Protein AF-A0A7D3WXK4-F1 (afdb_monomer_lite)

pLDDT: mean 80.57, std 14.96, range [27.95, 98.0]

Structure (mmCIF, N/CA/C/O backbone):
data_AF-A0A7D3WXK4-F1
#
_entry.id   AF-A0A7D3WXK4-F1
#
loop_
_atom_site.group_PDB
_atom_site.id
_atom_site.type_symbol
_atom_site.label_atom_id
_atom_site.label_alt_id
_atom_site.label_comp_id
_atom_site.label_asym_id
_atom_site.label_entity_id
_atom_site.label_seq_id
_atom_site.pdbx_PDB_ins_code
_atom_site.Cartn_x
_atom_site.Cartn_y
_atom_site.Cartn_z
_atom_site.occupancy
_atom_site.B_iso_or_equiv
_atom_site.auth_seq_id
_atom_site.auth_comp_id
_atom_site.auth_asym_id
_atom_site.auth_atom_id
_atom_site.pdbx_PDB_model_num
ATOM 1 N N . MET A 1 1 ? 4.019 -1.670 -9.274 1.00 47.34 1 MET A N 1
ATOM 2 C CA . MET A 1 1 ? 5.469 -1.659 -8.958 1.00 47.34 1 MET A CA 1
ATOM 3 C C . MET A 1 1 ? 6.153 -2.921 -9.486 1.00 47.34 1 MET A C 1
ATOM 5 O O . MET A 1 1 ? 5.456 -3.778 -10.012 1.00 47.34 1 MET A O 1
ATOM 9 N N . ALA A 1 2 ? 7.485 -3.017 -9.459 1.00 53.44 2 ALA A N 1
ATOM 10 C CA . ALA A 1 2 ? 8.211 -4.215 -9.900 1.00 53.44 2 ALA A CA 1
ATOM 11 C C . ALA A 1 2 ? 8.399 -5.180 -8.721 1.00 53.44 2 ALA A C 1
ATOM 13 O O . ALA A 1 2 ? 8.785 -4.736 -7.647 1.00 53.44 2 ALA A O 1
ATOM 14 N N . PHE A 1 3 ? 8.140 -6.474 -8.915 1.00 73.06 3 PHE A N 1
ATOM 15 C CA . PHE A 1 3 ? 8.500 -7.483 -7.919 1.00 73.06 3 PHE A CA 1
ATOM 16 C C . PHE A 1 3 ? 10.020 -7.657 -7.913 1.00 73.06 3 PHE A C 1
ATOM 18 O O . PHE A 1 3 ? 10.598 -7.891 -8.974 1.00 73.06 3 PHE A O 1
ATOM 25 N N . ILE A 1 4 ? 10.647 -7.539 -6.741 1.00 75.81 4 ILE A N 1
ATOM 26 C CA . ILE A 1 4 ? 12.068 -7.825 -6.529 1.00 75.81 4 ILE A CA 1
ATOM 27 C C . ILE A 1 4 ? 12.170 -8.742 -5.299 1.00 75.81 4 ILE A C 1
ATOM 29 O O . ILE A 1 4 ? 11.947 -8.274 -4.181 1.00 75.81 4 ILE A O 1
ATOM 33 N N . PRO A 1 5 ? 12.455 -10.040 -5.486 1.00 80.44 5 PRO A N 1
ATOM 34 C CA . PRO A 1 5 ? 12.580 -10.988 -4.387 1.00 80.44 5 PRO A CA 1
ATOM 35 C C . PRO A 1 5 ? 13.881 -10.782 -3.609 1.00 80.44 5 PRO A C 1
ATOM 37 O O . PRO A 1 5 ? 14.896 -10.352 -4.159 1.00 80.44 5 PRO A O 1
ATOM 40 N N . GLU A 1 6 ? 13.868 -11.151 -2.332 1.00 78.25 6 GLU A N 1
ATOM 41 C CA . GLU A 1 6 ? 15.079 -11.296 -1.537 1.00 78.25 6 GLU A CA 1
ATOM 42 C C . GLU A 1 6 ? 15.939 -12.439 -2.066 1.00 78.25 6 GLU A C 1
ATOM 44 O O . GLU A 1 6 ? 15.443 -13.567 -2.179 1.00 78.25 6 GLU A O 1
ATOM 49 N N . PRO A 1 7 ? 17.229 -12.188 -2.353 1.00 81.06 7 PRO A N 1
ATOM 50 C CA . PRO A 1 7 ? 18.125 -13.234 -2.817 1.00 81.06 7 PRO A CA 1
ATOM 51 C C . PRO A 1 7 ? 18.138 -14.435 -1.864 1.00 81.06 7 PRO A C 1
ATOM 53 O O . PRO A 1 7 ? 18.454 -14.309 -0.683 1.00 81.06 7 PRO A O 1
ATOM 56 N N . GLY A 1 8 ? 17.788 -15.609 -2.393 1.00 82.44 8 GLY A N 1
ATOM 57 C CA . GLY A 1 8 ? 17.849 -16.884 -1.674 1.00 82.44 8 GLY A CA 1
ATOM 58 C C . GLY A 1 8 ? 16.741 -17.131 -0.646 1.00 82.44 8 GLY A C 1
ATOM 59 O O . GLY A 1 8 ? 16.730 -18.201 -0.038 1.00 82.44 8 GLY A O 1
ATOM 60 N N . LYS A 1 9 ? 15.802 -16.199 -0.444 1.00 87.44 9 LYS A N 1
ATOM 61 C CA . LYS A 1 9 ? 14.699 -16.401 0.502 1.00 87.44 9 LYS A CA 1
ATOM 62 C C . LYS A 1 9 ? 13.499 -17.108 -0.145 1.00 87.44 9 LYS A C 1
ATOM 64 O O . LYS A 1 9 ? 13.217 -16.860 -1.320 1.00 87.44 9 LYS A O 1
ATOM 69 N N . PRO A 1 10 ? 12.792 -17.975 0.604 1.00 89.25 10 PRO A N 1
ATOM 70 C CA . PRO A 1 10 ? 11.574 -18.624 0.135 1.00 89.25 10 PRO A CA 1
ATOM 71 C C . PRO A 1 10 ? 10.370 -17.680 0.140 1.00 89.25 10 PRO A C 1
ATOM 73 O O . PRO A 1 10 ? 10.243 -16.809 0.999 1.00 89.25 10 PRO A O 1
ATOM 76 N N . TYR A 1 11 ? 9.465 -17.904 -0.806 1.00 89.94 11 TYR A N 1
ATOM 77 C CA . TYR A 1 11 ? 8.196 -17.206 -0.942 1.00 89.94 11 TYR A CA 1
ATOM 78 C C . TYR A 1 11 ? 7.060 -18.187 -1.214 1.00 89.94 11 TYR A C 1
ATOM 80 O O . TYR A 1 11 ? 7.208 -19.115 -2.006 1.00 89.94 11 TYR A O 1
ATOM 88 N N . ASN A 1 12 ? 5.884 -17.912 -0.669 1.00 89.25 12 ASN A N 1
ATOM 89 C CA . ASN A 1 12 ? 4.637 -18.530 -1.100 1.00 89.25 12 ASN A CA 1
ATOM 90 C C . ASN A 1 12 ? 3.984 -17.667 -2.194 1.00 89.25 12 ASN A C 1
ATOM 92 O O . ASN A 1 12 ? 4.052 -16.437 -2.153 1.00 89.25 12 ASN A O 1
ATOM 96 N N . LEU A 1 13 ? 3.342 -18.299 -3.179 1.00 91.44 13 LEU A N 1
ATOM 97 C CA . LEU A 1 13 ? 2.638 -17.615 -4.271 1.00 91.44 13 LEU A CA 1
ATOM 98 C C . LEU A 1 13 ? 1.127 -17.784 -4.107 1.00 91.44 13 LEU A C 1
ATOM 100 O O . LEU A 1 13 ? 0.603 -18.866 -4.336 1.00 91.44 13 LEU A O 1
ATOM 104 N N . PHE A 1 14 ? 0.428 -16.718 -3.731 1.00 86.38 14 PHE A N 1
ATOM 105 C CA . PHE A 1 14 ? -1.005 -16.740 -3.432 1.00 86.38 14 PHE A CA 1
ATOM 106 C C . PHE A 1 14 ? -1.867 -16.379 -4.626 1.00 86.38 14 PHE A C 1
ATOM 108 O O . PHE A 1 14 ? -1.645 -15.342 -5.244 1.00 86.38 14 PHE A O 1
ATOM 115 N N . VAL A 1 15 ? -2.902 -17.164 -4.895 1.00 86.75 15 VAL A N 1
ATOM 116 C CA . VAL A 1 15 ? -3.857 -16.917 -5.974 1.00 86.75 15 VAL A CA 1
ATOM 117 C C . VAL A 1 15 ? -4.983 -16.004 -5.484 1.00 86.75 15 VAL A C 1
ATOM 119 O O . VAL A 1 15 ? -5.617 -16.283 -4.468 1.00 86.75 15 VAL A O 1
ATOM 122 N N . GLN A 1 16 ? -5.264 -14.912 -6.201 1.00 79.69 16 GLN A N 1
ATOM 123 C CA . GLN A 1 16 ? -6.215 -13.890 -5.744 1.00 79.69 16 GLN A CA 1
ATOM 124 C C . GLN A 1 16 ? -7.643 -14.416 -5.543 1.00 79.69 16 GLN A C 1
ATOM 126 O O . GLN A 1 16 ? -8.262 -14.093 -4.535 1.00 79.69 16 GLN A O 1
ATOM 131 N N . HIS A 1 17 ? -8.188 -15.172 -6.502 1.00 77.75 17 HIS A N 1
ATOM 132 C CA . HIS A 1 17 ? -9.607 -15.557 -6.470 1.00 77.75 17 HIS A CA 1
ATOM 133 C C . HIS A 1 17 ? -9.944 -16.630 -5.426 1.00 77.75 17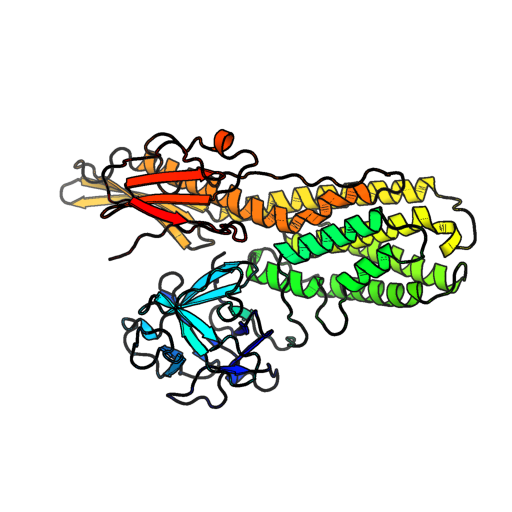 HIS A C 1
ATOM 135 O O . HIS A 1 17 ? -11.070 -16.653 -4.940 1.00 77.75 17 HIS A O 1
ATOM 141 N N . SER A 1 18 ? -8.999 -17.516 -5.100 1.00 79.44 18 SER A N 1
ATOM 142 C CA . SER A 1 18 ? -9.217 -18.638 -4.181 1.00 79.44 18 SER A CA 1
ATOM 143 C C . SER A 1 18 ? -8.568 -18.427 -2.811 1.00 79.44 18 SER A C 1
ATOM 145 O O . SER A 1 18 ? -8.918 -19.126 -1.866 1.00 79.44 18 SER A O 1
ATOM 147 N N . GLY A 1 19 ? -7.606 -17.503 -2.692 1.00 72.62 19 GLY A N 1
ATOM 148 C CA . GLY A 1 19 ? -6.788 -17.327 -1.485 1.00 72.62 19 GLY A CA 1
ATOM 149 C C . GLY A 1 19 ? -5.786 -18.463 -1.239 1.00 72.62 19 GLY A C 1
ATOM 150 O O . GLY A 1 19 ? -5.030 -18.417 -0.273 1.00 72.62 19 GLY A O 1
ATOM 151 N N . LYS A 1 20 ? -5.753 -19.475 -2.112 1.00 84.31 20 LYS A N 1
ATOM 152 C CA . LYS A 1 20 ? -4.877 -20.647 -2.014 1.00 84.31 20 LYS A CA 1
ATOM 153 C C . LYS A 1 20 ? -3.459 -20.333 -2.469 1.00 84.31 20 LYS A C 1
ATOM 155 O O . LYS A 1 20 ? -3.220 -19.331 -3.142 1.00 84.31 20 LYS A O 1
ATOM 160 N N . VAL A 1 21 ? -2.516 -21.205 -2.129 1.00 89.94 21 VAL A N 1
ATOM 161 C CA . VAL A 1 21 ? -1.120 -21.082 -2.564 1.00 89.94 21 VAL A CA 1
ATOM 162 C C . VAL A 1 21 ? -0.822 -22.001 -3.730 1.00 89.94 21 VAL A C 1
ATOM 164 O O . VAL A 1 21 ? -1.415 -23.068 -3.868 1.00 89.94 21 VAL A O 1
ATOM 167 N N . LEU A 1 22 ? 0.124 -21.604 -4.570 1.00 95.50 22 LEU A N 1
ATOM 168 C CA . LEU A 1 22 ? 0.726 -22.518 -5.523 1.00 95.50 22 LEU A CA 1
ATOM 169 C C . LEU A 1 22 ? 1.605 -23.519 -4.780 1.00 95.50 22 LEU A C 1
ATOM 171 O O . LEU A 1 22 ? 2.320 -23.172 -3.842 1.00 95.50 22 LEU A O 1
ATOM 175 N N . GLY A 1 23 ? 1.556 -24.765 -5.222 1.00 94.62 23 GLY A N 1
ATOM 176 C CA . GLY A 1 23 ? 2.295 -25.850 -4.614 1.00 94.62 23 GLY A CA 1
ATOM 177 C C . GLY A 1 23 ? 2.361 -27.079 -5.502 1.00 94.62 23 GLY A C 1
ATOM 178 O O . GLY A 1 23 ? 1.831 -27.114 -6.615 1.00 94.62 23 GLY A O 1
ATOM 179 N N . ILE A 1 24 ? 3.072 -28.090 -5.015 1.00 93.81 24 ILE A N 1
ATOM 180 C CA . ILE A 1 24 ? 3.451 -29.280 -5.776 1.00 93.81 24 ILE A CA 1
ATOM 181 C C . ILE A 1 24 ? 3.373 -30.480 -4.838 1.00 93.81 24 ILE A C 1
ATOM 183 O O . ILE A 1 24 ? 4.146 -30.579 -3.894 1.00 93.81 24 ILE A O 1
ATOM 187 N N . SER A 1 25 ? 2.441 -31.412 -5.076 1.00 89.19 25 SER A N 1
ATOM 188 C CA . SER A 1 25 ? 2.200 -32.522 -4.131 1.00 89.19 25 SER A CA 1
ATOM 189 C C . SER A 1 25 ? 3.368 -33.497 -4.032 1.00 89.19 25 SER A C 1
ATOM 191 O O . SER A 1 25 ? 3.542 -34.142 -3.005 1.00 89.19 25 SER A O 1
ATOM 193 N N . ARG A 1 26 ? 4.140 -33.653 -5.109 1.00 90.25 26 ARG A N 1
ATOM 194 C CA . ARG A 1 26 ? 5.318 -34.516 -5.135 1.00 90.25 26 ARG A CA 1
ATOM 195 C C . ARG A 1 26 ? 6.385 -33.862 -5.997 1.00 90.25 26 ARG A C 1
ATOM 197 O O . ARG A 1 26 ? 6.172 -33.664 -7.188 1.00 90.25 26 ARG A O 1
ATOM 204 N N . ILE A 1 27 ? 7.524 -33.535 -5.396 1.00 92.44 27 ILE A N 1
ATOM 205 C CA . ILE A 1 27 ? 8.591 -32.761 -6.041 1.00 92.44 27 ILE A CA 1
ATOM 206 C C . ILE A 1 27 ? 9.453 -33.706 -6.892 1.00 92.44 27 ILE A C 1
ATOM 208 O O . ILE A 1 27 ? 10.470 -34.232 -6.450 1.00 92.44 27 ILE A O 1
ATOM 212 N N . ILE A 1 28 ? 8.990 -33.975 -8.114 1.00 94.44 28 ILE A N 1
ATOM 213 C CA . ILE A 1 28 ? 9.657 -34.801 -9.133 1.00 94.44 28 ILE A CA 1
ATOM 214 C C . ILE A 1 28 ? 9.559 -34.120 -10.504 1.00 94.44 28 ILE A C 1
ATOM 216 O O . ILE A 1 28 ? 8.708 -33.257 -10.710 1.00 94.44 28 ILE A O 1
ATOM 220 N N . ARG A 1 29 ? 10.407 -34.515 -11.463 1.00 94.94 29 ARG A N 1
ATOM 221 C CA . ARG A 1 29 ? 10.301 -34.035 -12.853 1.00 94.94 29 ARG A CA 1
ATOM 222 C C . ARG A 1 29 ? 8.928 -34.379 -13.441 1.00 94.94 29 ARG A C 1
ATOM 224 O O . ARG A 1 29 ? 8.411 -35.468 -13.204 1.00 94.94 29 ARG A O 1
ATOM 231 N N . GLY A 1 30 ? 8.349 -33.446 -14.189 1.00 93.12 30 GLY A N 1
ATOM 232 C CA . GLY A 1 30 ? 7.012 -33.543 -14.773 1.00 93.12 30 GLY A CA 1
ATOM 233 C C . GLY A 1 30 ? 5.864 -33.329 -13.780 1.00 93.12 30 GLY A C 1
ATOM 234 O O . GLY A 1 30 ? 4.705 -33.326 -14.193 1.00 93.12 30 GLY A O 1
ATOM 235 N N . ALA A 1 31 ? 6.141 -33.135 -12.483 1.00 95.69 31 ALA A N 1
ATOM 236 C CA . ALA A 1 31 ? 5.095 -32.820 -11.517 1.00 95.69 31 ALA A CA 1
ATOM 237 C C . ALA A 1 31 ? 4.409 -31.504 -11.891 1.00 95.69 31 ALA A C 1
ATOM 239 O O . ALA A 1 31 ? 5.077 -30.515 -12.181 1.00 95.69 31 ALA A O 1
ATOM 240 N N . LYS A 1 32 ? 3.077 -31.498 -11.878 1.00 96.50 32 LYS A N 1
ATOM 241 C CA . LYS A 1 32 ? 2.280 -30.330 -12.255 1.00 96.50 32 LYS A CA 1
ATOM 242 C C . LYS A 1 32 ? 2.258 -29.316 -11.118 1.00 96.50 32 LYS A C 1
ATOM 244 O O . LYS A 1 32 ? 2.098 -29.693 -9.954 1.00 96.50 32 LYS A O 1
ATOM 249 N N . LEU A 1 33 ? 2.369 -28.041 -11.471 1.00 97.62 33 LEU A N 1
ATOM 250 C CA . LEU A 1 33 ? 2.044 -26.958 -10.558 1.00 97.62 33 LEU A CA 1
ATOM 251 C C . LEU A 1 33 ? 0.525 -26.913 -10.375 1.00 97.62 33 LEU A C 1
ATOM 253 O O . LEU A 1 33 ? -0.243 -27.091 -11.321 1.00 97.62 33 LEU A O 1
ATOM 257 N N . GLN A 1 34 ? 0.090 -26.684 -9.149 1.00 97.12 34 GLN A N 1
ATOM 258 C CA . GLN A 1 34 ? -1.319 -26.682 -8.779 1.00 97.12 34 GLN A CA 1
ATOM 259 C C . GLN A 1 34 ? -1.547 -25.685 -7.651 1.00 97.12 34 GLN A C 1
ATOM 261 O O . GLN A 1 34 ? -0.609 -25.340 -6.933 1.00 97.12 34 GLN A O 1
ATOM 266 N N . GLN A 1 35 ? -2.785 -25.240 -7.465 1.00 94.19 35 GLN A N 1
ATOM 267 C CA . GLN A 1 35 ? -3.140 -24.549 -6.229 1.00 94.19 35 GLN A CA 1
ATOM 268 C C . GLN A 1 35 ? -3.472 -25.553 -5.120 1.00 94.19 35 GLN A C 1
ATOM 270 O O . GLN A 1 35 ? -3.954 -26.660 -5.381 1.00 94.19 35 GLN A O 1
ATOM 275 N N . GLN A 1 36 ? -3.240 -25.164 -3.876 1.00 90.06 36 GLN A N 1
ATOM 276 C CA . GLN A 1 36 ? -3.497 -25.961 -2.685 1.00 90.06 36 GLN A CA 1
ATOM 277 C C . GLN A 1 36 ? -3.831 -25.048 -1.508 1.00 90.06 36 GLN A C 1
ATOM 279 O O . GLN A 1 36 ? -3.348 -23.916 -1.427 1.00 90.06 36 GLN A O 1
ATOM 284 N N . THR A 1 37 ? -4.597 -25.566 -0.556 1.00 85.19 37 THR A N 1
ATOM 285 C CA . THR A 1 37 ? -4.640 -25.027 0.803 1.00 85.19 37 THR A CA 1
ATOM 286 C C . THR A 1 37 ? -3.212 -24.938 1.333 1.00 85.19 37 THR A C 1
ATOM 288 O O . THR A 1 37 ? -2.445 -25.898 1.215 1.00 85.19 37 THR A O 1
ATOM 291 N N . PHE A 1 38 ? -2.818 -23.784 1.862 1.00 82.31 38 PHE A N 1
ATOM 292 C CA . PHE A 1 38 ? -1.490 -23.678 2.454 1.00 82.31 38 PHE A CA 1
ATOM 293 C C . PHE A 1 38 ? -1.418 -24.508 3.721 1.00 82.31 38 PHE A C 1
ATOM 295 O O . PHE A 1 38 ? -2.357 -24.548 4.520 1.00 82.31 38 PHE A O 1
ATOM 302 N N . ASP A 1 39 ? -0.246 -25.076 3.925 1.00 78.38 39 ASP A N 1
ATOM 303 C CA . ASP A 1 39 ? 0.091 -25.824 5.109 1.00 78.38 39 ASP A CA 1
ATOM 304 C C . ASP A 1 39 ? 1.473 -25.365 5.606 1.00 78.38 39 ASP A C 1
ATOM 306 O O . ASP A 1 39 ? 2.481 -25.627 4.937 1.00 78.38 39 ASP A O 1
ATOM 310 N N . PRO A 1 40 ? 1.559 -24.689 6.771 1.00 71.38 40 PRO A N 1
ATOM 311 C CA . PRO A 1 40 ? 2.840 -24.243 7.315 1.00 71.38 40 PRO A CA 1
ATOM 312 C C . PRO A 1 40 ? 3.754 -25.423 7.682 1.00 71.38 40 PRO A C 1
ATOM 314 O O . PRO A 1 40 ? 4.969 -25.246 7.769 1.00 71.38 40 PRO A O 1
ATOM 317 N N . ALA A 1 41 ? 3.200 -26.629 7.858 1.00 69.62 41 ALA A N 1
ATOM 318 C CA . ALA A 1 41 ? 3.953 -27.850 8.115 1.00 69.62 41 ALA A CA 1
ATOM 319 C C . ALA A 1 41 ? 4.494 -28.513 6.832 1.00 69.62 41 ALA A C 1
ATOM 321 O O . ALA A 1 41 ? 5.291 -29.448 6.924 1.00 69.62 41 ALA A O 1
ATOM 322 N N . MET A 1 42 ? 4.134 -28.016 5.639 1.00 69.31 42 MET A N 1
ATOM 323 C CA . MET A 1 42 ? 4.656 -28.486 4.347 1.00 69.31 42 MET A CA 1
ATOM 324 C C . MET A 1 42 ? 5.423 -27.393 3.571 1.00 69.31 42 MET A C 1
ATOM 326 O O . MET A 1 42 ? 5.104 -27.104 2.409 1.00 69.31 42 MET A O 1
ATOM 330 N N . PRO A 1 43 ? 6.483 -26.798 4.159 1.00 67.50 43 PRO A N 1
ATOM 331 C CA . PRO A 1 43 ? 7.148 -25.622 3.600 1.00 67.50 43 PRO A CA 1
ATOM 332 C C . PRO A 1 43 ? 7.747 -25.882 2.211 1.00 67.50 43 PRO A C 1
ATOM 334 O O . PRO A 1 43 ? 7.563 -25.087 1.296 1.00 67.50 43 PRO A O 1
ATOM 337 N N . GLN A 1 44 ? 8.396 -27.027 1.991 1.00 73.19 44 GLN A N 1
ATOM 338 C CA . GLN A 1 44 ? 9.138 -27.276 0.747 1.00 73.19 44 GLN A CA 1
ATOM 339 C C . GLN A 1 44 ? 8.239 -27.407 -0.493 1.00 73.19 44 GLN A C 1
ATOM 341 O O . GLN A 1 44 ? 8.627 -26.989 -1.578 1.00 73.19 44 GLN A O 1
ATOM 346 N N . SER A 1 45 ? 7.020 -27.938 -0.356 1.00 83.88 45 SER A N 1
ATOM 347 C CA . SER A 1 45 ? 6.096 -28.137 -1.486 1.00 83.88 45 SER A CA 1
ATOM 348 C C . SER A 1 45 ? 5.323 -26.888 -1.907 1.00 83.88 45 SER A C 1
ATOM 350 O O . SER A 1 45 ? 4.657 -26.928 -2.941 1.00 83.88 45 SER A O 1
ATOM 352 N N . GLN A 1 46 ? 5.375 -25.807 -1.125 1.00 91.25 46 GLN A N 1
ATOM 353 C CA . GLN A 1 46 ? 4.584 -24.585 -1.344 1.00 91.25 46 GLN A CA 1
ATOM 354 C C . GLN A 1 46 ? 5.431 -23.308 -1.363 1.00 91.25 46 GLN A C 1
ATOM 356 O O . GLN A 1 46 ? 4.894 -22.203 -1.484 1.00 91.25 46 GLN A O 1
ATOM 361 N N . GLN A 1 47 ? 6.749 -23.451 -1.229 1.00 91.62 47 GLN A N 1
ATOM 362 C CA . GLN A 1 47 ? 7.695 -22.348 -1.199 1.00 91.62 47 GLN A CA 1
ATOM 363 C C . GLN A 1 47 ? 8.581 -22.354 -2.434 1.00 91.62 47 GLN A C 1
ATOM 365 O O . GLN A 1 47 ? 9.056 -23.394 -2.895 1.00 91.62 47 GLN A O 1
ATOM 370 N N . PHE A 1 48 ? 8.854 -21.156 -2.927 1.00 94.06 48 PHE A N 1
ATOM 371 C CA . PHE A 1 48 ? 9.637 -20.923 -4.121 1.00 94.06 48 PHE A CA 1
ATOM 372 C C . PHE A 1 48 ? 10.746 -19.916 -3.849 1.00 94.06 48 PHE A C 1
ATOM 374 O O . PHE A 1 48 ? 10.546 -18.921 -3.158 1.00 94.06 48 PHE A O 1
ATOM 381 N N . VAL A 1 49 ? 11.919 -20.165 -4.415 1.00 93.88 49 VAL A N 1
ATOM 382 C CA . VAL A 1 49 ? 13.043 -19.233 -4.446 1.00 93.88 49 VAL A CA 1
ATOM 383 C C . VAL A 1 49 ? 13.163 -18.691 -5.862 1.00 93.88 49 VAL A C 1
ATOM 385 O O . VAL A 1 49 ? 13.038 -19.424 -6.844 1.00 93.88 49 VAL A O 1
ATOM 388 N N . PHE A 1 50 ? 13.404 -17.392 -5.975 1.00 93.38 50 PHE A N 1
ATOM 389 C CA . PHE A 1 50 ? 13.518 -16.724 -7.263 1.00 93.38 50 PHE A CA 1
ATOM 390 C C . PHE A 1 50 ? 14.980 -16.466 -7.608 1.00 93.38 50 PHE A C 1
ATOM 392 O O . PHE A 1 50 ? 15.687 -15.765 -6.884 1.00 93.38 50 PHE A O 1
ATOM 399 N N . HIS A 1 51 ? 15.413 -16.983 -8.753 1.00 90.50 51 HIS A N 1
ATOM 400 C CA . HIS A 1 51 ? 16.747 -16.739 -9.291 1.00 90.50 51 HIS A CA 1
ATOM 401 C C . HIS A 1 51 ? 16.638 -15.785 -10.470 1.00 90.50 51 HIS A C 1
ATOM 403 O O . HIS A 1 51 ? 16.026 -16.115 -11.485 1.00 90.50 51 HIS A O 1
ATOM 409 N N . GLN A 1 52 ? 17.203 -14.588 -10.332 1.00 87.50 52 GLN A N 1
ATOM 410 C CA . GLN A 1 52 ? 17.173 -13.599 -11.400 1.00 87.50 52 GLN A CA 1
ATOM 411 C C . GLN A 1 52 ? 18.063 -14.051 -12.568 1.00 87.50 52 GLN A C 1
ATOM 413 O O . GLN A 1 52 ? 19.253 -14.286 -12.387 1.00 87.50 52 GLN A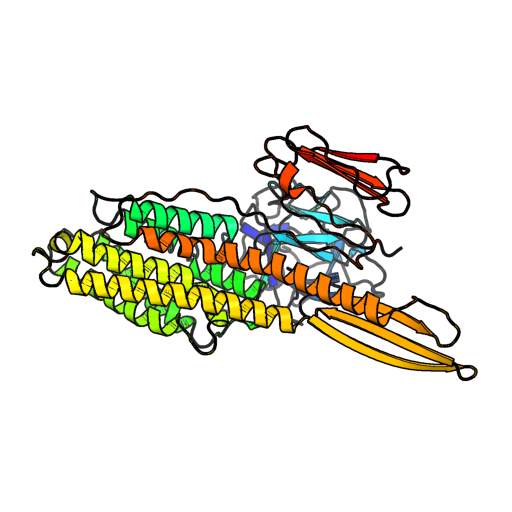 O 1
ATOM 418 N N . VAL A 1 53 ? 17.478 -14.143 -13.763 1.00 85.62 53 VAL A N 1
ATOM 419 C CA . VAL A 1 53 ? 18.144 -14.582 -15.012 1.00 85.62 53 VAL A CA 1
ATOM 420 C C . VAL A 1 53 ? 18.098 -13.532 -16.120 1.00 85.62 53 VAL A C 1
ATOM 422 O O . VAL A 1 53 ? 18.628 -13.721 -17.211 1.00 85.62 53 VAL A O 1
ATOM 425 N N . GLY A 1 54 ? 17.462 -12.396 -15.848 1.00 76.88 54 GLY A N 1
ATOM 426 C CA . GLY A 1 54 ? 17.377 -11.279 -16.774 1.00 76.88 54 GLY A CA 1
ATOM 427 C C . GLY A 1 54 ? 16.722 -10.063 -16.133 1.00 76.88 54 GLY A C 1
ATOM 428 O O . GLY A 1 54 ? 16.466 -10.015 -14.924 1.00 76.88 54 GLY A O 1
ATOM 429 N N . PHE A 1 55 ? 16.430 -9.053 -16.949 1.00 69.44 55 PHE A N 1
ATOM 430 C CA . PHE A 1 55 ? 15.746 -7.854 -16.477 1.00 69.44 55 PHE A CA 1
ATOM 431 C C . PHE A 1 55 ? 14.306 -8.181 -16.052 1.00 69.44 55 PHE A C 1
ATOM 433 O O . PHE A 1 55 ? 13.418 -8.335 -16.895 1.00 69.44 55 PHE A O 1
ATOM 440 N N . ARG A 1 56 ? 14.090 -8.290 -14.731 1.00 70.31 56 ARG A N 1
ATOM 441 C CA . ARG A 1 56 ? 12.829 -8.729 -14.101 1.00 70.31 56 ARG A CA 1
ATOM 442 C C . ARG A 1 56 ? 12.347 -10.106 -14.580 1.00 70.31 56 ARG A C 1
ATOM 444 O O . ARG A 1 56 ? 11.146 -10.377 -14.580 1.00 70.31 56 ARG A O 1
ATOM 451 N N . GLU A 1 57 ? 13.284 -10.943 -15.017 1.00 85.06 57 GLU A N 1
ATOM 452 C CA . GLU A 1 57 ? 13.054 -12.345 -15.356 1.00 85.06 57 GLU A CA 1
ATOM 453 C C . GLU A 1 57 ? 13.630 -13.222 -14.264 1.00 85.06 57 GLU A C 1
ATOM 455 O O . GLU A 1 57 ? 14.791 -13.060 -13.877 1.00 85.06 57 GLU A O 1
ATOM 460 N N . TYR A 1 58 ? 12.818 -14.164 -13.808 1.00 91.56 58 TYR A N 1
ATOM 461 C CA . TYR A 1 58 ? 13.167 -15.083 -12.744 1.00 91.56 58 TYR A CA 1
ATOM 462 C C . TYR A 1 58 ? 12.938 -16.515 -13.204 1.00 91.56 58 TYR A C 1
ATOM 464 O O . TYR A 1 58 ? 11.919 -16.815 -13.829 1.00 91.56 58 TYR A O 1
ATOM 472 N N . MET A 1 59 ? 13.861 -17.399 -12.845 1.00 93.25 59 MET A N 1
ATOM 473 C CA . MET A 1 59 ? 13.526 -18.805 -12.670 1.00 93.25 59 MET A CA 1
ATOM 474 C C . MET A 1 59 ? 12.873 -18.965 -11.301 1.00 93.25 59 MET A C 1
ATOM 476 O O . MET A 1 59 ? 13.348 -18.403 -10.309 1.00 93.25 59 MET A O 1
ATOM 480 N N . ILE A 1 60 ? 11.783 -19.724 -11.260 1.00 95.44 60 ILE A N 1
ATOM 481 C CA . ILE A 1 60 ? 11.029 -20.003 -10.039 1.00 95.44 60 ILE A CA 1
ATOM 482 C C . ILE A 1 60 ? 11.402 -21.417 -9.603 1.00 95.44 60 ILE A C 1
ATOM 484 O O . ILE A 1 60 ? 10.961 -22.391 -10.207 1.00 95.44 60 ILE A O 1
ATOM 488 N N . GLN A 1 61 ? 12.267 -21.528 -8.602 1.00 94.44 61 GLN A N 1
ATOM 489 C CA . GLN A 1 61 ? 12.777 -22.795 -8.089 1.00 94.44 61 GLN A CA 1
ATOM 490 C C . GLN A 1 61 ? 11.971 -23.230 -6.872 1.00 94.44 61 GLN A C 1
ATOM 492 O O . GLN A 1 61 ? 11.627 -22.401 -6.037 1.00 94.44 61 GLN A O 1
ATOM 497 N N . VAL A 1 62 ? 11.699 -24.523 -6.730 1.00 93.62 62 VAL A N 1
ATOM 498 C CA . VAL A 1 62 ? 11.092 -25.056 -5.502 1.00 93.62 62 VAL A CA 1
ATOM 499 C C . VAL A 1 62 ? 12.105 -24.979 -4.361 1.00 93.62 62 VAL A C 1
ATOM 501 O O . VAL A 1 62 ? 13.251 -25.408 -4.513 1.00 93.62 62 VAL A O 1
ATOM 504 N N . HIS A 1 63 ? 11.711 -24.423 -3.217 1.00 91.19 63 HIS A N 1
ATOM 505 C CA . HIS A 1 63 ? 12.621 -24.227 -2.093 1.00 91.19 63 HIS A CA 1
ATOM 506 C C . HIS A 1 63 ? 13.215 -25.560 -1.611 1.00 91.19 63 HIS A C 1
ATOM 508 O O . HIS A 1 63 ? 12.494 -26.527 -1.383 1.00 91.19 63 HIS A O 1
ATOM 514 N N . GLY A 1 64 ? 14.542 -25.615 -1.466 1.00 88.31 64 GLY A N 1
ATOM 515 C CA . GLY A 1 64 ? 15.257 -26.828 -1.052 1.00 88.31 64 GLY A CA 1
ATOM 516 C C . GLY A 1 64 ? 15.475 -27.874 -2.156 1.00 88.31 64 GLY A C 1
ATOM 517 O O . GLY A 1 64 ? 16.034 -28.930 -1.874 1.00 88.31 64 GLY A O 1
ATOM 518 N N . HIS A 1 65 ? 15.089 -27.601 -3.410 1.00 90.94 65 HIS A N 1
ATOM 519 C CA . HIS A 1 65 ? 15.230 -28.540 -4.530 1.00 90.94 65 HIS A CA 1
ATOM 520 C C . HIS A 1 65 ? 15.823 -27.883 -5.779 1.00 90.94 65 HIS A C 1
ATOM 522 O O . HIS A 1 65 ? 15.641 -26.697 -6.002 1.00 90.94 65 HIS A O 1
ATOM 528 N N . ASN A 1 66 ? 16.462 -28.669 -6.652 1.00 90.88 66 ASN A N 1
ATOM 529 C CA . ASN A 1 66 ? 17.066 -28.187 -7.910 1.00 90.88 66 ASN A CA 1
ATOM 530 C C . ASN A 1 66 ? 16.091 -28.181 -9.108 1.00 90.88 66 ASN A C 1
ATOM 532 O O . ASN A 1 66 ? 16.522 -28.136 -10.262 1.00 90.88 66 ASN A O 1
ATOM 536 N N . LEU A 1 67 ? 14.787 -28.307 -8.848 1.00 94.00 67 LEU A N 1
ATOM 537 C CA . LEU A 1 67 ? 13.750 -28.296 -9.878 1.00 94.00 67 LEU A CA 1
ATOM 538 C C . LEU A 1 67 ? 13.122 -26.908 -9.976 1.00 94.00 67 LEU A C 1
ATOM 540 O O . LEU A 1 67 ? 12.827 -26.273 -8.960 1.00 94.00 67 LEU A O 1
ATOM 544 N N . VAL A 1 68 ? 12.906 -26.466 -11.209 1.00 94.62 68 VAL A N 1
ATOM 545 C CA . VAL A 1 68 ? 12.344 -25.157 -11.540 1.00 94.62 68 VAL A CA 1
ATOM 546 C C . VAL A 1 68 ? 11.018 -25.313 -12.262 1.00 94.62 68 VAL A C 1
ATOM 548 O O . VAL A 1 68 ? 10.732 -26.357 -12.851 1.00 94.62 68 VAL A O 1
ATOM 551 N N . LEU A 1 69 ? 10.214 -24.261 -12.200 1.00 95.69 69 LEU A N 1
ATOM 552 C CA . LEU A 1 69 ? 9.000 -24.140 -12.981 1.00 95.69 69 LEU A CA 1
ATOM 553 C C . LEU A 1 69 ? 9.322 -24.080 -14.480 1.00 95.69 69 LEU A C 1
ATOM 555 O O . LEU A 1 69 ? 10.243 -23.380 -14.897 1.00 95.69 69 LEU A O 1
ATOM 559 N N . ASP A 1 70 ? 8.528 -24.788 -15.273 1.00 94.62 70 ASP A N 1
ATOM 560 C CA . ASP A 1 70 ? 8.718 -24.980 -16.706 1.00 94.62 70 ASP A CA 1
ATOM 561 C C . ASP A 1 70 ? 7.349 -25.047 -17.405 1.00 94.62 70 ASP A C 1
ATOM 563 O O . ASP A 1 70 ? 6.420 -25.693 -16.908 1.00 94.62 70 ASP A O 1
ATOM 567 N N . VAL A 1 71 ? 7.207 -24.366 -18.544 1.00 91.88 71 VAL A N 1
ATOM 568 C CA . VAL A 1 71 ? 6.099 -24.621 -19.477 1.00 91.88 71 VAL A CA 1
ATOM 569 C C . VAL A 1 71 ? 6.466 -25.832 -20.329 1.00 91.88 71 VAL A C 1
ATOM 571 O O . VAL A 1 71 ? 7.382 -25.736 -21.156 1.00 91.88 71 VAL A O 1
ATOM 574 N N . SER A 1 72 ? 5.733 -26.936 -20.133 1.00 84.75 72 SER A N 1
ATOM 575 C CA . SER A 1 72 ? 6.039 -28.240 -20.733 1.00 84.75 72 SER A CA 1
ATOM 576 C C . SER A 1 72 ? 6.296 -28.143 -22.237 1.00 84.75 72 SER A C 1
ATOM 578 O O . SER A 1 72 ? 5.549 -27.482 -22.960 1.00 84.75 72 SER A O 1
ATOM 580 N N . ASP A 1 73 ? 7.364 -28.801 -22.695 1.00 81.50 73 ASP A N 1
ATOM 581 C CA . ASP A 1 73 ? 7.779 -28.885 -24.104 1.00 81.50 73 ASP A CA 1
ATOM 582 C C . ASP A 1 73 ? 7.964 -27.524 -24.805 1.00 81.50 73 ASP A C 1
ATOM 584 O O . ASP A 1 73 ? 7.885 -27.426 -26.030 1.00 81.50 73 ASP A O 1
ATOM 588 N N . SER A 1 74 ? 8.195 -26.451 -24.035 1.00 80.12 74 SER A N 1
ATOM 589 C CA . SER A 1 74 ? 8.223 -25.067 -24.536 1.00 80.12 74 SER A CA 1
ATOM 590 C C . SER A 1 74 ? 6.960 -24.689 -25.320 1.00 80.12 74 SER A C 1
ATOM 592 O O . SER A 1 74 ? 7.003 -23.846 -26.225 1.00 80.12 74 SER A O 1
ATOM 594 N N . ALA A 1 75 ? 5.832 -25.317 -24.981 1.00 86.50 75 ALA A N 1
ATOM 595 C CA . ALA A 1 75 ? 4.570 -25.119 -25.664 1.00 86.50 75 ALA A CA 1
ATOM 596 C C . ALA A 1 75 ? 4.094 -23.660 -25.531 1.00 86.50 75 ALA A C 1
ATOM 598 O O . ALA A 1 75 ? 4.460 -22.933 -24.602 1.00 86.50 75 ALA A O 1
ATOM 599 N N . GLN A 1 76 ? 3.315 -23.187 -26.505 1.00 87.94 76 GLN A N 1
ATOM 600 C CA . GLN A 1 76 ? 2.920 -21.774 -26.614 1.00 87.94 76 GLN A CA 1
ATOM 601 C C . GLN A 1 76 ? 1.404 -21.574 -26.690 1.00 87.94 76 GLN A C 1
ATOM 603 O O . GLN A 1 76 ? 0.936 -20.454 -26.926 1.00 87.94 76 GLN A O 1
ATOM 608 N N . HIS A 1 77 ? 0.626 -22.634 -26.497 1.00 90.88 77 HIS A N 1
ATOM 609 C CA . HIS A 1 77 ? -0.823 -22.609 -26.562 1.00 90.88 77 HIS A CA 1
ATOM 610 C C . HIS A 1 77 ? -1.430 -22.333 -25.184 1.00 90.88 77 HIS A C 1
ATOM 612 O O . HIS A 1 77 ? -0.858 -22.584 -24.125 1.00 90.88 77 HIS A O 1
ATOM 618 N N . SER A 1 78 ? -2.627 -21.764 -25.202 1.00 93.31 78 SER A N 1
ATOM 619 C CA . SER A 1 78 ? -3.428 -21.622 -23.992 1.00 93.31 78 SER A CA 1
ATOM 620 C C . SER A 1 78 ? -3.922 -22.998 -23.553 1.00 93.31 78 SER A C 1
ATOM 622 O O . SER A 1 78 ? -4.442 -23.745 -24.378 1.00 93.31 78 SER A O 1
ATOM 624 N N . GLY A 1 79 ? -3.793 -23.317 -22.266 1.00 92.56 79 GLY A N 1
ATOM 625 C CA . GLY A 1 79 ? -4.114 -24.642 -21.724 1.00 92.56 79 GLY A CA 1
ATOM 626 C C . GLY A 1 79 ? -2.897 -25.521 -21.451 1.00 92.56 79 GLY A C 1
ATOM 627 O O . GLY A 1 79 ? -3.044 -26.521 -20.749 1.00 92.56 79 GLY A O 1
ATOM 628 N N . ASP A 1 80 ? -1.708 -25.151 -21.937 1.00 95.12 80 ASP A N 1
ATOM 629 C CA . ASP A 1 80 ? -0.501 -25.932 -21.661 1.00 95.12 80 ASP A CA 1
ATOM 630 C C . ASP A 1 80 ? -0.134 -25.848 -20.179 1.00 95.12 80 ASP A C 1
ATOM 632 O O . ASP A 1 80 ? -0.260 -24.804 -19.535 1.00 95.12 80 ASP A O 1
ATOM 636 N N . VAL A 1 81 ? 0.317 -26.968 -19.630 1.00 95.31 81 VAL A N 1
ATOM 637 C CA . VAL A 1 81 ? 0.505 -27.143 -18.191 1.00 95.31 81 VAL A CA 1
ATOM 638 C C . VAL A 1 81 ? 1.848 -26.581 -17.735 1.00 95.31 81 VAL A C 1
ATOM 640 O O . VAL A 1 81 ? 2.867 -26.713 -18.411 1.00 95.31 81 VAL A O 1
ATOM 643 N N . LEU A 1 82 ? 1.850 -25.998 -16.537 1.00 96.19 82 LEU A N 1
ATOM 644 C CA . LEU A 1 82 ? 3.075 -25.688 -15.816 1.00 96.19 82 LEU A CA 1
ATOM 645 C C . LEU A 1 82 ? 3.540 -26.916 -15.032 1.00 96.19 82 LEU A C 1
ATOM 647 O O . LEU A 1 82 ? 2.777 -27.506 -14.262 1.00 96.19 82 LEU A O 1
ATOM 651 N N . CYS A 1 83 ? 4.806 -27.280 -15.191 1.00 95.19 83 CYS A N 1
ATOM 652 C CA . CYS A 1 83 ? 5.399 -28.442 -14.546 1.00 95.19 83 CYS A CA 1
ATOM 653 C C . CYS A 1 83 ? 6.753 -28.126 -13.903 1.00 95.19 83 CYS A C 1
ATOM 655 O O . CYS A 1 83 ? 7.298 -27.035 -14.055 1.00 95.19 83 CYS A O 1
ATOM 657 N N . LEU A 1 84 ? 7.290 -29.092 -13.162 1.00 95.19 84 LEU A N 1
ATOM 658 C CA . LEU A 1 84 ? 8.669 -29.066 -12.708 1.00 95.19 84 LEU A CA 1
ATOM 659 C C . LEU A 1 84 ? 9.594 -29.730 -13.698 1.00 95.19 84 LEU A C 1
ATOM 661 O O . LEU A 1 84 ? 9.387 -30.883 -14.078 1.00 95.19 84 LEU A O 1
ATOM 665 N N . TRP A 1 85 ? 10.702 -29.067 -13.981 1.00 94.44 85 TRP A N 1
ATOM 666 C CA . TRP A 1 85 ? 11.773 -29.652 -14.759 1.00 94.44 85 TRP A CA 1
ATOM 667 C C . TRP A 1 85 ? 13.134 -29.352 -14.152 1.00 94.44 85 TRP A C 1
ATOM 669 O O . TRP A 1 85 ? 13.283 -28.521 -13.253 1.00 94.44 85 TRP A O 1
ATOM 679 N N . THR A 1 86 ? 14.151 -30.078 -14.609 1.00 92.06 86 THR A N 1
ATOM 680 C CA . THR A 1 86 ? 15.521 -29.654 -14.329 1.00 92.06 86 THR A CA 1
ATOM 681 C C . THR A 1 86 ? 15.807 -28.348 -15.034 1.00 92.06 86 THR A C 1
ATOM 683 O O . THR A 1 86 ? 15.412 -28.171 -16.185 1.00 92.06 86 THR A O 1
ATOM 686 N N . ARG A 1 87 ? 16.545 -27.473 -14.350 1.00 88.31 87 ARG A N 1
ATOM 687 C CA . ARG A 1 87 ? 17.079 -26.260 -14.956 1.00 88.31 87 ARG A CA 1
ATOM 688 C C . ARG A 1 87 ? 17.830 -26.606 -16.245 1.00 88.31 87 ARG A C 1
ATOM 690 O O . ARG A 1 87 ? 18.693 -27.486 -16.234 1.00 88.31 87 ARG A O 1
ATOM 697 N N . ASN A 1 88 ? 17.500 -25.912 -17.328 1.00 79.44 88 ASN A N 1
ATOM 698 C CA . ASN A 1 88 ? 18.220 -26.033 -18.591 1.00 79.44 88 ASN A CA 1
ATOM 699 C C . ASN A 1 88 ? 19.626 -25.415 -18.451 1.00 79.44 88 ASN A C 1
ATOM 701 O O . ASN A 1 88 ? 19.807 -24.411 -17.764 1.00 79.44 88 ASN A O 1
ATOM 705 N N . GLY A 1 89 ? 20.638 -26.080 -19.019 1.00 64.12 89 GLY A N 1
ATOM 706 C CA . GLY A 1 89 ? 22.058 -25.782 -18.773 1.00 64.12 89 GLY A CA 1
ATOM 707 C C . GLY A 1 89 ? 22.552 -24.458 -19.360 1.00 64.12 89 GLY A C 1
ATOM 708 O O . GLY A 1 89 ? 23.560 -23.929 -18.899 1.00 64.12 89 GLY A O 1
ATOM 709 N N . ASP A 1 90 ? 21.835 -23.902 -20.332 1.00 62.91 90 ASP A N 1
ATOM 710 C CA . ASP A 1 90 ? 21.985 -22.531 -20.775 1.00 62.91 90 ASP A CA 1
ATOM 711 C C . ASP A 1 90 ? 20.706 -21.761 -20.442 1.00 62.91 90 ASP A C 1
ATOM 713 O O . ASP A 1 90 ? 19.584 -22.224 -20.651 1.00 62.91 90 ASP A O 1
ATOM 717 N N . ASP A 1 91 ? 20.852 -20.545 -19.918 1.00 60.84 91 ASP A N 1
ATOM 718 C CA . ASP A 1 91 ? 19.674 -19.750 -19.588 1.00 60.84 91 ASP A CA 1
ATOM 719 C C . ASP A 1 91 ? 18.871 -19.413 -20.867 1.00 60.84 91 ASP A C 1
ATOM 721 O O . ASP A 1 91 ? 17.775 -18.891 -20.750 1.00 60.84 91 ASP A O 1
ATOM 725 N N . SER A 1 92 ? 19.351 -19.687 -22.088 1.00 60.22 92 SER A N 1
ATOM 726 C CA . SER A 1 92 ? 18.728 -19.306 -23.369 1.00 60.22 92 SER A CA 1
ATOM 727 C C . SER A 1 92 ? 17.294 -19.830 -23.580 1.00 60.22 92 SER A C 1
ATOM 729 O O . SER A 1 92 ? 16.518 -19.196 -24.300 1.00 60.22 92 SER A O 1
ATOM 731 N N . ASN A 1 93 ? 16.900 -20.926 -22.919 1.00 69.31 93 ASN A N 1
ATOM 732 C CA . ASN A 1 93 ? 15.560 -21.492 -23.060 1.00 69.31 93 ASN A CA 1
ATOM 733 C C . ASN A 1 93 ? 14.533 -20.734 -22.197 1.00 69.31 93 ASN A C 1
ATOM 735 O O . ASN A 1 93 ? 14.488 -20.850 -20.970 1.00 69.31 93 ASN A O 1
ATOM 739 N N . GLY A 1 94 ? 13.698 -19.909 -22.831 1.00 78.12 94 GLY A N 1
ATOM 740 C CA . GLY A 1 94 ? 12.808 -18.993 -22.115 1.00 78.12 94 GLY A CA 1
ATOM 741 C C . GLY A 1 94 ? 11.504 -19.603 -21.575 1.00 78.12 94 GLY A C 1
ATOM 742 O O . GLY A 1 94 ? 10.686 -18.858 -21.034 1.00 78.12 94 GLY A O 1
ATOM 743 N N . ASN A 1 95 ? 11.295 -20.920 -21.694 1.00 87.19 95 ASN A N 1
ATOM 744 C CA . ASN A 1 95 ? 10.138 -21.628 -21.123 1.00 87.19 95 ASN A CA 1
ATOM 745 C C . ASN A 1 95 ? 10.239 -21.824 -19.591 1.00 87.19 95 ASN A C 1
ATOM 747 O O . ASN A 1 95 ? 9.225 -22.077 -18.944 1.00 87.19 95 ASN A O 1
ATOM 751 N N . GLN A 1 96 ? 11.435 -21.645 -19.012 1.00 93.25 96 GLN A N 1
ATOM 752 C CA . GLN A 1 96 ? 11.705 -21.623 -17.561 1.00 93.25 96 GLN A CA 1
ATOM 753 C C . GLN A 1 96 ? 11.885 -20.200 -17.003 1.00 93.25 96 GLN A C 1
ATOM 755 O O . GLN A 1 96 ? 12.262 -20.006 -15.845 1.00 93.25 96 GLN A O 1
ATOM 760 N N . ARG A 1 97 ? 11.644 -19.179 -17.833 1.00 91.44 97 ARG A N 1
ATOM 761 C CA . ARG A 1 97 ? 11.817 -17.770 -17.476 1.00 91.44 97 ARG A CA 1
ATOM 762 C C . ARG A 1 97 ? 10.468 -17.094 -17.319 1.00 91.44 97 ARG A C 1
ATOM 764 O O . ARG A 1 97 ? 9.637 -17.127 -18.228 1.00 91.44 97 ARG A O 1
ATOM 771 N N . PHE A 1 98 ? 10.286 -16.416 -16.191 1.00 93.62 98 PHE A N 1
ATOM 772 C CA . PHE A 1 98 ? 9.025 -15.769 -15.860 1.00 93.62 98 PHE A CA 1
ATOM 773 C C . PHE A 1 98 ? 9.211 -14.299 -15.495 1.00 93.62 98 PHE A C 1
ATOM 775 O O . PHE A 1 98 ? 10.079 -13.937 -14.698 1.00 93.62 98 PHE A O 1
ATOM 782 N N . LYS A 1 99 ? 8.361 -13.441 -16.064 1.00 90.94 99 LYS A N 1
ATOM 783 C CA . LYS A 1 99 ? 8.279 -12.009 -15.758 1.00 90.94 99 LYS A CA 1
ATOM 784 C C . LYS A 1 99 ? 7.107 -11.730 -14.836 1.00 90.94 99 LYS A C 1
ATOM 786 O O . LYS A 1 99 ? 5.971 -12.062 -15.161 1.00 90.94 99 LYS A O 1
ATOM 791 N N . PHE A 1 100 ? 7.371 -11.026 -13.743 1.00 86.50 100 PHE A N 1
ATOM 792 C CA . PHE A 1 100 ? 6.330 -10.538 -12.844 1.00 86.50 100 PHE A CA 1
ATOM 793 C C . PHE A 1 100 ? 5.816 -9.186 -13.338 1.00 86.50 100 PHE A C 1
ATOM 795 O O . PHE A 1 100 ? 6.516 -8.170 -13.303 1.00 86.50 100 PHE A O 1
ATOM 802 N N . ILE A 1 101 ? 4.577 -9.171 -13.816 1.00 80.56 101 ILE A N 1
ATOM 803 C CA . ILE A 1 101 ? 3.902 -7.977 -14.316 1.00 80.56 101 ILE A CA 1
ATOM 804 C C . ILE A 1 101 ? 2.853 -7.586 -13.294 1.00 80.56 101 ILE A C 1
ATOM 806 O O . ILE A 1 101 ? 1.915 -8.329 -13.053 1.00 80.56 101 ILE A O 1
ATOM 810 N N . TYR A 1 102 ? 2.989 -6.404 -12.706 1.00 69.88 102 TYR A N 1
ATOM 811 C CA . TYR A 1 102 ? 2.045 -5.921 -11.698 1.00 69.88 102 TYR A CA 1
ATOM 812 C C . TYR A 1 102 ? 0.586 -5.977 -12.194 1.00 69.88 102 TYR A C 1
ATOM 814 O O . TYR A 1 102 ? 0.249 -5.327 -13.179 1.00 69.88 102 TYR A O 1
ATOM 822 N N . GLY A 1 103 ? -0.269 -6.742 -11.525 1.00 64.56 103 GLY A N 1
ATOM 823 C CA . GLY A 1 103 ? -1.708 -6.860 -11.795 1.00 64.56 103 GLY A CA 1
ATOM 824 C C . GLY A 1 103 ? -2.558 -5.899 -10.961 1.00 64.56 103 GLY A C 1
ATOM 825 O O . GLY A 1 103 ? -3.780 -5.981 -10.943 1.00 64.56 103 GLY A O 1
ATOM 826 N N . GLY A 1 104 ? -1.924 -4.968 -10.248 1.00 53.44 104 GLY A N 1
ATOM 827 C CA . GLY A 1 104 ? -2.588 -4.142 -9.243 1.00 53.44 104 GLY A CA 1
ATOM 828 C C . GLY A 1 104 ? -2.384 -4.731 -7.840 1.00 53.44 104 GLY A C 1
ATOM 829 O O . GLY A 1 104 ? -1.484 -5.538 -7.665 1.00 53.44 104 GLY A O 1
ATOM 830 N N . PRO A 1 105 ? -3.181 -4.327 -6.849 1.00 54.72 105 PRO A N 1
ATOM 831 C CA . PRO A 1 105 ? -2.951 -4.364 -5.384 1.00 54.72 105 PRO A CA 1
ATOM 832 C C . PRO A 1 105 ? -1.959 -5.410 -4.803 1.00 54.72 105 PRO A C 1
ATOM 834 O O . PRO A 1 105 ? -2.352 -6.330 -4.092 1.00 54.72 105 PRO A O 1
ATOM 837 N N . GLY A 1 106 ? -0.656 -5.292 -5.077 1.00 63.34 106 GLY A N 1
ATOM 838 C CA . GLY A 1 106 ? 0.350 -6.285 -4.652 1.00 63.34 106 GLY A CA 1
ATOM 839 C C . GLY A 1 106 ? 0.287 -7.655 -5.358 1.00 63.34 106 GLY A C 1
ATOM 840 O O . GLY A 1 106 ? 1.055 -8.548 -5.009 1.00 63.34 106 GLY A O 1
ATOM 841 N N . TYR A 1 107 ? -0.583 -7.824 -6.353 1.00 73.38 107 TYR A N 1
ATOM 842 C CA . TYR A 1 107 ? -0.670 -9.003 -7.210 1.00 73.38 107 TYR A CA 1
ATOM 843 C C . TYR A 1 107 ? 0.109 -8.805 -8.506 1.00 73.38 107 TYR A C 1
ATOM 845 O O . TYR A 1 107 ? 0.303 -7.690 -8.996 1.00 73.38 107 TYR A O 1
ATOM 853 N N . TYR A 1 108 ? 0.530 -9.915 -9.091 1.00 83.38 108 TYR A N 1
ATOM 854 C CA . TYR A 1 108 ? 1.290 -9.965 -10.323 1.00 83.38 108 TYR A CA 1
ATOM 855 C C . TYR A 1 108 ? 0.708 -11.033 -11.236 1.00 83.38 108 TYR A C 1
ATOM 857 O O . TYR A 1 108 ? 0.398 -12.138 -10.799 1.00 83.38 108 TYR A O 1
ATOM 865 N N . TYR A 1 109 ? 0.630 -10.725 -12.521 1.00 89.56 109 TYR A N 1
ATOM 866 C CA . TYR A 1 109 ? 0.689 -11.767 -13.526 1.00 89.56 109 TYR A CA 1
ATOM 867 C C . TYR A 1 109 ? 2.107 -12.327 -13.553 1.00 89.56 109 TYR A C 1
ATOM 869 O O . TYR A 1 109 ? 3.085 -11.572 -13.501 1.00 89.56 109 TYR A O 1
ATOM 877 N N . ILE A 1 110 ? 2.217 -13.641 -13.683 1.00 95.06 110 ILE A N 1
ATOM 878 C CA . ILE A 1 110 ? 3.489 -14.319 -13.906 1.00 95.06 110 ILE A CA 1
ATOM 879 C C . ILE A 1 110 ? 3.486 -14.756 -15.365 1.00 95.06 110 ILE A C 1
ATOM 881 O O . ILE A 1 110 ? 2.751 -15.662 -15.744 1.00 95.06 110 ILE A O 1
ATOM 885 N N . ARG A 1 111 ? 4.258 -14.060 -16.199 1.00 93.50 111 ARG A N 1
ATOM 886 C CA . ARG A 1 111 ? 4.279 -14.261 -17.648 1.00 93.50 111 ARG A CA 1
ATOM 887 C C . ARG A 1 111 ? 5.439 -15.153 -18.055 1.00 93.50 111 ARG A C 1
ATOM 889 O O . ARG A 1 111 ? 6.578 -14.785 -17.778 1.00 93.50 111 ARG A O 1
ATOM 896 N N . CYS A 1 112 ? 5.184 -16.237 -18.778 1.00 92.75 112 CYS A N 1
ATOM 897 C CA . CYS A 1 112 ? 6.247 -17.001 -19.432 1.00 92.75 112 CYS A CA 1
ATOM 898 C C . CYS A 1 112 ? 6.923 -16.142 -20.516 1.00 92.75 112 CYS A C 1
ATOM 900 O O . CYS A 1 112 ? 6.247 -15.518 -21.340 1.00 92.75 112 CYS A O 1
ATOM 902 N N . SER A 1 113 ? 8.257 -16.081 -20.521 1.00 88.69 113 SER A N 1
ATOM 903 C CA . SER A 1 113 ? 8.999 -15.235 -21.462 1.00 88.69 113 SER A CA 1
ATOM 904 C C . SER A 1 113 ? 8.922 -15.716 -22.912 1.00 88.69 113 SER A C 1
ATOM 906 O O . SER A 1 113 ? 8.999 -14.872 -23.801 1.00 88.69 113 SER A O 1
ATOM 908 N N . VAL A 1 114 ? 8.741 -17.020 -23.158 1.00 85.75 114 VAL A N 1
ATOM 909 C CA . VAL A 1 114 ? 8.615 -17.576 -24.521 1.00 85.75 114 VAL A CA 1
ATOM 910 C C . VAL A 1 114 ? 7.219 -17.377 -25.094 1.00 85.75 114 VAL A C 1
ATOM 912 O O . VAL A 1 114 ? 7.076 -16.792 -26.162 1.00 85.75 114 VAL A O 1
ATOM 915 N N . SER A 1 115 ? 6.180 -17.829 -24.394 1.00 87.50 115 SER A N 1
ATOM 916 C CA . SER A 1 115 ? 4.817 -17.790 -24.936 1.00 87.50 115 SER A CA 1
ATOM 917 C C . SER A 1 115 ? 4.152 -16.418 -24.804 1.00 87.50 115 SER A C 1
ATOM 919 O O . SER A 1 115 ? 3.157 -16.143 -25.474 1.00 87.50 115 SER A O 1
ATOM 921 N N . GLY A 1 116 ? 4.650 -15.563 -23.903 1.00 89.62 116 GLY A N 1
ATOM 922 C CA . GLY A 1 116 ? 4.007 -14.301 -23.542 1.00 89.62 116 GLY A CA 1
ATOM 923 C C . GLY A 1 116 ? 2.703 -14.466 -22.749 1.00 89.62 116 GLY A C 1
ATOM 924 O O . GLY A 1 116 ? 2.066 -13.457 -22.436 1.00 89.62 116 GLY A O 1
ATOM 925 N N . LYS A 1 117 ? 2.327 -15.702 -22.402 1.00 92.69 117 LYS A N 1
ATOM 926 C CA . LYS A 1 117 ? 1.103 -16.056 -21.673 1.00 92.69 117 LYS A CA 1
ATOM 927 C C . LYS A 1 117 ? 1.307 -16.016 -20.165 1.00 92.69 117 LYS A C 1
ATOM 929 O O . LYS A 1 117 ? 2.436 -16.082 -19.675 1.00 92.69 117 LYS A O 1
ATOM 934 N N . MET A 1 118 ? 0.202 -15.895 -19.440 1.00 96.00 118 MET A N 1
ATOM 935 C CA . MET A 1 118 ? 0.187 -15.790 -17.983 1.00 96.00 118 MET A CA 1
ATOM 936 C C . MET A 1 118 ? -0.060 -17.153 -17.362 1.00 96.00 118 MET A C 1
ATOM 938 O O . MET A 1 118 ? -0.814 -17.943 -17.920 1.00 96.00 118 MET A O 1
ATOM 942 N N . LEU A 1 119 ? 0.526 -17.406 -16.195 1.00 97.62 119 LEU A N 1
ATOM 943 C CA . LEU A 1 119 ? 0.038 -18.464 -15.319 1.00 97.62 119 LEU A CA 1
ATOM 944 C C . LEU A 1 119 ? -1.451 -18.234 -15.028 1.00 97.62 119 LEU A C 1
ATOM 946 O O . LEU A 1 119 ? -1.893 -17.101 -14.838 1.00 97.62 119 LEU A O 1
ATOM 950 N N . ASP A 1 120 ? -2.205 -19.320 -14.983 1.00 97.62 120 ASP A N 1
ATOM 951 C CA . ASP A 1 120 ? -3.651 -19.325 -14.828 1.00 97.62 120 ASP A CA 1
ATOM 952 C C . ASP A 1 120 ? -4.055 -20.584 -14.057 1.00 97.62 120 ASP A C 1
ATOM 954 O O . ASP A 1 120 ? -3.668 -21.698 -14.415 1.00 97.62 120 ASP A O 1
ATOM 958 N N . VAL A 1 121 ? -4.803 -20.419 -12.966 1.00 97.19 121 VAL A N 1
ATOM 959 C CA . VAL A 1 121 ? -5.482 -21.551 -12.332 1.00 97.19 121 VAL A CA 1
ATOM 960 C C . VAL A 1 121 ? -6.648 -21.953 -13.219 1.00 97.19 121 VAL A C 1
ATOM 962 O O . VAL A 1 121 ? -7.626 -21.208 -13.345 1.00 97.19 121 VAL A O 1
ATOM 965 N N . MET A 1 122 ? -6.533 -23.150 -13.794 1.00 95.88 122 MET A N 1
ATOM 966 C CA . MET A 1 122 ? -7.428 -23.646 -14.828 1.00 95.88 122 MET A CA 1
ATOM 967 C C . MET A 1 122 ? -8.898 -23.504 -14.415 1.00 95.88 122 MET A C 1
ATOM 969 O O . MET A 1 122 ? -9.311 -23.938 -13.337 1.00 95.88 122 MET A O 1
ATOM 973 N N . MET A 1 123 ? -9.687 -22.894 -15.306 1.00 91.69 123 MET A N 1
ATOM 974 C CA . MET A 1 123 ? -11.129 -22.663 -15.138 1.00 91.69 123 MET A CA 1
ATOM 975 C C . MET A 1 123 ? -11.508 -21.824 -13.904 1.00 91.69 123 MET A C 1
ATOM 977 O O . MET A 1 123 ? -12.664 -21.861 -13.491 1.00 91.69 123 MET A O 1
ATOM 981 N N . ALA A 1 124 ? -10.560 -21.086 -13.308 1.00 88.62 124 ALA A N 1
ATOM 982 C CA . ALA A 1 124 ? -10.755 -20.377 -12.040 1.00 88.62 124 ALA A CA 1
ATOM 983 C C . ALA A 1 124 ? -11.350 -21.277 -10.935 1.00 88.62 124 ALA A C 1
ATOM 985 O O . ALA A 1 124 ? -12.162 -20.830 -10.120 1.00 88.62 124 ALA A O 1
ATOM 986 N N . SER A 1 125 ? -10.986 -22.567 -10.948 1.00 92.31 125 SER A N 1
ATOM 987 C CA . SER A 1 125 ? -11.422 -23.521 -9.929 1.00 92.31 125 SER A CA 1
ATOM 988 C C . SER A 1 125 ? -10.972 -23.044 -8.551 1.00 92.31 125 SER A C 1
ATOM 990 O O . SER A 1 125 ? -9.863 -22.544 -8.404 1.00 92.31 125 SER A O 1
ATOM 992 N N . GLN A 1 126 ? -11.806 -23.237 -7.529 1.00 84.00 126 GLN A N 1
ATOM 993 C CA . GLN A 1 126 ? -11.438 -22.988 -6.132 1.00 84.00 126 GLN A CA 1
ATOM 994 C C . GLN A 1 126 ? -10.940 -24.255 -5.424 1.00 84.00 126 GLN A C 1
ATOM 996 O O . GLN A 1 126 ? -10.581 -24.193 -4.250 1.00 84.00 126 GLN A O 1
ATOM 1001 N N . ASP A 1 127 ? -10.890 -25.400 -6.106 1.00 88.44 127 ASP A N 1
ATOM 1002 C CA . ASP A 1 127 ? -10.576 -26.693 -5.500 1.00 88.44 127 ASP A CA 1
ATOM 1003 C C . ASP A 1 127 ? -9.072 -26.889 -5.297 1.00 88.44 127 ASP A C 1
ATOM 1005 O O . ASP A 1 127 ? -8.234 -26.352 -6.028 1.00 88.44 127 ASP A O 1
ATOM 1009 N N . ASP A 1 128 ? -8.715 -27.681 -4.286 1.00 89.69 128 ASP A N 1
ATOM 1010 C CA . ASP A 1 128 ? -7.330 -28.122 -4.129 1.00 89.69 128 ASP A CA 1
ATOM 1011 C C . ASP A 1 128 ? -6.912 -28.994 -5.305 1.00 89.69 128 ASP A C 1
ATOM 1013 O O . ASP A 1 128 ? -7.702 -29.773 -5.836 1.00 89.69 128 ASP A O 1
ATOM 1017 N N . LYS A 1 129 ? -5.633 -28.892 -5.672 1.00 93.69 129 LYS A N 1
ATOM 1018 C CA . LYS A 1 129 ? -5.011 -29.625 -6.781 1.00 93.69 129 LYS A CA 1
ATOM 1019 C C . LYS A 1 129 ? -5.504 -29.203 -8.168 1.00 93.69 129 LYS A C 1
ATOM 1021 O O . LYS A 1 129 ? -5.155 -29.854 -9.153 1.00 93.69 129 LYS A O 1
ATOM 1026 N N . ALA A 1 130 ? -6.251 -28.099 -8.278 1.00 97.12 130 ALA A N 1
ATOM 1027 C CA . ALA A 1 130 ? -6.525 -27.500 -9.578 1.00 97.12 130 ALA A CA 1
ATOM 1028 C C . ALA A 1 130 ? -5.201 -27.108 -10.249 1.00 97.12 130 ALA A C 1
ATOM 1030 O O . ALA A 1 130 ? -4.352 -26.442 -9.648 1.00 97.12 130 ALA A O 1
ATOM 1031 N N . VAL A 1 131 ? -5.018 -27.577 -11.482 1.00 97.50 131 VAL A N 1
ATOM 1032 C CA . VAL A 1 131 ? -3.765 -27.448 -12.231 1.00 97.50 131 VAL A CA 1
ATOM 1033 C C . VAL A 1 131 ? -3.559 -26.000 -12.671 1.00 97.50 131 VAL A C 1
ATOM 1035 O O . VAL A 1 131 ? -4.501 -25.321 -13.081 1.00 97.50 131 VAL A O 1
ATOM 1038 N N . VAL A 1 132 ? -2.308 -25.545 -12.612 1.00 98.00 132 VAL A N 1
ATOM 1039 C CA . VAL A 1 132 ? -1.891 -24.272 -13.200 1.00 98.00 132 VAL A CA 1
ATOM 1040 C C . VAL A 1 132 ? -1.452 -24.507 -14.640 1.00 98.00 132 VAL A C 1
ATOM 1042 O O . VAL A 1 132 ? -0.617 -25.367 -14.928 1.00 98.00 132 VAL A O 1
ATOM 1045 N N . ILE A 1 133 ? -2.017 -23.717 -15.539 1.00 97.44 133 ILE A N 1
ATOM 1046 C CA . ILE A 1 133 ? -1.735 -23.705 -16.972 1.00 97.44 133 ILE A CA 1
ATOM 1047 C C . ILE A 1 133 ? -1.195 -22.333 -17.377 1.00 97.44 133 ILE A C 1
ATOM 1049 O O . ILE A 1 133 ? -1.212 -21.392 -16.583 1.00 97.44 133 ILE A O 1
ATOM 1053 N N . GLN A 1 134 ? -0.711 -22.205 -18.606 1.00 95.75 134 GLN A N 1
ATOM 1054 C CA . GLN A 1 134 ? -0.543 -20.903 -19.232 1.00 95.75 134 GLN A CA 1
ATOM 1055 C C . GLN A 1 134 ? -1.794 -20.546 -20.036 1.00 95.75 134 GLN A C 1
ATOM 1057 O O . GLN A 1 134 ? -2.393 -21.397 -20.698 1.00 95.75 134 GLN A O 1
ATOM 1062 N N . TYR A 1 135 ? -2.189 -19.279 -20.011 1.00 94.94 135 TYR A N 1
ATOM 1063 C CA . TYR A 1 135 ? -3.350 -18.797 -20.747 1.00 94.94 135 TYR A CA 1
ATOM 1064 C C . TYR A 1 135 ? -3.157 -17.356 -21.223 1.00 94.94 135 TYR A C 1
ATOM 1066 O O . TYR A 1 135 ? -2.305 -16.615 -20.721 1.00 94.94 135 TYR A O 1
ATOM 1074 N N . GLU A 1 136 ? -3.943 -16.956 -22.223 1.00 90.88 136 GLU A N 1
ATOM 1075 C CA . GLU A 1 136 ? -3.998 -15.557 -22.653 1.00 90.88 136 GLU A CA 1
ATOM 1076 C C . GLU A 1 136 ? -4.357 -14.643 -21.476 1.00 90.88 136 GLU A C 1
ATOM 1078 O O . GLU A 1 136 ? -5.154 -15.000 -20.604 1.00 90.88 136 GLU A O 1
ATOM 1083 N N . GLN A 1 137 ? -3.764 -13.449 -21.451 1.00 86.81 137 GLN A N 1
ATOM 1084 C CA . GLN A 1 137 ? -3.993 -12.508 -20.360 1.00 86.81 137 GLN A CA 1
ATOM 1085 C C . GLN A 1 137 ? -5.466 -12.073 -20.328 1.00 86.81 137 GLN A C 1
ATOM 1087 O O . GLN A 1 137 ? -5.962 -11.429 -21.257 1.00 86.81 137 GLN A O 1
ATOM 1092 N N . ALA A 1 138 ? -6.151 -12.363 -19.225 1.00 77.00 138 ALA A N 1
ATOM 1093 C CA . ALA A 1 138 ? -7.497 -11.877 -18.977 1.00 77.00 138 ALA A CA 1
ATOM 1094 C C . ALA A 1 138 ? -7.486 -10.381 -18.589 1.00 77.00 138 ALA A C 1
ATOM 1096 O O . ALA A 1 138 ? -6.507 -9.870 -18.037 1.00 77.00 138 ALA A O 1
ATOM 1097 N N . PRO A 1 139 ? -8.579 -9.632 -18.838 1.00 66.94 139 PRO A N 1
ATOM 1098 C CA . PRO A 1 139 ? -8.714 -8.272 -18.329 1.00 66.94 139 PRO A CA 1
ATOM 1099 C C . PRO A 1 139 ? -8.638 -8.236 -16.796 1.00 66.94 139 PRO A C 1
ATOM 1101 O O . PRO A 1 139 ? -9.325 -9.005 -16.129 1.00 66.94 139 PRO A O 1
ATOM 1104 N N . ASN A 1 140 ? -7.895 -7.270 -16.248 1.00 52.75 140 ASN A N 1
ATOM 1105 C CA . ASN A 1 140 ? -7.555 -7.183 -14.820 1.00 52.75 140 ASN A CA 1
ATOM 1106 C C . ASN A 1 140 ? -8.725 -7.354 -13.841 1.00 52.75 140 ASN A C 1
ATOM 1108 O O . ASN A 1 140 ? -8.568 -7.970 -12.795 1.00 52.75 140 ASN A O 1
ATOM 1112 N N . ALA A 1 141 ? -9.901 -6.822 -14.184 1.00 51.12 141 ALA A N 1
ATOM 1113 C CA . ALA A 1 141 ? -11.092 -6.894 -13.339 1.00 51.12 141 ALA A CA 1
ATOM 1114 C C . ALA A 1 141 ? -11.600 -8.332 -13.104 1.00 51.12 141 ALA A C 1
ATOM 1116 O O . ALA A 1 141 ? -12.273 -8.571 -12.109 1.00 51.12 141 ALA A O 1
ATOM 1117 N N . ASN A 1 142 ? -11.262 -9.273 -13.994 1.00 64.06 142 ASN A N 1
ATOM 1118 C CA . ASN A 1 142 ? -11.742 -10.657 -13.971 1.00 64.06 142 ASN A CA 1
ATOM 1119 C C . ASN A 1 142 ? -10.591 -11.680 -13.971 1.00 64.06 142 ASN A C 1
ATOM 1121 O O . ASN A 1 142 ? -10.825 -12.858 -14.211 1.00 64.06 142 ASN A O 1
ATOM 1125 N N . ALA A 1 143 ? -9.354 -11.243 -13.730 1.00 78.69 143 ALA A N 1
ATOM 1126 C CA . ALA A 1 143 ? -8.156 -12.075 -13.842 1.00 78.69 143 ALA A CA 1
ATOM 1127 C C . ALA A 1 143 ? -7.709 -12.672 -12.494 1.00 78.69 143 ALA A C 1
ATOM 1129 O O . ALA A 1 143 ? -6.531 -12.956 -12.294 1.00 78.69 143 ALA A O 1
ATOM 1130 N N . GLY A 1 144 ? -8.628 -12.857 -11.537 1.00 76.06 144 GLY A N 1
ATOM 1131 C CA . GLY A 1 144 ? -8.282 -13.309 -10.182 1.00 76.06 144 GLY A CA 1
ATOM 1132 C C . GLY A 1 144 ? -7.630 -14.701 -10.120 1.00 76.06 144 GLY A C 1
ATOM 1133 O O . GLY A 1 144 ? -6.938 -15.025 -9.156 1.00 76.06 144 GLY A O 1
ATOM 1134 N N . ASN A 1 145 ? -7.811 -15.526 -11.149 1.00 91.38 145 ASN A N 1
ATOM 1135 C CA . ASN A 1 145 ? -7.135 -16.813 -11.338 1.00 91.38 145 ASN A CA 1
ATOM 1136 C C . ASN A 1 145 ? -5.758 -16.708 -12.017 1.00 91.38 145 ASN A C 1
ATOM 1138 O O . ASN A 1 145 ? -5.028 -17.693 -12.036 1.00 91.38 145 ASN A O 1
ATOM 1142 N N . GLN A 1 146 ? -5.382 -15.525 -12.510 1.00 94.69 146 GLN A N 1
ATOM 1143 C CA . GLN A 1 146 ? -4.070 -15.206 -13.094 1.00 94.69 146 GLN A CA 1
ATOM 1144 C C . GLN A 1 146 ? -3.250 -14.229 -12.234 1.00 94.69 146 GLN A C 1
ATOM 1146 O O . GLN A 1 146 ? -2.157 -13.801 -12.610 1.00 94.69 146 GLN A O 1
ATOM 1151 N N . HIS A 1 147 ? -3.793 -13.834 -11.085 1.00 87.06 147 HIS A N 1
ATOM 1152 C CA . HIS A 1 147 ? -3.178 -12.895 -10.165 1.00 87.06 147 HIS A CA 1
ATOM 1153 C C . HIS A 1 147 ? -2.536 -13.631 -9.003 1.00 87.06 147 HIS A C 1
ATOM 1155 O O . HIS A 1 147 ? -3.221 -14.220 -8.164 1.00 87.06 147 HIS A O 1
ATOM 1161 N N . PHE A 1 148 ? -1.213 -13.523 -8.933 1.00 89.69 148 PHE A N 1
ATOM 1162 C CA . PHE A 1 148 ? -0.393 -14.170 -7.925 1.00 89.69 148 PHE A CA 1
ATOM 1163 C C . PHE A 1 148 ? 0.298 -13.136 -7.050 1.00 89.69 148 PHE A C 1
ATOM 1165 O O . PHE A 1 148 ? 0.919 -12.196 -7.547 1.00 89.69 148 PHE A O 1
ATOM 1172 N N . ARG A 1 149 ? 0.206 -13.303 -5.737 1.00 83.94 149 ARG A N 1
ATOM 1173 C CA . ARG A 1 149 ? 0.913 -12.472 -4.770 1.00 83.94 149 ARG A CA 1
ATOM 1174 C C . ARG A 1 149 ? 2.073 -13.266 -4.173 1.00 83.94 149 ARG A C 1
ATOM 1176 O O . ARG A 1 149 ? 1.817 -14.231 -3.455 1.00 83.94 149 ARG A O 1
ATOM 1183 N N . PRO A 1 150 ? 3.330 -12.887 -4.449 1.00 85.31 150 PRO A N 1
ATOM 1184 C CA . PRO A 1 150 ? 4.471 -13.427 -3.729 1.00 85.31 150 PRO A CA 1
ATOM 1185 C C . PRO A 1 150 ? 4.491 -12.870 -2.303 1.00 85.31 150 PRO A C 1
ATOM 1187 O O . PRO A 1 150 ? 4.386 -11.660 -2.104 1.00 85.31 150 PRO A O 1
ATOM 1190 N N . VAL A 1 151 ? 4.630 -13.754 -1.320 1.00 77.25 151 VAL A N 1
ATOM 1191 C CA . VAL A 1 151 ? 4.740 -13.418 0.105 1.00 77.25 151 VAL A CA 1
ATOM 1192 C C . VAL A 1 151 ? 5.970 -14.115 0.667 1.00 77.25 151 VAL A C 1
ATOM 1194 O O . VAL A 1 151 ? 6.132 -15.311 0.445 1.00 77.25 151 VAL A O 1
ATOM 1197 N N . LEU A 1 152 ? 6.852 -13.368 1.335 1.00 77.06 152 LEU A N 1
ATOM 1198 C CA . LEU A 1 152 ? 8.070 -13.906 1.943 1.00 77.06 152 LEU A CA 1
ATOM 1199 C C . LEU A 1 152 ? 7.691 -14.923 3.029 1.00 77.06 152 LEU A C 1
ATOM 1201 O O . LEU A 1 152 ? 6.882 -14.617 3.902 1.00 77.06 152 LEU A O 1
ATOM 1205 N N . SER A 1 153 ? 8.259 -16.125 2.975 1.00 77.31 153 SER A N 1
ATOM 1206 C CA . SER A 1 153 ? 7.971 -17.183 3.945 1.00 77.31 153 SER A CA 1
ATOM 1207 C C . SER A 1 153 ? 8.862 -17.034 5.188 1.00 77.31 153 SER A C 1
ATOM 1209 O O . SER A 1 153 ? 10.081 -16.906 5.062 1.00 77.31 153 SER A O 1
ATOM 1211 N N . GLY A 1 154 ? 8.273 -17.080 6.389 1.00 65.12 154 GLY A N 1
ATOM 1212 C CA . GLY A 1 154 ? 8.971 -16.990 7.683 1.00 65.12 154 GLY A CA 1
ATOM 1213 C C . GLY A 1 154 ? 8.368 -17.927 8.738 1.00 65.12 154 GLY A C 1
ATOM 1214 O O . GLY A 1 154 ? 7.263 -18.424 8.549 1.00 65.12 154 GLY A O 1
ATOM 1215 N N . ALA A 1 155 ? 9.094 -18.189 9.832 1.00 52.53 155 ALA A N 1
ATOM 1216 C CA . ALA A 1 155 ? 8.654 -19.107 10.895 1.00 52.53 155 ALA A CA 1
ATOM 1217 C C . ALA A 1 155 ? 7.371 -18.642 11.615 1.00 52.53 155 ALA A C 1
ATOM 1219 O O . ALA A 1 155 ? 6.611 -19.474 12.099 1.00 52.53 155 ALA A O 1
ATOM 1220 N N . ASP A 1 156 ? 7.105 -17.334 11.606 1.00 49.81 156 ASP A N 1
ATOM 1221 C CA . ASP A 1 156 ? 5.941 -16.708 12.245 1.00 49.81 156 ASP A CA 1
ATOM 1222 C C . ASP A 1 156 ? 4.775 -16.459 11.259 1.00 49.81 156 ASP A C 1
ATOM 1224 O O . ASP A 1 156 ? 3.893 -15.646 11.522 1.00 49.81 156 ASP A O 1
ATOM 1228 N N . TYR A 1 157 ? 4.780 -17.109 10.087 1.00 46.94 157 TYR A N 1
ATOM 1229 C CA . TYR A 1 157 ? 3.805 -16.897 9.010 1.00 46.94 157 TYR A CA 1
ATOM 1230 C C . TYR A 1 157 ? 2.616 -17.876 9.092 1.00 46.94 157 TYR A C 1
ATOM 1232 O O . TYR A 1 157 ? 2.826 -19.090 9.046 1.00 46.94 157 TYR A O 1
ATOM 1240 N N . SER A 1 158 ? 1.367 -17.387 9.136 1.00 46.72 158 SER A N 1
ATOM 1241 C CA . SER A 1 158 ? 0.158 -18.229 9.080 1.00 46.72 158 SER A CA 1
ATOM 1242 C C . SER A 1 158 ? -0.744 -17.886 7.876 1.00 46.72 158 SER A C 1
ATOM 1244 O O . SER A 1 158 ? -0.646 -16.822 7.275 1.00 46.72 158 SER A O 1
ATOM 1246 N N . HIS A 1 159 ? -1.580 -18.833 7.421 1.00 42.78 159 HIS A N 1
ATOM 1247 C CA . HIS A 1 159 ? -2.371 -18.720 6.174 1.00 42.78 159 HIS A CA 1
ATOM 1248 C C . HIS A 1 159 ? -3.837 -18.366 6.340 1.00 42.78 159 HIS A C 1
ATOM 1250 O O . HIS A 1 159 ? -4.443 -17.855 5.398 1.00 42.78 159 HIS A O 1
ATOM 1256 N N . ALA A 1 160 ? -4.396 -18.508 7.542 1.00 36.97 160 ALA A N 1
ATOM 1257 C CA . ALA A 1 160 ? -5.703 -17.922 7.858 1.00 36.97 160 ALA A CA 1
ATOM 1258 C C . ALA A 1 160 ? -5.694 -16.371 7.741 1.00 36.97 160 ALA A C 1
ATOM 1260 O O . ALA A 1 160 ? -6.713 -15.702 7.903 1.00 36.97 160 ALA A O 1
ATOM 1261 N N . GLU A 1 161 ? -4.528 -15.803 7.420 1.00 42.53 161 GLU A N 1
ATOM 1262 C CA . GLU A 1 161 ? -4.119 -14.416 7.559 1.00 42.53 161 GLU A CA 1
ATOM 1263 C C . GLU A 1 161 ? -4.022 -13.614 6.244 1.00 42.53 161 GLU A C 1
ATOM 1265 O O . GLU A 1 161 ? -3.474 -12.509 6.242 1.00 42.53 161 GLU A O 1
ATOM 1270 N N . THR A 1 162 ? -4.528 -14.094 5.102 1.00 41.03 162 THR A N 1
ATOM 1271 C CA . THR A 1 162 ? -4.337 -13.369 3.822 1.00 41.03 162 THR A CA 1
ATOM 1272 C C . THR A 1 162 ? -5.536 -13.400 2.863 1.00 41.03 162 THR A C 1
ATOM 1274 O O . THR A 1 162 ? -5.452 -13.900 1.746 1.00 41.03 162 THR A O 1
ATOM 1277 N N . MET A 1 163 ? -6.635 -12.725 3.227 1.00 39.22 163 MET A N 1
ATOM 1278 C CA . MET A 1 163 ? -7.403 -11.981 2.212 1.00 39.22 163 MET A CA 1
ATOM 1279 C C . MET A 1 163 ? -6.718 -10.618 1.975 1.00 39.22 163 MET A C 1
ATOM 1281 O O . MET A 1 163 ? -6.208 -10.018 2.923 1.00 39.22 163 MET A O 1
ATOM 1285 N N . PRO A 1 164 ? -6.620 -10.125 0.728 1.00 41.91 164 PRO A N 1
ATOM 1286 C CA . PRO A 1 164 ? -5.741 -9.009 0.392 1.00 41.91 164 PRO A CA 1
ATOM 1287 C C . PRO A 1 164 ? -6.227 -7.653 0.908 1.00 41.91 164 PRO A C 1
ATOM 1289 O O . PRO A 1 164 ? -7.357 -7.250 0.643 1.00 41.91 164 PRO A O 1
ATOM 1292 N N . PHE A 1 165 ? -5.304 -6.869 1.479 1.00 38.81 165 PHE A N 1
ATOM 1293 C CA . PHE A 1 165 ? -5.392 -5.413 1.397 1.00 38.81 165 PHE A CA 1
ATOM 1294 C C . PHE A 1 165 ? -5.305 -5.016 -0.073 1.00 38.81 165 PHE A C 1
ATOM 1296 O O . PHE A 1 165 ? -4.228 -5.036 -0.672 1.00 38.81 165 PHE A O 1
ATOM 1303 N N . VAL A 1 166 ? -6.445 -4.685 -0.666 1.00 45.75 166 VAL A N 1
ATOM 1304 C CA . VAL A 1 166 ? -6.494 -3.988 -1.944 1.00 45.75 166 VAL A CA 1
ATOM 1305 C C . VAL A 1 166 ? -6.537 -2.511 -1.590 1.00 45.75 166 VAL A C 1
ATOM 1307 O O . VAL A 1 166 ? -7.564 -2.079 -1.106 1.00 45.75 166 VAL A O 1
ATOM 1310 N N . PRO A 1 167 ? -5.484 -1.706 -1.773 1.00 45.59 167 PRO A N 1
ATOM 1311 C CA . PRO A 1 167 ? -5.470 -0.315 -1.317 1.00 45.59 167 PRO A CA 1
ATOM 1312 C C . PRO A 1 167 ? -6.647 0.476 -1.856 1.00 45.59 167 PRO A C 1
ATOM 1314 O O . PRO A 1 167 ? -7.238 1.252 -1.130 1.00 45.59 167 PRO A O 1
ATOM 1317 N N . GLU A 1 168 ? -7.045 0.229 -3.099 1.00 46.69 168 GLU A N 1
ATOM 1318 C CA . GLU A 1 168 ? -8.232 0.848 -3.681 1.00 46.69 168 GLU A CA 1
ATOM 1319 C C . GLU A 1 168 ? -9.494 0.439 -2.905 1.00 46.69 168 GLU A C 1
ATOM 1321 O O . GLU A 1 168 ? -10.190 1.300 -2.398 1.00 46.69 168 GLU A O 1
ATOM 1326 N N . VAL A 1 169 ? -9.738 -0.853 -2.681 1.00 50.22 169 VAL A N 1
ATOM 1327 C CA . VAL A 1 169 ? -10.966 -1.363 -2.044 1.00 50.22 169 VAL A CA 1
ATOM 1328 C C . VAL A 1 169 ? -10.951 -1.208 -0.522 1.00 50.22 169 VAL A C 1
ATOM 1330 O O . VAL A 1 169 ? -11.978 -0.906 0.064 1.00 50.22 169 VAL A O 1
ATOM 1333 N N . ASN A 1 170 ? -9.825 -1.401 0.152 1.00 62.72 170 ASN A N 1
ATOM 1334 C CA . ASN A 1 170 ? -9.677 -1.299 1.599 1.00 62.72 170 ASN A CA 1
ATOM 1335 C C . ASN A 1 170 ? -9.530 0.156 2.041 1.00 62.72 170 ASN A C 1
ATOM 1337 O O . ASN A 1 170 ? -10.108 0.502 3.066 1.00 62.72 170 ASN A O 1
ATOM 1341 N N . SER A 1 171 ? -8.835 1.025 1.293 1.00 65.19 171 SER A N 1
ATOM 1342 C CA . SER A 1 171 ? -8.904 2.463 1.576 1.00 65.19 171 SER A CA 1
ATOM 1343 C C . SER A 1 171 ? -10.285 3.013 1.242 1.00 65.19 171 SER A C 1
ATOM 1345 O O . SER A 1 171 ? -10.787 3.836 1.997 1.00 65.19 171 SER A O 1
ATOM 1347 N N . GLU A 1 172 ? -10.949 2.559 0.172 1.00 66.69 172 GLU A N 1
ATOM 1348 C CA . GLU A 1 172 ? -12.350 2.930 -0.074 1.00 66.69 172 GLU A CA 1
ATOM 1349 C C . GLU A 1 172 ? -13.264 2.432 1.045 1.00 66.69 172 GLU A C 1
ATOM 1351 O O . GLU A 1 172 ? -14.002 3.232 1.602 1.00 66.69 172 GLU A O 1
ATOM 1356 N N . ARG A 1 173 ? -13.157 1.170 1.470 1.00 68.25 173 ARG A N 1
ATOM 1357 C CA . ARG A 1 173 ? -13.950 0.628 2.584 1.00 68.25 173 ARG A CA 1
ATOM 1358 C C . ARG A 1 173 ? -13.654 1.322 3.907 1.00 68.25 173 ARG A C 1
ATOM 1360 O O . ARG A 1 173 ? -14.595 1.620 4.632 1.00 68.25 173 ARG A O 1
ATOM 1367 N N . LEU A 1 174 ? -12.392 1.613 4.228 1.00 75.94 174 LEU A N 1
ATOM 1368 C CA . LEU A 1 174 ? -12.035 2.361 5.436 1.00 75.94 174 LEU A CA 1
ATOM 1369 C C . LEU A 1 174 ? -12.597 3.782 5.368 1.00 75.94 174 LEU A C 1
ATOM 1371 O O . LEU A 1 174 ? -13.198 4.247 6.330 1.00 75.94 174 LEU A O 1
ATOM 1375 N N . ARG A 1 175 ? -12.458 4.455 4.221 1.00 76.44 175 ARG A N 1
ATOM 1376 C CA . ARG A 1 175 ? -13.052 5.773 3.972 1.00 76.44 175 ARG A CA 1
ATOM 1377 C C . ARG A 1 175 ? -14.567 5.729 4.157 1.00 76.44 175 ARG A C 1
ATOM 1379 O O . ARG A 1 175 ? -15.107 6.561 4.873 1.00 76.44 175 ARG A O 1
ATOM 1386 N N . ASP A 1 176 ? -15.243 4.766 3.546 1.00 73.00 176 ASP A N 1
ATOM 1387 C CA . ASP A 1 176 ? -16.696 4.622 3.605 1.00 73.00 176 ASP A CA 1
ATOM 1388 C C . ASP A 1 176 ? -17.154 4.272 5.033 1.00 73.00 176 ASP A C 1
ATOM 1390 O O . ASP A 1 176 ? -18.161 4.794 5.508 1.00 73.00 176 ASP A O 1
ATOM 1394 N N . THR A 1 177 ? -16.360 3.489 5.768 1.00 78.06 177 THR A N 1
ATOM 1395 C CA . THR A 1 177 ? -16.580 3.199 7.192 1.00 78.06 177 THR A CA 1
ATOM 1396 C C . THR A 1 177 ? -16.442 4.469 8.036 1.00 78.06 177 THR A C 1
ATOM 1398 O O . THR A 1 177 ? -17.343 4.788 8.806 1.00 78.06 177 THR A O 1
ATOM 1401 N N . VAL A 1 178 ? -15.388 5.266 7.834 1.00 82.19 178 VAL A N 1
ATOM 1402 C CA . VAL A 1 178 ? -15.198 6.568 8.504 1.00 82.19 178 VAL A CA 1
ATOM 1403 C C . VAL A 1 178 ? -16.332 7.545 8.174 1.00 82.19 178 VAL A C 1
ATOM 1405 O O . VAL A 1 178 ? -16.811 8.262 9.050 1.00 82.19 178 VAL A O 1
ATOM 1408 N N . ILE A 1 179 ? -16.805 7.562 6.927 1.00 77.31 179 ILE A N 1
ATOM 1409 C CA . ILE A 1 179 ? -17.976 8.350 6.521 1.00 77.31 179 ILE A CA 1
ATOM 1410 C C . ILE A 1 179 ? -19.229 7.874 7.262 1.00 77.31 179 ILE A C 1
ATOM 1412 O O . ILE A 1 179 ? -19.985 8.697 7.776 1.00 77.31 179 ILE A O 1
ATOM 1416 N N . SER A 1 180 ? -19.445 6.560 7.355 1.00 76.69 180 SER A N 1
ATOM 1417 C CA . SER A 1 180 ? -20.604 6.007 8.060 1.00 76.69 180 SER A CA 1
ATOM 1418 C C . SER A 1 180 ? -20.612 6.394 9.543 1.00 76.69 180 SER A C 1
ATOM 1420 O O . SER A 1 180 ? -21.668 6.717 10.079 1.00 76.69 180 SER A O 1
ATOM 1422 N N . MET A 1 181 ? -19.437 6.486 10.179 1.00 78.62 181 MET A N 1
ATOM 1423 C CA . MET A 1 181 ? -19.300 6.966 11.559 1.00 78.62 181 MET A CA 1
ATOM 1424 C C . MET A 1 181 ? -19.732 8.424 11.720 1.00 78.62 181 MET A C 1
ATOM 1426 O O . MET A 1 181 ? -20.349 8.770 12.724 1.00 78.62 181 MET A O 1
ATOM 1430 N N . ALA A 1 182 ? -19.423 9.279 10.740 1.00 73.75 182 ALA A N 1
ATOM 1431 C CA . ALA A 1 182 ? -19.860 10.673 10.749 1.00 73.75 182 ALA A CA 1
ATOM 1432 C C . ALA A 1 182 ? -21.393 10.791 10.679 1.00 73.75 182 ALA A C 1
ATOM 1434 O O . ALA A 1 182 ? -21.969 11.656 11.336 1.00 73.75 182 ALA A O 1
ATOM 1435 N N . GLY A 1 183 ? -22.047 9.904 9.916 1.00 65.69 183 GLY A N 1
ATOM 1436 C CA . GLY A 1 183 ? -23.504 9.867 9.748 1.00 65.69 183 GLY A CA 1
ATOM 1437 C C . GLY A 1 183 ? -24.282 9.092 10.821 1.00 65.69 183 GLY A C 1
ATOM 1438 O O . GLY A 1 183 ? -25.505 9.201 10.868 1.00 65.69 183 GLY A O 1
ATOM 1439 N N . ALA A 1 184 ? -23.619 8.312 11.677 1.00 62.09 184 ALA A N 1
ATOM 1440 C CA . ALA A 1 184 ? -24.275 7.468 12.673 1.00 62.09 184 ALA A CA 1
ATOM 1441 C C . ALA A 1 184 ? -24.570 8.218 13.989 1.00 62.09 184 ALA A C 1
ATOM 1443 O O . ALA A 1 184 ? -23.627 8.512 14.719 1.00 62.09 184 ALA A O 1
ATOM 1444 N N . VAL A 1 185 ? -25.859 8.460 14.307 1.00 50.31 185 VAL A N 1
ATOM 1445 C CA . VAL A 1 185 ? -26.482 8.535 15.665 1.00 50.31 185 VAL A CA 1
ATOM 1446 C C . VAL A 1 185 ? -28.012 8.309 15.499 1.00 50.31 185 VAL A C 1
ATOM 1448 O O . VAL A 1 185 ? -28.623 9.095 14.775 1.00 50.31 185 VAL A O 1
ATOM 1451 N N . PRO A 1 186 ? -28.644 7.242 16.070 1.00 44.00 186 PRO A N 1
ATOM 1452 C CA . PRO A 1 186 ? -28.961 7.165 17.509 1.00 44.00 186 PRO A CA 1
ATOM 1453 C C . PRO A 1 186 ? -28.574 5.876 18.261 1.00 44.00 186 PRO A C 1
ATOM 1455 O O . PRO A 1 186 ? -28.636 5.891 19.489 1.00 44.00 186 PRO A O 1
ATOM 1458 N N . GLU A 1 187 ? -28.066 4.815 17.630 1.00 51.03 187 GLU A N 1
ATOM 1459 C CA . GLU A 1 187 ? -27.666 3.587 18.350 1.00 51.03 187 GLU A CA 1
ATOM 1460 C C . GLU A 1 187 ? -26.189 3.589 18.784 1.00 51.03 187 GLU A C 1
ATOM 1462 O O . GLU A 1 187 ? -25.306 4.117 18.102 1.00 51.03 187 GLU A O 1
ATOM 1467 N N . VAL A 1 188 ? -25.938 3.040 19.971 1.00 46.16 188 VAL A N 1
ATOM 1468 C CA . VAL A 1 188 ? -24.656 3.045 20.698 1.00 46.16 188 VAL A CA 1
ATOM 1469 C C . VAL A 1 188 ? -23.631 2.184 19.986 1.00 46.16 188 VAL A C 1
ATOM 1471 O O . VAL A 1 188 ? -23.971 1.091 19.537 1.00 46.16 188 VAL A O 1
ATOM 1474 N N . GLY A 1 189 ? -22.391 2.669 19.882 1.00 51.75 189 GLY A N 1
ATOM 1475 C CA . GLY A 1 189 ? -21.302 1.885 19.313 1.00 51.75 189 GLY A CA 1
ATOM 1476 C C . GLY A 1 189 ? -21.409 1.655 17.808 1.00 51.75 189 GLY A C 1
ATOM 1477 O O . GLY A 1 189 ? -20.434 1.273 17.194 1.00 51.75 189 GLY A O 1
ATOM 1478 N N . SER A 1 190 ? -22.534 1.951 17.151 1.00 63.94 190 SER A N 1
ATOM 1479 C CA . SER A 1 190 ? -22.763 1.654 15.725 1.00 63.94 190 SER A CA 1
ATOM 1480 C C . SER A 1 190 ? -21.630 2.118 14.792 1.00 63.94 190 SER A C 1
ATOM 1482 O O . SER A 1 190 ? -21.199 1.350 13.930 1.00 63.94 190 SER A O 1
ATOM 1484 N N . GLY A 1 191 ? -21.091 3.323 15.012 1.00 70.19 191 GLY A N 1
ATOM 1485 C CA . GLY A 1 191 ? -19.931 3.844 14.284 1.00 70.19 191 GLY A CA 1
ATOM 1486 C C . GLY A 1 191 ? -18.617 3.133 14.637 1.00 70.19 191 GLY A C 1
ATOM 1487 O O . GLY A 1 191 ? -17.944 2.609 13.748 1.00 70.19 191 GLY A O 1
ATOM 1488 N N . LEU A 1 192 ? -18.247 3.089 15.924 1.00 79.31 192 LEU A N 1
ATOM 1489 C CA . LEU A 1 192 ? -17.009 2.438 16.377 1.00 79.31 192 LEU A CA 1
ATOM 1490 C C . LEU A 1 192 ? -17.013 0.930 16.105 1.00 79.31 192 LEU A C 1
ATOM 1492 O O . LEU A 1 192 ? -16.039 0.413 15.580 1.00 79.31 192 LEU A O 1
ATOM 1496 N N . LYS A 1 193 ? -18.115 0.231 16.364 1.00 82.38 193 LYS A N 1
ATOM 1497 C CA . LYS A 1 193 ? -18.371 -1.173 16.017 1.00 82.38 193 LYS A CA 1
ATOM 1498 C C . LYS A 1 193 ? -18.185 -1.450 14.533 1.00 82.38 193 LYS A C 1
ATOM 1500 O O . LYS A 1 193 ? -17.591 -2.468 14.188 1.00 82.38 193 LYS A O 1
ATOM 1505 N N . GLY A 1 194 ? -18.679 -0.566 13.661 1.00 79.12 194 GLY A N 1
ATOM 1506 C CA . GLY A 1 194 ? -18.453 -0.662 12.218 1.00 79.12 194 GLY A CA 1
ATOM 1507 C C . GLY A 1 194 ? -16.962 -0.603 11.880 1.00 79.12 194 GLY A C 1
ATOM 1508 O O . GLY A 1 194 ? -16.453 -1.467 11.167 1.00 79.12 194 GLY A O 1
ATOM 1509 N N . LEU A 1 195 ? -16.245 0.358 12.469 1.00 82.81 195 LEU A N 1
ATOM 1510 C CA . LEU A 1 195 ? -14.796 0.495 12.310 1.00 82.81 195 LEU A CA 1
ATOM 1511 C C . LEU A 1 195 ? -14.018 -0.697 12.883 1.00 82.81 195 LEU A C 1
ATOM 1513 O O . LEU A 1 195 ? -13.125 -1.211 12.217 1.00 82.81 195 LEU A O 1
ATOM 1517 N N . ILE A 1 196 ? -14.370 -1.174 14.075 1.00 84.75 196 ILE A N 1
ATOM 1518 C CA . ILE A 1 196 ? -13.743 -2.330 14.725 1.00 84.75 196 ILE A CA 1
ATOM 1519 C C . ILE A 1 196 ? -13.977 -3.589 13.893 1.00 84.75 196 ILE A C 1
ATOM 1521 O O . ILE A 1 196 ? -13.032 -4.320 13.631 1.00 84.75 196 ILE A O 1
ATOM 1525 N N . GLY A 1 197 ? -15.203 -3.823 13.419 1.00 79.19 197 GLY A N 1
ATOM 1526 C CA . GLY A 1 197 ? -15.516 -4.967 12.563 1.00 79.19 197 GLY A CA 1
ATOM 1527 C C . GLY A 1 197 ? -14.790 -4.928 11.217 1.00 79.19 197 GLY A C 1
ATOM 1528 O O . GLY A 1 197 ? -14.450 -5.980 10.680 1.00 79.19 197 GLY A O 1
ATOM 1529 N N . PHE A 1 198 ? -14.520 -3.731 10.688 1.00 78.94 198 PHE A N 1
ATOM 1530 C CA . PHE A 1 198 ? -13.682 -3.560 9.505 1.00 78.94 198 PHE A CA 1
ATOM 1531 C C . PHE A 1 198 ? -12.202 -3.834 9.800 1.00 78.94 198 PHE A C 1
ATOM 1533 O O . PHE A 1 198 ? -11.564 -4.542 9.031 1.00 78.94 198 PHE A O 1
ATOM 1540 N N . LEU A 1 199 ? -11.655 -3.280 10.887 1.00 79.00 199 LEU A N 1
ATOM 1541 C CA . LEU A 1 199 ? -10.234 -3.387 11.237 1.00 79.00 199 LEU A CA 1
ATOM 1542 C C . LEU A 1 199 ? -9.847 -4.781 11.767 1.00 79.00 199 LEU A C 1
ATOM 1544 O O . LEU A 1 199 ? -8.743 -5.249 11.479 1.00 79.00 199 LEU A O 1
ATOM 1548 N N . TRP A 1 200 ? -10.762 -5.453 12.470 1.00 82.88 200 TRP A N 1
ATOM 1549 C CA . TRP A 1 200 ? -10.646 -6.818 12.998 1.00 82.88 200 TRP A CA 1
ATOM 1550 C C . TRP A 1 200 ? -11.767 -7.719 12.446 1.00 82.88 200 TRP A C 1
ATOM 1552 O O . TRP A 1 200 ? -12.695 -8.101 13.171 1.00 82.88 200 TRP A O 1
ATOM 1562 N N . PRO A 1 201 ? -11.721 -8.065 11.148 1.00 69.56 201 PRO A N 1
ATOM 1563 C CA . PRO A 1 201 ? -12.704 -8.954 10.547 1.00 69.56 201 PRO A CA 1
ATOM 1564 C C . PRO A 1 201 ? -12.638 -10.353 11.180 1.00 69.56 201 PRO A C 1
ATOM 1566 O O . PRO A 1 201 ? -11.567 -10.919 11.390 1.00 69.56 201 PRO A O 1
ATOM 1569 N N . LYS A 1 202 ? -13.799 -10.946 11.483 1.00 68.75 202 LYS A N 1
ATOM 1570 C CA . LYS A 1 202 ? -13.862 -12.278 12.109 1.00 68.75 202 LYS A CA 1
ATOM 1571 C C . LYS A 1 202 ? -13.261 -13.354 11.202 1.00 68.75 202 LYS A C 1
ATOM 1573 O O . LYS A 1 202 ? -13.661 -13.476 10.046 1.00 68.75 202 LYS A O 1
ATOM 1578 N N . GLY A 1 203 ? -12.380 -14.180 11.770 1.00 53.22 203 GLY A N 1
ATOM 1579 C CA . GLY A 1 203 ? -11.775 -15.323 11.077 1.00 53.22 203 GLY A CA 1
ATOM 1580 C C . GLY A 1 203 ? -10.815 -14.932 9.949 1.00 53.22 203 GLY A C 1
ATOM 1581 O O . GLY A 1 203 ? -10.602 -15.733 9.046 1.00 53.22 203 GLY A O 1
ATOM 1582 N N . GLN A 1 204 ? -10.292 -13.702 9.969 1.00 51.81 204 GLN A N 1
ATOM 1583 C CA . GLN A 1 204 ? -9.367 -13.159 8.974 1.00 51.81 204 GLN A CA 1
ATOM 1584 C C . GLN A 1 204 ? -8.274 -12.330 9.670 1.00 51.81 204 GLN A C 1
ATOM 1586 O O . GLN A 1 204 ? -8.473 -11.854 10.787 1.00 51.81 204 GLN A O 1
ATOM 1591 N N . SER A 1 205 ? -7.141 -12.110 8.991 1.00 52.88 205 SER A N 1
ATOM 1592 C CA . SER A 1 205 ? -6.126 -11.139 9.431 1.00 52.88 205 SER A CA 1
ATOM 1593 C C . SER A 1 205 ? -6.701 -9.753 9.641 1.00 52.88 205 SER A C 1
ATOM 1595 O O . SER A 1 205 ? -7.540 -9.299 8.855 1.00 52.88 205 SER A O 1
ATOM 1597 N N . THR A 1 206 ? -6.143 -9.035 10.613 1.00 66.31 206 THR A N 1
ATOM 1598 C CA . THR A 1 206 ? -6.467 -7.626 10.813 1.00 66.31 206 THR A CA 1
ATOM 1599 C C . THR A 1 206 ? -6.100 -6.812 9.573 1.00 66.31 206 THR A C 1
ATOM 1601 O O . THR A 1 206 ? -5.154 -7.130 8.844 1.00 66.31 206 THR A O 1
ATOM 1604 N N . VAL A 1 207 ? -6.820 -5.718 9.326 1.00 66.69 207 VAL A N 1
ATOM 1605 C CA . VAL A 1 207 ? -6.479 -4.794 8.229 1.00 66.69 207 VAL A CA 1
ATOM 1606 C C . VAL A 1 207 ? -5.055 -4.257 8.390 1.00 66.69 207 VAL A C 1
ATOM 1608 O O . VAL A 1 207 ? -4.385 -4.002 7.393 1.00 66.69 207 VAL A O 1
ATOM 1611 N N . PHE A 1 208 ? -4.564 -4.146 9.625 1.00 69.94 208 PHE A N 1
ATOM 1612 C CA . PHE A 1 208 ? -3.205 -3.714 9.929 1.00 69.94 208 PHE A CA 1
ATOM 1613 C C . PHE A 1 208 ? -2.144 -4.684 9.397 1.00 69.94 208 PHE A C 1
ATOM 1615 O O . PHE A 1 208 ? -1.190 -4.245 8.755 1.00 69.94 208 PHE A O 1
ATOM 1622 N N . ASP A 1 209 ? -2.329 -5.990 9.593 1.00 63.44 209 ASP A N 1
ATOM 1623 C CA . ASP A 1 209 ? -1.408 -7.011 9.077 1.00 63.44 209 ASP A CA 1
ATOM 1624 C C . ASP A 1 209 ? -1.468 -7.081 7.547 1.00 63.44 209 ASP A C 1
ATOM 1626 O O . ASP A 1 209 ? -0.442 -7.166 6.868 1.00 63.44 209 ASP A O 1
ATOM 1630 N N . GLN A 1 210 ? -2.670 -6.943 6.976 1.00 59.19 210 GLN A N 1
ATOM 1631 C CA . GLN A 1 210 ? -2.842 -6.893 5.525 1.00 59.19 210 GLN A CA 1
ATOM 1632 C C . GLN A 1 210 ? -2.151 -5.656 4.909 1.00 59.19 210 GLN A C 1
ATOM 1634 O O . GLN A 1 210 ? -1.498 -5.772 3.864 1.00 59.19 210 GLN A O 1
ATOM 1639 N N . MET A 1 211 ? -2.273 -4.486 5.553 1.00 62.25 211 MET A N 1
ATOM 1640 C CA . MET A 1 211 ? -1.611 -3.233 5.165 1.00 62.25 211 MET A CA 1
ATOM 1641 C C . MET A 1 211 ? -0.092 -3.338 5.288 1.00 62.25 211 MET A C 1
ATOM 1643 O O . MET A 1 211 ? 0.611 -2.939 4.359 1.00 62.25 211 MET A O 1
ATOM 1647 N N . ARG A 1 212 ? 0.421 -3.914 6.383 1.00 64.50 212 ARG A N 1
ATOM 1648 C CA . ARG A 1 212 ? 1.857 -4.156 6.586 1.00 64.50 212 ARG A CA 1
ATOM 1649 C C . ARG A 1 212 ? 2.435 -4.978 5.448 1.00 64.50 212 ARG A C 1
ATOM 1651 O O . ARG A 1 212 ? 3.306 -4.487 4.737 1.00 64.50 212 ARG A O 1
ATOM 1658 N N . ASN A 1 213 ? 1.864 -6.151 5.187 1.00 56.78 213 ASN A N 1
ATOM 1659 C CA . ASN A 1 213 ? 2.340 -7.043 4.131 1.00 56.78 213 ASN A CA 1
ATOM 1660 C C . ASN A 1 213 ? 2.281 -6.375 2.739 1.00 56.78 213 ASN A C 1
ATOM 1662 O O . ASN A 1 213 ? 3.045 -6.719 1.837 1.00 56.78 213 ASN A O 1
ATOM 1666 N N . TYR A 1 214 ? 1.346 -5.443 2.509 1.00 54.72 214 TYR A N 1
ATOM 1667 C CA . TYR A 1 214 ? 1.294 -4.657 1.270 1.00 54.72 214 TYR A CA 1
ATOM 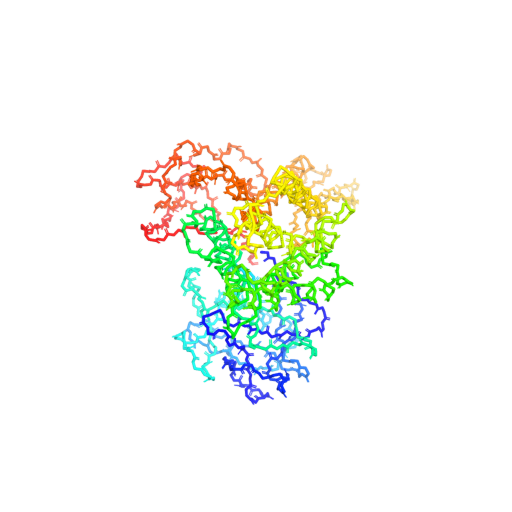1668 C C . TYR A 1 214 ? 2.430 -3.626 1.200 1.00 54.72 214 TYR A C 1
ATOM 1670 O O . TYR A 1 214 ? 3.128 -3.563 0.188 1.00 54.72 214 TYR A O 1
ATOM 1678 N N . VAL A 1 215 ? 2.655 -2.855 2.269 1.00 56.59 215 VAL A N 1
ATOM 1679 C CA . VAL A 1 215 ? 3.734 -1.857 2.320 1.00 56.59 215 VAL A CA 1
ATOM 1680 C C . VAL A 1 215 ? 5.114 -2.521 2.280 1.00 56.59 215 VAL A C 1
ATOM 1682 O O . VAL A 1 215 ? 5.980 -2.014 1.578 1.00 56.59 215 VAL A O 1
ATOM 1685 N N . GLU A 1 216 ? 5.309 -3.688 2.901 1.00 56.09 216 GLU A N 1
ATOM 1686 C CA . GLU A 1 216 ? 6.541 -4.496 2.783 1.00 56.09 216 GLU A CA 1
ATOM 1687 C C . GLU A 1 216 ? 6.828 -4.889 1.332 1.00 56.09 216 GLU A C 1
ATOM 1689 O O . GLU A 1 216 ? 7.967 -4.828 0.871 1.00 56.09 216 GLU A O 1
ATOM 1694 N N . THR A 1 217 ? 5.776 -5.232 0.583 1.00 49.28 217 THR A N 1
ATOM 1695 C CA . THR A 1 217 ? 5.890 -5.620 -0.829 1.00 49.28 217 THR A CA 1
ATOM 1696 C C . THR A 1 217 ? 6.158 -4.416 -1.739 1.00 49.28 217 THR A C 1
ATOM 1698 O O . THR A 1 217 ? 6.806 -4.557 -2.776 1.00 49.28 217 THR A O 1
ATOM 1701 N N . LEU A 1 218 ? 5.645 -3.232 -1.394 1.00 50.75 218 LEU A N 1
ATOM 1702 C CA . LEU A 1 218 ? 5.717 -2.042 -2.246 1.00 50.75 218 LEU A CA 1
ATOM 1703 C C . LEU A 1 218 ? 6.882 -1.109 -1.917 1.00 50.75 218 LEU A C 1
ATOM 1705 O O . LEU A 1 218 ? 7.465 -0.494 -2.807 1.00 50.75 218 LEU A O 1
ATOM 1709 N N . VAL A 1 219 ? 7.220 -0.957 -0.645 1.00 57.84 219 VAL A N 1
ATOM 1710 C CA . VAL A 1 219 ? 8.138 0.078 -0.173 1.00 57.84 219 VAL A CA 1
ATOM 1711 C C . VAL A 1 219 ? 9.054 -0.484 0.906 1.00 57.84 219 VAL A C 1
ATOM 1713 O O . VAL A 1 219 ? 9.166 0.042 2.005 1.00 57.84 219 VAL A O 1
ATOM 1716 N N . LYS A 1 220 ? 9.724 -1.586 0.560 1.00 52.44 220 LYS A N 1
ATOM 1717 C CA . LYS A 1 220 ? 10.526 -2.416 1.463 1.00 52.44 220 LYS A CA 1
ATOM 1718 C C . LYS A 1 220 ? 11.539 -1.652 2.327 1.00 52.44 220 LYS A C 1
ATOM 1720 O O . LYS A 1 220 ? 11.754 -2.003 3.478 1.00 52.44 220 LYS A O 1
ATOM 1725 N N . GLU A 1 221 ? 12.145 -0.590 1.799 1.00 59.22 221 GLU A N 1
ATOM 1726 C CA . GLU A 1 221 ? 13.117 0.221 2.552 1.00 59.22 221 GLU A CA 1
ATOM 1727 C C . GLU A 1 221 ? 12.479 1.205 3.548 1.00 59.22 221 GLU A C 1
ATOM 1729 O O . GLU A 1 221 ? 13.195 1.866 4.299 1.00 59.22 221 GLU A O 1
ATOM 1734 N N . LEU A 1 222 ? 11.151 1.347 3.541 1.00 59.12 222 LEU A N 1
ATOM 1735 C CA . LEU A 1 222 ? 10.432 2.273 4.412 1.00 59.12 222 LEU A CA 1
ATOM 1736 C C . LEU A 1 222 ? 9.878 1.613 5.675 1.00 59.12 222 LEU A C 1
ATOM 1738 O O . LEU A 1 222 ? 9.212 2.295 6.433 1.00 59.12 222 LEU A O 1
ATOM 1742 N N . ILE A 1 223 ? 10.119 0.335 5.963 1.00 60.09 223 ILE A N 1
ATOM 1743 C CA . ILE A 1 223 ? 9.593 -0.259 7.202 1.00 60.09 223 ILE A CA 1
ATOM 1744 C C . ILE A 1 223 ? 10.660 -0.279 8.285 1.00 60.09 223 ILE A C 1
ATOM 1746 O O . ILE A 1 223 ? 11.790 -0.707 8.081 1.00 60.09 223 ILE A O 1
ATOM 1750 N N . GLU A 1 224 ? 10.281 0.218 9.458 1.00 61.16 224 GLU A N 1
ATOM 1751 C CA . GLU A 1 224 ? 11.083 0.130 10.671 1.00 61.16 224 GLU A CA 1
ATOM 1752 C C . GLU A 1 224 ? 10.493 -0.956 11.570 1.00 61.16 224 GLU A C 1
ATOM 1754 O O . GLU A 1 224 ? 9.540 -0.705 12.314 1.00 61.16 224 GLU A O 1
ATOM 1759 N N . GLU A 1 225 ? 11.052 -2.163 11.454 1.00 56.00 225 GLU A N 1
ATOM 1760 C CA . GLU A 1 225 ? 10.568 -3.388 12.108 1.00 56.00 225 GLU A CA 1
ATOM 1761 C C . GLU A 1 225 ? 10.561 -3.292 13.643 1.00 56.00 225 GLU A C 1
ATOM 1763 O O . GLU A 1 225 ? 9.658 -3.822 14.289 1.00 56.00 225 GLU A O 1
ATOM 1768 N N . ASN A 1 226 ? 11.497 -2.535 14.232 1.00 52.56 226 ASN A N 1
ATOM 1769 C CA . ASN A 1 226 ? 11.746 -2.515 15.680 1.00 52.56 226 ASN A CA 1
ATOM 1770 C C . ASN A 1 226 ? 10.556 -2.088 16.568 1.00 52.56 226 ASN A C 1
ATOM 1772 O O . ASN A 1 226 ? 10.573 -2.399 17.755 1.00 52.56 226 ASN A O 1
ATOM 1776 N N . ASN A 1 227 ? 9.509 -1.442 16.031 1.00 64.31 227 ASN A N 1
ATOM 1777 C CA . ASN A 1 227 ? 8.353 -0.985 16.829 1.00 64.31 227 ASN A CA 1
ATOM 1778 C C . ASN A 1 227 ? 7.011 -1.636 16.439 1.00 64.31 227 ASN A C 1
ATOM 1780 O O . ASN A 1 227 ? 5.971 -1.284 16.998 1.00 64.31 227 ASN A O 1
ATOM 1784 N N . LEU A 1 228 ? 6.996 -2.580 15.492 1.00 68.94 228 LEU A N 1
ATOM 1785 C CA . LEU A 1 228 ? 5.745 -3.150 14.971 1.00 68.94 228 LEU A CA 1
ATOM 1786 C C . LEU A 1 228 ? 4.984 -3.965 16.021 1.00 68.94 228 LEU A C 1
ATOM 1788 O O . LEU A 1 228 ? 3.779 -3.778 16.186 1.00 68.94 228 LEU A O 1
ATOM 1792 N N . LEU A 1 229 ? 5.701 -4.787 16.789 1.00 71.44 229 LEU A N 1
ATOM 1793 C CA . LEU A 1 229 ? 5.125 -5.585 17.874 1.00 71.44 229 LEU A CA 1
ATOM 1794 C C . LEU A 1 229 ? 4.479 -4.709 18.955 1.00 71.44 229 LEU A C 1
ATOM 1796 O O . LEU A 1 229 ? 3.425 -5.046 19.486 1.00 71.44 229 LEU A O 1
ATOM 1800 N N . GLN A 1 230 ? 5.076 -3.555 19.266 1.00 78.62 230 GLN A N 1
ATOM 1801 C CA . GLN A 1 230 ? 4.528 -2.634 20.266 1.00 78.62 230 GLN A CA 1
ATOM 1802 C C . GLN A 1 230 ? 3.203 -2.023 19.802 1.00 78.62 230 GLN A C 1
ATOM 1804 O O . GLN A 1 230 ? 2.238 -2.002 20.566 1.00 78.62 230 GLN A O 1
ATOM 1809 N N . ILE A 1 231 ? 3.141 -1.577 18.544 1.00 82.75 231 ILE A N 1
ATOM 1810 C CA . ILE A 1 231 ? 1.914 -1.044 17.939 1.00 82.75 231 ILE A CA 1
ATOM 1811 C C . ILE A 1 231 ? 0.829 -2.127 17.907 1.00 82.75 231 ILE A C 1
ATOM 1813 O O . ILE A 1 231 ? -0.305 -1.867 18.302 1.00 82.75 231 ILE A O 1
ATOM 1817 N N . GLN A 1 232 ? 1.172 -3.350 17.491 1.00 79.56 232 GLN A N 1
ATOM 1818 C CA . GLN A 1 232 ? 0.234 -4.477 17.453 1.00 79.56 232 GLN A CA 1
ATOM 1819 C C . GLN A 1 232 ? -0.311 -4.827 18.842 1.00 79.56 232 GLN A C 1
ATOM 1821 O O . GLN A 1 232 ? -1.517 -4.990 18.997 1.00 79.56 232 GLN A O 1
ATOM 1826 N N . ASN A 1 233 ? 0.541 -4.876 19.867 1.00 83.00 233 ASN A N 1
ATOM 1827 C CA . ASN A 1 233 ? 0.104 -5.167 21.232 1.00 83.00 233 ASN A CA 1
ATOM 1828 C C . ASN A 1 233 ? -0.879 -4.112 21.760 1.00 83.00 233 ASN A C 1
ATOM 1830 O O . ASN A 1 233 ? -1.903 -4.467 22.341 1.00 83.00 233 ASN A O 1
ATOM 1834 N N . LYS A 1 234 ? -0.613 -2.824 21.510 1.00 89.44 234 LYS A N 1
ATOM 1835 C CA . LYS A 1 234 ? -1.523 -1.725 21.882 1.00 89.44 234 LYS A CA 1
ATOM 1836 C C . LYS A 1 234 ? -2.842 -1.785 21.104 1.00 89.44 234 LYS A C 1
ATOM 1838 O O . LYS A 1 234 ? -3.911 -1.590 21.674 1.00 89.44 234 LYS A O 1
ATOM 1843 N N . LEU A 1 235 ? -2.786 -2.115 19.812 1.00 88.81 235 LEU A N 1
ATOM 1844 C CA . LEU A 1 235 ? -3.972 -2.337 18.979 1.00 88.81 235 LEU A CA 1
ATOM 1845 C C . LEU A 1 235 ? -4.828 -3.507 19.490 1.00 88.81 235 LEU A C 1
ATOM 1847 O O . LEU A 1 235 ? -6.048 -3.376 19.557 1.00 88.81 235 LEU A O 1
ATOM 1851 N N . ASN A 1 236 ? -4.207 -4.613 19.901 1.00 86.00 236 ASN A N 1
ATOM 1852 C CA . ASN A 1 236 ? -4.910 -5.747 20.503 1.00 86.00 236 ASN A CA 1
ATOM 1853 C C . ASN A 1 236 ? -5.555 -5.357 21.841 1.00 86.00 236 ASN A C 1
ATOM 1855 O O . ASN A 1 236 ? -6.736 -5.618 22.046 1.00 86.00 236 ASN A O 1
ATOM 1859 N N . GLY A 1 237 ? -4.832 -4.630 22.701 1.00 88.38 237 GLY A N 1
ATOM 1860 C CA . GLY A 1 237 ? -5.386 -4.103 23.952 1.00 88.38 237 GLY A CA 1
ATOM 1861 C C . GLY A 1 237 ? -6.566 -3.146 23.734 1.00 88.38 237 GLY A C 1
ATOM 1862 O O . GLY A 1 237 ? -7.557 -3.197 24.467 1.00 88.38 237 GLY A O 1
ATOM 1863 N N . PHE A 1 238 ? -6.511 -2.302 22.699 1.00 93.75 238 PHE A N 1
ATOM 1864 C CA . PHE A 1 238 ? -7.653 -1.481 22.300 1.00 93.75 238 PHE A CA 1
ATOM 1865 C C . PHE A 1 238 ? -8.837 -2.358 21.875 1.00 93.75 238 PHE A C 1
ATOM 1867 O O . PHE A 1 238 ? -9.952 -2.151 22.352 1.00 93.75 238 PHE A O 1
ATOM 1874 N N . HIS A 1 239 ? -8.602 -3.330 20.988 1.00 91.00 239 HIS A N 1
ATOM 1875 C CA . HIS A 1 239 ? -9.637 -4.219 20.466 1.00 91.00 239 HIS A CA 1
ATOM 1876 C C . HIS A 1 239 ? -10.350 -4.988 21.582 1.00 91.00 239 HIS A C 1
ATOM 1878 O O . HIS A 1 239 ? -11.581 -5.011 21.616 1.00 91.00 239 HIS A O 1
ATOM 1884 N N . ASP A 1 240 ? -9.596 -5.549 22.526 1.00 90.00 240 ASP A N 1
ATOM 1885 C CA . ASP A 1 240 ? -10.149 -6.307 23.646 1.00 90.00 240 ASP A CA 1
ATOM 1886 C C . ASP A 1 240 ? -11.067 -5.435 24.512 1.00 90.00 240 ASP A C 1
ATOM 1888 O O . ASP A 1 240 ? -12.193 -5.833 24.820 1.00 90.00 240 ASP A O 1
ATOM 1892 N N . ASN A 1 241 ? -10.648 -4.202 24.824 1.00 93.56 241 ASN A N 1
ATOM 1893 C CA . ASN A 1 241 ? -11.499 -3.245 25.533 1.00 93.56 241 ASN A CA 1
ATOM 1894 C C . ASN A 1 241 ? -12.749 -2.885 24.723 1.00 93.56 241 ASN A C 1
ATOM 1896 O O . ASN A 1 241 ? -13.852 -2.843 25.270 1.00 93.56 241 ASN A O 1
ATOM 1900 N N . ALA A 1 242 ? -12.598 -2.664 23.419 1.00 91.56 242 ALA A N 1
ATOM 1901 C CA . ALA A 1 242 ? -13.687 -2.236 22.555 1.00 91.56 242 ALA A CA 1
ATOM 1902 C C . ALA A 1 242 ? -14.771 -3.317 22.394 1.00 91.56 242 ALA A C 1
ATOM 1904 O O . ALA A 1 242 ? -15.965 -3.021 22.461 1.00 91.56 242 ALA A O 1
ATOM 1905 N N . VAL A 1 243 ? -14.379 -4.590 22.271 1.00 88.94 243 VAL A N 1
ATOM 1906 C CA . VAL A 1 243 ? -15.316 -5.724 22.194 1.00 88.94 243 VAL A CA 1
ATOM 1907 C C . VAL A 1 243 ? -16.174 -5.836 23.454 1.00 88.94 243 VAL A C 1
ATOM 1909 O O . VAL A 1 243 ? -17.359 -6.178 23.361 1.00 88.94 243 VAL A O 1
ATOM 1912 N N . VAL A 1 244 ? -15.600 -5.573 24.630 1.00 91.06 244 VAL A N 1
ATOM 1913 C CA . VAL A 1 244 ? -16.350 -5.632 25.890 1.00 91.06 244 VAL A CA 1
ATOM 1914 C C . VAL A 1 244 ? -17.173 -4.360 26.101 1.00 91.06 244 VAL A C 1
ATOM 1916 O O . VAL A 1 244 ? -18.345 -4.457 26.472 1.00 91.06 244 VAL A O 1
ATOM 1919 N N . TYR A 1 245 ? -16.629 -3.182 25.779 1.00 92.44 245 TYR A N 1
ATOM 1920 C CA . TYR A 1 245 ? -17.339 -1.897 25.809 1.00 92.44 245 TYR A CA 1
ATOM 1921 C C . TYR A 1 245 ? -18.673 -1.947 25.047 1.00 92.44 245 TYR A C 1
ATOM 1923 O O . TYR A 1 245 ? -19.706 -1.522 25.576 1.00 92.44 245 TYR A O 1
ATOM 1931 N N . GLU A 1 246 ? -18.670 -2.526 23.842 1.00 87.88 246 GLU A N 1
ATOM 1932 C CA . GLU A 1 246 ? -19.856 -2.674 22.987 1.00 87.88 246 GLU A CA 1
ATOM 1933 C C . GLU A 1 246 ? -20.963 -3.517 23.636 1.00 87.88 246 GLU A C 1
ATOM 1935 O O . GLU A 1 246 ? -22.147 -3.231 23.477 1.00 87.88 246 GLU A O 1
ATOM 1940 N N . LYS A 1 247 ? -20.591 -4.553 24.396 1.00 89.00 247 LYS A N 1
ATOM 1941 C CA . LYS A 1 247 ? -21.539 -5.463 25.063 1.00 89.00 247 LYS A CA 1
ATOM 1942 C C . LYS A 1 247 ? -21.988 -4.964 26.435 1.00 89.00 247 LYS A C 1
ATOM 1944 O O . LYS A 1 247 ? -22.948 -5.492 26.989 1.00 89.00 247 LYS A O 1
ATOM 1949 N N . THR A 1 248 ? -21.279 -3.992 27.002 1.00 90.69 248 THR A N 1
ATOM 1950 C CA . THR A 1 248 ? -21.524 -3.518 28.364 1.00 90.69 248 THR A CA 1
ATOM 1951 C C . THR A 1 248 ? -22.682 -2.519 28.392 1.00 90.69 248 THR A C 1
ATOM 1953 O O . THR A 1 248 ? -22.735 -1.580 27.589 1.00 90.69 248 THR A O 1
ATOM 1956 N N . SER A 1 249 ? -23.595 -2.708 29.347 1.00 90.56 249 SER A N 1
ATOM 1957 C CA . SER A 1 249 ? -24.765 -1.851 29.556 1.00 90.56 249 SER A CA 1
ATOM 1958 C C . SER A 1 249 ? -24.394 -0.379 29.758 1.00 90.56 249 SER A C 1
ATOM 1960 O O . SER A 1 249 ? -23.370 -0.054 30.368 1.00 90.56 249 SER A O 1
ATOM 1962 N N . ALA A 1 250 ? -25.259 0.503 29.253 1.00 89.00 250 ALA A N 1
ATOM 1963 C CA . ALA A 1 250 ? -25.159 1.959 29.368 1.00 89.00 250 ALA A CA 1
ATOM 1964 C C . ALA A 1 250 ? -24.917 2.423 30.806 1.00 89.00 250 ALA A C 1
ATOM 1966 O O . ALA A 1 250 ? -25.408 1.786 31.737 1.00 89.00 250 ALA A O 1
ATOM 1967 N N . THR A 1 251 ? -24.205 3.544 30.965 1.00 90.25 251 THR A N 1
ATOM 1968 C CA . THR A 1 251 ? -24.044 4.273 32.238 1.00 90.25 251 THR A CA 1
ATOM 1969 C C . THR A 1 251 ? -23.519 3.436 33.412 1.00 90.25 251 THR A C 1
ATOM 1971 O O . THR A 1 251 ? -23.637 3.839 34.567 1.00 90.25 251 THR A O 1
ATOM 1974 N N . THR A 1 252 ? -22.958 2.254 33.147 1.00 93.94 252 THR A N 1
ATOM 1975 C CA . THR A 1 252 ? -22.339 1.415 34.172 1.00 93.94 252 THR A CA 1
ATOM 1976 C C . THR A 1 252 ? -20.895 1.845 34.390 1.00 93.94 252 THR A C 1
ATOM 1978 O O . THR A 1 252 ? -20.190 2.202 33.443 1.00 93.94 252 THR A O 1
ATOM 1981 N N . LYS A 1 253 ? -20.415 1.722 35.635 1.00 94.19 253 LYS A N 1
ATOM 1982 C CA . LYS A 1 253 ? -18.997 1.938 35.966 1.00 94.19 253 LYS A CA 1
ATOM 1983 C C . LYS A 1 253 ? -18.084 1.138 35.032 1.00 94.19 253 LYS A C 1
ATOM 1985 O O . LYS A 1 253 ? -17.146 1.682 34.460 1.00 94.19 253 LYS A O 1
ATOM 1990 N N . GLN A 1 254 ? -18.439 -0.120 34.790 1.00 94.00 254 GLN A N 1
ATOM 1991 C CA . GLN A 1 254 ? -17.700 -1.012 33.909 1.00 94.00 254 GLN A CA 1
ATOM 1992 C C . GLN A 1 254 ? -17.586 -0.469 32.472 1.00 94.00 254 GLN A C 1
ATOM 1994 O O . GLN A 1 254 ? -16.516 -0.541 31.871 1.00 94.00 254 GLN A O 1
ATOM 1999 N N . LYS A 1 255 ? -18.650 0.133 31.916 1.00 93.19 255 LYS A N 1
ATOM 2000 C CA . LYS A 1 255 ? -18.589 0.726 30.573 1.00 93.19 255 LYS A CA 1
ATOM 2001 C C . LYS A 1 255 ? -17.601 1.892 30.512 1.00 93.19 255 LYS A C 1
ATOM 2003 O O . LYS A 1 255 ? -16.817 1.974 29.566 1.00 93.19 255 LYS A O 1
ATOM 2008 N N . SER A 1 256 ? -17.618 2.755 31.528 1.00 94.12 256 SER A N 1
ATOM 2009 C CA . SER A 1 256 ? -16.690 3.886 31.628 1.00 94.12 256 SER A CA 1
ATOM 2010 C C . SER A 1 256 ? -15.227 3.445 31.769 1.00 94.12 256 SER A C 1
ATOM 2012 O O . SER A 1 256 ? -14.340 4.052 31.168 1.00 94.12 256 SER A O 1
ATOM 2014 N N . GLU A 1 257 ? -14.967 2.351 32.491 1.00 95.62 257 GLU A N 1
ATOM 2015 C CA . GLU A 1 257 ? -13.625 1.785 32.667 1.00 95.62 257 GLU A CA 1
ATOM 2016 C C . GLU A 1 257 ? -13.062 1.252 31.342 1.00 95.62 257 GLU A C 1
ATOM 2018 O O . GLU A 1 257 ? -11.943 1.612 30.968 1.00 95.62 257 GLU A O 1
ATOM 2023 N N . TYR A 1 258 ? -13.845 0.478 30.580 1.00 94.88 258 TYR A N 1
ATOM 2024 C CA . TYR A 1 258 ? -13.404 -0.014 29.267 1.00 94.88 258 TYR A CA 1
ATOM 2025 C C . TYR A 1 258 ? -13.162 1.118 28.268 1.00 94.88 258 TYR A C 1
ATOM 2027 O O . TYR A 1 258 ? -12.165 1.097 27.545 1.00 94.88 258 TYR A O 1
ATOM 2035 N N . PHE A 1 259 ? -14.025 2.138 28.258 1.00 95.56 259 PHE A N 1
ATOM 2036 C CA . PHE A 1 259 ? -13.841 3.291 27.380 1.00 95.56 259 PHE A CA 1
ATOM 2037 C C . PHE A 1 259 ? -12.594 4.110 27.753 1.00 95.56 259 PHE A C 1
ATOM 2039 O O . PHE A 1 259 ? -11.818 4.501 26.883 1.00 95.56 259 PHE A O 1
ATOM 2046 N N . THR A 1 260 ? -12.332 4.293 29.049 1.00 95.06 260 THR A N 1
ATOM 2047 C CA . THR A 1 260 ? -11.095 4.925 29.540 1.00 95.06 260 THR A CA 1
ATOM 2048 C C . THR A 1 260 ? -9.858 4.113 29.137 1.00 95.06 260 THR A C 1
ATOM 2050 O O . THR A 1 260 ? -8.834 4.679 28.750 1.00 95.06 260 THR A O 1
ATOM 2053 N N . GLY A 1 261 ? -9.958 2.778 29.153 1.00 95.25 261 GLY A N 1
ATOM 2054 C CA . GLY A 1 261 ? -8.947 1.879 28.598 1.00 95.25 261 GLY A CA 1
ATOM 2055 C C . GLY A 1 261 ? -8.663 2.159 27.120 1.00 95.25 261 GLY A C 1
ATOM 2056 O O . GLY A 1 261 ? -7.505 2.340 26.752 1.00 95.25 261 GLY A O 1
ATOM 2057 N N . MET A 1 262 ? -9.709 2.283 26.297 1.00 95.31 262 MET A N 1
ATOM 2058 C CA . MET A 1 262 ? -9.589 2.626 24.873 1.00 95.31 262 MET A CA 1
ATOM 2059 C C . MET A 1 262 ? -8.928 3.996 24.651 1.00 95.31 262 MET A C 1
ATOM 2061 O O . MET A 1 262 ? -8.025 4.102 23.821 1.00 95.31 262 MET A O 1
ATOM 2065 N N . LEU A 1 263 ? -9.326 5.029 25.409 1.00 95.56 263 LEU A N 1
ATOM 2066 C CA . LEU A 1 263 ? -8.737 6.376 25.334 1.00 95.56 263 LEU A CA 1
ATOM 2067 C C . LEU A 1 263 ? -7.230 6.372 25.628 1.00 95.56 263 LEU A C 1
ATOM 2069 O O . LEU A 1 263 ? -6.444 7.025 24.939 1.00 95.56 263 LEU A O 1
ATOM 2073 N N . ARG A 1 264 ? -6.807 5.598 26.629 1.00 94.88 264 ARG A N 1
ATOM 2074 C CA . ARG A 1 264 ? -5.390 5.437 26.966 1.00 94.88 264 ARG A CA 1
ATOM 2075 C C . ARG A 1 264 ? -4.603 4.793 25.822 1.00 94.88 264 ARG A C 1
ATOM 2077 O O . ARG A 1 264 ? -3.527 5.283 25.488 1.00 94.88 264 ARG A O 1
ATOM 2084 N N . GLU A 1 265 ? -5.139 3.747 25.194 1.00 94.19 265 GLU A N 1
ATOM 2085 C CA . GLU A 1 265 ? -4.452 3.081 24.081 1.00 94.19 265 GLU A CA 1
ATOM 2086 C C . GLU A 1 265 ? -4.314 3.982 22.848 1.00 94.19 265 GLU A C 1
ATOM 2088 O O . GLU A 1 265 ? -3.235 4.032 22.257 1.00 94.19 265 GLU A O 1
ATOM 2093 N N . VAL A 1 266 ? -5.341 4.759 22.477 1.00 93.94 266 VAL A N 1
ATOM 2094 C CA . VAL A 1 266 ? -5.228 5.678 21.323 1.00 93.94 266 VAL A CA 1
ATOM 2095 C C . VAL A 1 266 ? -4.229 6.810 21.570 1.00 93.94 266 VAL A C 1
ATOM 2097 O O . VAL A 1 266 ? -3.517 7.203 20.642 1.00 93.94 266 VAL A O 1
ATOM 2100 N N . ASN A 1 267 ? -4.111 7.288 22.812 1.00 91.94 267 ASN A N 1
ATOM 2101 C CA . ASN A 1 267 ? -3.086 8.260 23.195 1.00 91.94 267 ASN A CA 1
ATOM 2102 C C . ASN A 1 267 ? -1.677 7.660 23.112 1.00 91.94 267 ASN A C 1
ATOM 2104 O O . ASN A 1 267 ? -0.773 8.284 22.560 1.00 91.94 267 ASN A O 1
ATOM 2108 N N . ASN A 1 268 ? -1.493 6.424 23.581 1.00 91.44 268 ASN A N 1
ATOM 2109 C CA . ASN A 1 268 ? -0.214 5.723 23.475 1.00 91.44 268 ASN A CA 1
ATOM 2110 C C . ASN A 1 268 ? 0.183 5.465 22.014 1.00 91.44 268 ASN A C 1
ATOM 2112 O O . ASN A 1 268 ? 1.337 5.678 21.645 1.00 91.44 268 ASN A O 1
ATOM 2116 N N . LEU A 1 269 ? -0.772 5.033 21.184 1.00 91.00 269 LEU A N 1
ATOM 2117 C CA . LEU A 1 269 ? -0.558 4.746 19.765 1.00 91.00 269 LEU A CA 1
ATOM 2118 C C . LEU A 1 269 ? -0.166 5.993 18.969 1.00 91.00 269 LEU A C 1
ATOM 2120 O O . LEU A 1 269 ? 0.650 5.888 18.053 1.00 91.00 269 LEU A O 1
ATOM 2124 N N . LYS A 1 270 ? -0.697 7.172 19.326 1.00 90.75 270 LYS A N 1
ATOM 2125 C CA . LYS A 1 270 ? -0.349 8.450 18.683 1.00 90.75 270 LYS A CA 1
ATOM 2126 C C . LYS A 1 270 ? 1.163 8.664 18.639 1.00 90.75 270 LYS A C 1
ATOM 2128 O O . LYS A 1 270 ? 1.698 9.003 17.586 1.00 90.75 270 LYS A O 1
ATOM 2133 N N . HIS A 1 271 ? 1.848 8.415 19.753 1.00 86.50 271 HIS A N 1
ATOM 2134 C CA . HIS A 1 271 ? 3.298 8.583 19.857 1.00 86.50 271 HIS A CA 1
ATOM 2135 C C . HIS A 1 271 ? 4.093 7.554 19.042 1.00 86.50 271 HIS A C 1
ATOM 2137 O O . HIS A 1 271 ? 5.191 7.863 18.587 1.00 86.50 271 HIS A O 1
ATOM 2143 N N . ASP A 1 272 ? 3.546 6.359 18.812 1.00 85.75 272 ASP A N 1
ATOM 2144 C CA . ASP A 1 272 ? 4.239 5.328 18.033 1.00 85.75 272 ASP A CA 1
ATOM 2145 C C . ASP A 1 272 ? 4.124 5.559 16.521 1.00 85.75 272 ASP A C 1
ATOM 2147 O O . ASP A 1 272 ? 5.051 5.252 15.759 1.00 85.75 272 ASP A O 1
ATOM 2151 N N . VAL A 1 273 ? 2.970 6.072 16.072 1.00 86.44 273 VAL A N 1
ATOM 2152 C CA . VAL A 1 273 ? 2.672 6.239 14.641 1.00 86.44 273 VAL A CA 1
ATOM 2153 C C . VAL A 1 273 ? 3.005 7.628 14.108 1.00 86.44 273 VAL A C 1
ATOM 2155 O O . VAL A 1 273 ? 3.290 7.758 12.918 1.00 86.44 273 VAL A O 1
ATOM 2158 N N . ILE A 1 274 ? 3.012 8.665 14.950 1.00 89.31 274 ILE A N 1
ATOM 2159 C CA . ILE A 1 274 ? 3.467 10.003 14.561 1.00 89.31 274 ILE A CA 1
ATOM 2160 C C . ILE A 1 274 ? 4.968 10.108 14.844 1.00 89.31 274 ILE A C 1
ATOM 2162 O O . ILE A 1 274 ? 5.395 10.395 15.958 1.00 89.31 274 ILE A O 1
ATOM 2166 N N . ASN A 1 275 ? 5.779 9.887 13.808 1.00 80.06 275 ASN A N 1
ATOM 2167 C CA . ASN A 1 275 ? 7.235 10.010 13.873 1.00 80.06 275 ASN A CA 1
ATOM 2168 C C . ASN A 1 275 ? 7.700 11.214 13.044 1.00 80.06 275 ASN A C 1
ATOM 2170 O O . ASN A 1 275 ? 7.619 11.184 11.822 1.00 80.06 275 ASN A O 1
ATOM 2174 N N . ALA A 1 276 ? 8.217 12.262 13.689 1.00 77.06 276 ALA A N 1
ATOM 2175 C CA . ALA A 1 276 ? 8.688 13.460 12.986 1.00 77.06 276 ALA A CA 1
ATOM 2176 C C . ALA A 1 276 ? 10.004 13.251 12.208 1.00 77.06 276 ALA A C 1
ATOM 2178 O O . ALA A 1 276 ? 10.270 13.977 11.250 1.00 77.06 276 ALA A O 1
ATOM 2179 N N . GLN A 1 277 ? 10.828 12.276 12.604 1.00 78.69 277 GLN A N 1
ATOM 2180 C CA . GLN A 1 277 ? 12.136 12.011 11.993 1.00 78.69 277 GLN A CA 1
ATOM 2181 C C . GLN A 1 277 ? 12.017 11.125 10.749 1.00 78.69 277 GLN A C 1
ATOM 2183 O O . GLN A 1 277 ? 12.624 11.422 9.721 1.00 78.69 277 GLN A O 1
ATOM 2188 N N . HIS A 1 278 ? 11.203 10.070 10.842 1.00 80.56 278 HIS A N 1
ATOM 2189 C CA . HIS A 1 278 ? 10.965 9.091 9.775 1.00 80.56 278 HIS A CA 1
ATOM 2190 C C . HIS A 1 278 ? 9.462 8.862 9.519 1.00 80.56 278 HIS A C 1
ATOM 2192 O O . HIS A 1 278 ? 8.966 7.737 9.649 1.00 80.56 278 HIS A O 1
ATOM 2198 N N . PRO A 1 279 ? 8.698 9.918 9.187 1.00 82.31 279 PRO A N 1
ATOM 2199 C CA . PRO A 1 279 ? 7.242 9.856 9.028 1.00 82.31 279 PRO A CA 1
ATOM 2200 C C . PRO A 1 279 ? 6.810 8.922 7.892 1.00 82.31 279 PRO A C 1
ATOM 2202 O O . PRO A 1 279 ? 5.761 8.280 7.973 1.00 82.31 279 PRO A O 1
ATOM 2205 N N . GLU A 1 280 ? 7.616 8.803 6.838 1.00 77.06 280 GLU A N 1
ATOM 2206 C CA . GLU A 1 280 ? 7.390 7.887 5.720 1.00 77.06 280 GLU A CA 1
ATOM 2207 C C . GLU A 1 280 ? 7.327 6.422 6.165 1.00 77.06 280 GLU A C 1
ATOM 2209 O O . GLU A 1 280 ? 6.626 5.625 5.541 1.00 77.06 280 GLU A O 1
ATOM 2214 N N . LYS A 1 281 ? 7.983 6.082 7.285 1.00 76.00 281 LYS A N 1
ATOM 2215 C CA . LYS A 1 281 ? 8.041 4.711 7.790 1.00 76.00 281 LYS A CA 1
ATOM 2216 C C . LYS A 1 281 ? 6.817 4.260 8.582 1.00 76.00 281 LYS A C 1
ATOM 2218 O O . LYS A 1 281 ? 6.701 3.093 8.952 1.00 76.00 281 LYS A O 1
ATOM 2223 N N . ARG A 1 282 ? 5.888 5.178 8.863 1.00 77.00 282 ARG A N 1
ATOM 2224 C CA . ARG A 1 282 ? 4.667 4.908 9.643 1.00 77.00 282 ARG A CA 1
ATOM 2225 C C . ARG A 1 282 ? 3.381 4.989 8.821 1.00 77.00 282 ARG A C 1
ATOM 2227 O O . ARG A 1 282 ? 2.303 4.754 9.369 1.00 77.00 282 ARG A O 1
ATOM 2234 N N . LEU A 1 283 ? 3.483 5.233 7.507 1.00 75.25 283 LEU A N 1
ATOM 2235 C CA . LEU A 1 283 ? 2.344 5.321 6.577 1.00 75.25 283 LEU A CA 1
ATOM 2236 C C . LEU A 1 283 ? 1.353 4.158 6.723 1.00 75.25 283 LEU A C 1
ATOM 2238 O O . LEU A 1 283 ? 0.145 4.373 6.657 1.00 75.25 283 LEU A O 1
ATOM 2242 N N . THR A 1 284 ? 1.872 2.953 6.965 1.00 68.44 284 THR A N 1
ATOM 2243 C CA . THR A 1 284 ? 1.111 1.706 7.102 1.00 68.44 284 THR A CA 1
ATOM 2244 C C . THR A 1 284 ? 0.020 1.769 8.168 1.00 68.44 284 THR A C 1
ATOM 2246 O O . THR A 1 284 ? -1.086 1.290 7.942 1.00 68.44 284 THR A O 1
ATOM 2249 N N . TYR A 1 285 ? 0.319 2.355 9.328 1.00 80.06 285 TYR A N 1
ATOM 2250 C CA . TYR A 1 285 ? -0.591 2.368 10.478 1.00 80.06 285 TYR A CA 1
ATOM 2251 C C . TYR A 1 285 ? -1.267 3.721 10.663 1.00 80.06 285 TYR A C 1
ATOM 2253 O O . TYR A 1 285 ? -2.334 3.789 11.269 1.00 80.06 285 TYR A O 1
ATOM 2261 N N . LEU A 1 286 ? -0.673 4.789 10.127 1.00 86.62 286 LEU A N 1
ATOM 2262 C CA . LEU A 1 286 ? -1.064 6.164 10.412 1.00 86.62 286 LEU A CA 1
ATOM 2263 C C . LEU A 1 286 ? -2.543 6.447 10.122 1.00 86.62 286 LEU A C 1
ATOM 2265 O O . LEU A 1 286 ? -3.229 7.052 10.941 1.00 86.62 286 LEU A O 1
ATOM 2269 N N . VAL A 1 287 ? -3.055 5.981 8.981 1.00 87.81 287 VAL A N 1
ATOM 2270 C CA . VAL A 1 287 ? -4.449 6.228 8.582 1.00 87.81 287 VAL A CA 1
ATOM 2271 C C . VAL A 1 287 ? -5.430 5.410 9.424 1.00 87.81 287 VAL A C 1
ATOM 2273 O O . VAL A 1 287 ? -6.468 5.917 9.848 1.00 87.81 287 VAL A O 1
ATOM 2276 N N . SER A 1 288 ? -5.113 4.148 9.694 1.00 85.50 288 SER A N 1
ATOM 2277 C CA . SER A 1 288 ? -5.991 3.260 10.460 1.00 85.50 288 SER A CA 1
ATOM 2278 C C . SER A 1 288 ? -6.031 3.660 11.937 1.00 85.50 288 SER A C 1
ATOM 2280 O O . SER A 1 288 ? -7.112 3.796 12.504 1.00 85.50 288 SER A O 1
ATOM 2282 N N . VAL A 1 289 ? -4.871 3.956 12.534 1.00 90.88 289 VAL A N 1
ATOM 2283 C CA . VAL A 1 289 ? -4.755 4.454 13.914 1.00 90.88 289 VAL A CA 1
ATOM 2284 C C . VAL A 1 289 ? -5.357 5.850 14.054 1.00 90.88 289 VAL A C 1
ATOM 2286 O O . VAL A 1 289 ? -6.109 6.083 14.994 1.00 90.88 289 VAL A O 1
ATOM 2289 N N . GLY A 1 290 ? -5.116 6.760 13.104 1.00 93.75 290 GLY A N 1
ATOM 2290 C CA . GLY A 1 290 ? -5.748 8.081 13.114 1.00 93.75 290 GLY A CA 1
ATOM 2291 C C . GLY A 1 290 ? -7.276 7.995 13.042 1.00 93.75 290 GLY A C 1
ATOM 2292 O O . GLY A 1 290 ? -7.969 8.679 13.789 1.00 93.75 290 GLY A O 1
ATOM 2293 N N . SER A 1 291 ? -7.817 7.085 12.224 1.00 92.19 291 SER A N 1
ATOM 2294 C CA . SER A 1 291 ? -9.268 6.844 12.152 1.00 92.19 291 SER A CA 1
ATOM 2295 C C . SER A 1 291 ? -9.828 6.298 13.469 1.00 92.19 291 SER A C 1
ATOM 2297 O O . SER A 1 291 ? -10.881 6.747 13.919 1.00 92.19 291 SER A O 1
ATOM 2299 N N . LEU A 1 292 ? -9.109 5.372 14.109 1.00 92.56 292 LEU A N 1
ATOM 2300 C CA . LEU A 1 292 ? -9.468 4.794 15.406 1.00 92.56 292 LEU A CA 1
ATOM 2301 C C . LEU A 1 292 ? -9.464 5.843 16.525 1.00 92.56 292 LEU A C 1
ATOM 2303 O O . LEU A 1 292 ? -10.425 5.949 17.288 1.00 92.56 292 LEU A O 1
ATOM 2307 N N . ALA A 1 293 ? -8.398 6.643 16.595 1.00 95.25 293 ALA A N 1
ATOM 2308 C CA . ALA A 1 293 ? -8.225 7.688 17.593 1.00 95.25 293 ALA A CA 1
ATOM 2309 C C . ALA A 1 293 ? -9.313 8.758 17.468 1.00 95.25 293 ALA A C 1
ATOM 2311 O O . ALA A 1 293 ? -10.004 9.049 18.442 1.00 95.25 293 ALA A O 1
ATOM 2312 N N . LEU A 1 294 ? -9.531 9.282 16.259 1.00 95.44 294 LEU A N 1
ATOM 2313 C CA . LEU A 1 294 ? -10.558 10.296 16.015 1.00 95.44 294 LEU A CA 1
ATOM 2314 C C . LEU A 1 294 ? -11.969 9.751 16.234 1.00 95.44 294 LEU A C 1
ATOM 2316 O O . LEU A 1 294 ? -12.813 10.450 16.784 1.00 95.44 294 LEU A O 1
ATOM 2320 N N . GLY A 1 295 ? -12.223 8.494 15.864 1.00 92.69 295 GLY A N 1
ATOM 2321 C CA . GLY A 1 295 ? -13.475 7.816 16.183 1.00 92.69 295 GLY A CA 1
ATOM 2322 C C . GLY A 1 295 ? -13.745 7.737 17.684 1.00 92.69 295 GLY A C 1
ATOM 2323 O O . GLY A 1 295 ? -14.847 8.045 18.128 1.00 92.69 295 GLY A O 1
ATOM 2324 N N . THR A 1 296 ? -12.727 7.361 18.460 1.00 95.00 296 THR A N 1
ATOM 2325 C CA . THR A 1 296 ? -12.826 7.208 19.920 1.00 95.00 296 THR A CA 1
ATOM 2326 C C . THR A 1 296 ? -13.032 8.559 20.606 1.00 95.00 296 THR A C 1
ATOM 2328 O O . THR A 1 296 ? -13.941 8.703 21.417 1.00 95.00 296 THR A O 1
ATOM 2331 N N . LEU A 1 297 ? -12.255 9.579 20.228 1.00 95.62 297 LEU A N 1
ATOM 2332 C CA . LEU A 1 297 ? -12.393 10.942 20.759 1.00 95.62 297 LEU A CA 1
ATOM 2333 C C . LEU A 1 297 ? -13.750 11.561 20.397 1.00 95.62 297 LEU A C 1
ATOM 2335 O O . LEU A 1 297 ? -14.378 12.226 21.220 1.00 95.62 297 LEU A O 1
ATOM 2339 N N . ARG A 1 298 ? -14.255 11.296 19.186 1.00 93.31 298 ARG A N 1
ATOM 2340 C CA . ARG A 1 298 ? -15.611 11.702 18.803 1.00 93.31 298 ARG A CA 1
ATOM 2341 C C . ARG A 1 298 ? -16.661 11.028 19.685 1.00 93.31 298 ARG A C 1
ATOM 2343 O O . ARG A 1 298 ? -17.577 11.711 20.133 1.00 93.31 298 ARG A O 1
ATOM 2350 N N . GLU A 1 299 ? -16.555 9.717 19.914 1.00 92.75 299 GLU A N 1
ATOM 2351 C CA . GLU A 1 299 ? -17.488 8.978 20.779 1.00 92.75 299 GLU A CA 1
ATOM 2352 C C . GLU A 1 299 ? -17.522 9.586 22.188 1.00 92.75 299 GLU A C 1
ATOM 2354 O O . GLU A 1 299 ? -18.605 9.781 22.734 1.00 92.75 299 GLU A O 1
ATOM 2359 N N . GLN A 1 300 ? -16.364 9.986 22.731 1.00 94.38 300 GLN A N 1
ATOM 2360 C CA . GLN A 1 300 ? -16.282 10.692 24.013 1.00 94.38 300 GLN A CA 1
ATOM 2361 C C . GLN A 1 300 ? -17.101 11.985 23.986 1.00 94.38 300 GLN A C 1
ATOM 2363 O O . GLN A 1 300 ? -17.974 12.161 24.829 1.00 94.38 300 GLN A O 1
ATOM 2368 N N . CYS A 1 301 ? -16.887 12.836 22.978 1.00 93.06 301 CYS A N 1
ATOM 2369 C CA . CYS A 1 301 ? -17.575 14.123 22.855 1.00 93.06 301 CYS A CA 1
ATOM 2370 C C . CYS A 1 301 ? -19.099 13.974 22.717 1.00 93.06 301 CYS A C 1
ATOM 2372 O O . CYS A 1 301 ? -19.862 14.740 23.297 1.00 93.06 301 CYS A O 1
ATOM 2374 N N . VAL A 1 302 ? -19.566 13.014 21.910 1.00 90.44 302 VAL A N 1
ATOM 2375 C CA . VAL A 1 302 ? -20.990 12.931 21.530 1.00 90.44 302 VAL A CA 1
ATOM 2376 C C . VAL A 1 302 ? -21.802 11.957 22.383 1.00 90.44 302 VAL A C 1
ATOM 2378 O O . VAL A 1 302 ? -23.032 12.016 22.371 1.00 90.44 302 VAL A O 1
ATOM 2381 N N . ARG A 1 303 ? -21.149 11.040 23.111 1.00 90.06 303 ARG A N 1
ATOM 2382 C CA . ARG A 1 303 ? -21.802 10.010 23.939 1.00 90.06 303 ARG A CA 1
ATOM 2383 C C . ARG A 1 303 ? -21.360 10.024 25.400 1.00 90.06 303 ARG A C 1
ATOM 2385 O O . ARG A 1 303 ? -21.661 9.065 26.107 1.00 90.06 303 ARG A O 1
ATOM 2392 N N . TYR A 1 304 ? -20.728 11.093 25.884 1.00 94.12 304 TYR A N 1
ATOM 2393 C CA . TYR A 1 304 ? -20.232 11.172 27.261 1.00 94.12 304 TYR A CA 1
ATOM 2394 C C . TYR A 1 304 ? -21.263 10.711 28.304 1.00 94.12 304 TYR A C 1
ATOM 2396 O O . TYR A 1 304 ? -21.018 9.760 29.042 1.00 94.12 304 TYR A O 1
ATOM 2404 N N . GLN A 1 305 ? -22.470 11.289 28.303 1.00 93.44 305 GLN A N 1
ATOM 2405 C CA . GLN A 1 305 ? -23.513 10.928 29.271 1.00 93.44 305 GLN A CA 1
ATOM 2406 C C . GLN A 1 305 ? -23.936 9.466 29.198 1.00 93.44 305 GLN A C 1
ATOM 2408 O O . GLN A 1 305 ? -24.234 8.850 30.217 1.00 93.44 305 GLN A O 1
ATOM 2413 N N . TYR A 1 306 ? -23.924 8.882 28.008 1.00 89.75 306 TYR A N 1
ATOM 2414 C CA . TYR A 1 306 ? -24.239 7.474 27.839 1.00 89.75 306 TYR A CA 1
ATOM 2415 C C . TYR A 1 306 ? -23.128 6.559 28.391 1.00 89.75 306 TYR A C 1
ATOM 2417 O O . TYR A 1 306 ? -23.407 5.482 28.922 1.00 89.75 306 TYR A O 1
ATOM 2425 N N . ILE A 1 307 ? -21.869 6.983 28.271 1.00 93.25 307 ILE A N 1
ATOM 2426 C CA . ILE A 1 307 ? -20.693 6.236 28.730 1.00 93.25 307 ILE A CA 1
ATOM 2427 C C . ILE A 1 307 ? -20.537 6.349 30.250 1.00 93.25 307 ILE A C 1
ATOM 2429 O O . ILE A 1 307 ? -20.354 5.335 30.921 1.00 93.25 307 ILE A O 1
ATOM 2433 N N . TYR A 1 308 ? -20.633 7.568 30.780 1.00 94.00 308 TYR A N 1
ATOM 2434 C CA . TYR A 1 308 ? -20.279 7.914 32.159 1.00 94.00 308 TYR A CA 1
ATOM 2435 C C . TYR A 1 308 ? -21.489 8.119 33.081 1.00 94.00 308 TYR A C 1
ATOM 2437 O O . TYR A 1 308 ? -21.328 8.200 34.294 1.00 94.00 308 TYR A O 1
ATOM 2445 N N . GLY A 1 309 ? -22.708 8.189 32.537 1.00 93.94 309 GLY A N 1
ATOM 2446 C CA . GLY A 1 309 ? -23.944 8.367 33.309 1.00 93.94 309 GLY A CA 1
ATOM 2447 C C . GLY A 1 309 ? -24.251 9.805 33.735 1.00 93.94 309 GLY A C 1
ATOM 2448 O O . GLY A 1 309 ? -25.304 10.043 34.322 1.00 93.94 309 GLY A O 1
ATOM 2449 N N . ILE A 1 310 ? -23.379 10.765 33.418 1.00 94.56 310 ILE A N 1
ATOM 2450 C CA . ILE A 1 310 ? -23.512 12.183 33.786 1.00 94.56 310 ILE A CA 1
ATOM 2451 C C . ILE A 1 310 ? -23.293 13.087 32.564 1.00 94.56 310 ILE A C 1
ATOM 2453 O O . ILE A 1 310 ? -22.572 12.682 31.655 1.00 94.56 310 ILE A O 1
ATOM 2457 N N . PRO A 1 311 ? -23.887 14.294 32.500 1.00 95.94 311 PRO A N 1
ATOM 2458 C CA . PRO A 1 311 ? -23.523 15.281 31.482 1.00 95.94 311 PRO A CA 1
ATOM 2459 C C . PRO A 1 311 ? -22.013 15.526 31.471 1.00 95.94 311 PRO A C 1
ATOM 2461 O O . PRO A 1 311 ? -21.393 15.460 32.528 1.00 95.94 311 PRO A O 1
ATOM 2464 N N . ASP A 1 312 ? -21.441 15.805 30.300 1.00 96.44 312 ASP A N 1
ATOM 2465 C CA . ASP A 1 312 ? -20.001 16.042 30.162 1.00 96.44 312 ASP A CA 1
ATOM 2466 C C . ASP A 1 312 ? -19.594 17.345 30.867 1.00 96.44 312 ASP A C 1
ATOM 2468 O O . ASP A 1 312 ? -19.981 18.420 30.392 1.00 96.44 312 ASP A O 1
ATOM 2472 N N . PRO A 1 313 ? -18.851 17.284 31.990 1.00 96.81 313 PRO A N 1
ATOM 2473 C CA . PRO A 1 313 ? -18.390 18.489 32.667 1.00 96.81 313 PRO A CA 1
ATOM 2474 C C . PRO A 1 313 ? -17.272 19.197 31.886 1.00 96.81 313 PRO A C 1
ATOM 2476 O O . PRO A 1 313 ? -17.117 20.408 32.029 1.00 96.81 313 PRO A O 1
ATOM 2479 N N . ASP A 1 314 ? -16.560 18.471 31.018 1.00 97.25 314 ASP A N 1
ATOM 2480 C CA . ASP A 1 314 ? -15.323 18.896 30.357 1.00 97.25 314 ASP A CA 1
ATOM 2481 C C . ASP A 1 314 ? -15.472 18.879 28.821 1.00 97.25 314 ASP A C 1
ATOM 2483 O O . ASP A 1 314 ? -14.512 18.682 28.074 1.00 97.25 314 ASP A O 1
ATOM 2487 N N . ALA A 1 315 ? -16.692 19.102 28.316 1.00 96.19 315 ALA A N 1
ATOM 2488 C CA . ALA A 1 315 ? -17.020 18.990 26.890 1.00 96.19 315 ALA A CA 1
ATOM 2489 C C . ALA A 1 315 ? -16.123 19.850 25.980 1.00 96.19 315 ALA A C 1
ATOM 2491 O O . ALA A 1 315 ? -15.774 19.440 24.870 1.00 96.19 315 ALA A O 1
ATOM 2492 N N . ALA A 1 316 ? -15.744 21.045 26.447 1.00 97.12 316 ALA A N 1
ATOM 2493 C CA . ALA A 1 316 ? -14.840 21.934 25.720 1.00 97.12 316 ALA A CA 1
ATOM 2494 C C . ALA A 1 316 ? -13.426 21.340 25.604 1.00 97.12 316 ALA A C 1
ATOM 2496 O O . ALA A 1 316 ? -12.819 21.413 24.534 1.00 97.12 316 ALA A O 1
ATOM 2497 N N . ASP A 1 317 ? -12.935 20.698 26.664 1.00 97.75 317 ASP A N 1
ATOM 2498 C CA . ASP A 1 317 ? -11.611 20.081 26.690 1.00 97.75 317 ASP A CA 1
ATOM 2499 C C . ASP A 1 317 ? -11.581 18.796 25.856 1.00 97.75 317 ASP A C 1
ATOM 2501 O O . ASP A 1 317 ? -10.623 18.572 25.115 1.00 97.75 317 ASP A O 1
ATOM 2505 N N . HIS A 1 318 ? -12.635 17.974 25.894 1.00 97.00 318 HIS A N 1
ATOM 2506 C CA . HIS A 1 318 ? -12.748 16.804 25.014 1.00 97.00 318 HIS A CA 1
ATOM 2507 C C . HIS A 1 318 ? -12.799 17.201 23.533 1.00 97.00 318 HIS A C 1
ATOM 2509 O O . HIS A 1 318 ? -12.144 16.567 22.699 1.00 97.00 318 HIS A O 1
ATOM 2515 N N . LEU A 1 319 ? -13.506 18.286 23.197 1.00 96.75 319 LEU A N 1
ATOM 2516 C CA . LEU A 1 319 ? -13.511 18.821 21.836 1.00 96.75 319 LEU A CA 1
ATOM 2517 C C . LEU A 1 319 ? -12.121 19.341 21.430 1.00 96.75 319 LEU A C 1
ATOM 2519 O O . LEU A 1 319 ? -11.643 19.014 20.346 1.00 96.75 319 LEU A O 1
ATOM 2523 N N . ALA A 1 320 ? -11.427 20.066 22.312 1.00 97.75 320 ALA A N 1
ATOM 2524 C CA . ALA A 1 320 ? -10.064 20.536 22.055 1.00 97.75 320 ALA A CA 1
ATOM 2525 C C . ALA A 1 320 ? -9.060 19.377 21.877 1.00 97.75 320 ALA A C 1
ATOM 2527 O O . ALA A 1 320 ? -8.150 19.453 21.042 1.00 97.75 320 ALA A O 1
ATOM 2528 N N . GLN A 1 321 ? -9.233 18.275 22.616 1.00 96.38 321 GLN A N 1
ATOM 2529 C CA . GLN A 1 321 ? -8.452 17.046 22.436 1.00 96.38 321 GLN A CA 1
ATOM 2530 C C . GLN A 1 321 ? -8.708 16.410 21.065 1.00 96.38 321 GLN A C 1
ATOM 2532 O O . GLN A 1 321 ? -7.751 16.013 20.390 1.00 96.38 321 GLN A O 1
ATOM 2537 N N . PHE A 1 322 ? -9.970 16.356 20.622 1.00 96.44 322 PHE A N 1
ATOM 2538 C CA . PHE A 1 322 ? -10.313 15.922 19.267 1.00 96.44 322 PHE A CA 1
ATOM 2539 C C . PHE A 1 322 ? -9.632 16.803 18.210 1.00 96.44 322 PHE A C 1
ATOM 2541 O O . PHE A 1 322 ? -8.978 16.272 17.311 1.00 96.44 322 PHE A O 1
ATOM 2548 N N . ASP A 1 323 ? -9.733 18.129 18.328 1.00 97.12 323 ASP A N 1
ATOM 2549 C CA . ASP A 1 323 ? -9.165 19.076 17.360 1.00 97.12 323 ASP A CA 1
ATOM 2550 C C . ASP A 1 323 ? -7.641 18.969 17.270 1.00 97.12 323 ASP A C 1
ATOM 2552 O O . ASP A 1 323 ? -7.073 18.941 16.174 1.00 97.12 323 ASP A O 1
ATOM 2556 N N . THR A 1 324 ? -6.979 18.820 18.417 1.00 97.12 324 THR A N 1
ATOM 2557 C CA . THR A 1 324 ? -5.529 18.607 18.489 1.00 97.12 324 THR A CA 1
ATOM 2558 C C . THR A 1 324 ? -5.133 17.301 17.803 1.00 97.12 324 THR A C 1
ATOM 2560 O O . THR A 1 324 ? -4.236 17.280 16.960 1.00 97.12 324 THR A O 1
ATOM 2563 N N . ALA A 1 325 ? -5.822 16.197 18.110 1.00 96.56 325 ALA A N 1
ATOM 2564 C CA . ALA A 1 325 ? -5.562 14.919 17.454 1.00 96.56 325 ALA A CA 1
ATOM 2565 C C . ALA A 1 325 ? -5.807 15.001 15.938 1.00 96.56 325 ALA A C 1
ATOM 2567 O O . ALA A 1 325 ? -5.008 14.484 15.156 1.00 96.56 325 ALA A O 1
ATOM 2568 N N . PHE A 1 326 ? -6.876 15.676 15.511 1.00 96.06 326 PHE A N 1
ATOM 2569 C CA . PHE A 1 326 ? -7.201 15.865 14.100 1.00 96.06 326 PHE A CA 1
ATOM 2570 C C . PHE A 1 326 ? -6.094 16.622 13.363 1.00 96.06 326 PHE A C 1
ATOM 2572 O O . PHE A 1 326 ? -5.668 16.182 12.288 1.00 96.06 326 PHE A O 1
ATOM 2579 N N . ALA A 1 327 ? -5.600 17.718 13.943 1.00 96.69 327 ALA A N 1
ATOM 2580 C CA . ALA A 1 327 ? -4.498 18.491 13.386 1.00 96.69 327 ALA A CA 1
ATOM 2581 C C . ALA A 1 327 ? -3.219 17.646 13.274 1.00 96.69 327 ALA A C 1
ATOM 2583 O O . ALA A 1 327 ? -2.630 17.570 12.192 1.00 96.69 327 ALA A O 1
ATOM 2584 N N . ASP A 1 328 ? -2.845 16.943 14.344 1.00 95.75 328 ASP A N 1
ATOM 2585 C CA . ASP A 1 328 ? -1.609 16.161 14.406 1.00 95.75 328 ASP A CA 1
ATOM 2586 C C . ASP A 1 328 ? -1.596 15.000 13.407 1.00 95.75 328 ASP A C 1
ATOM 2588 O O . ASP A 1 328 ? -0.650 14.852 12.629 1.00 95.75 328 ASP A O 1
ATOM 2592 N N . TYR A 1 329 ? -2.660 14.190 13.364 1.00 95.81 329 TYR A N 1
ATOM 2593 C CA . TYR A 1 329 ? -2.746 13.074 12.418 1.00 95.81 329 TYR A CA 1
ATOM 2594 C C . TYR A 1 329 ? -2.806 13.557 10.963 1.00 95.81 329 TYR A C 1
ATOM 2596 O O . TYR A 1 329 ? -2.223 12.928 10.073 1.00 95.81 329 TYR A O 1
ATOM 2604 N N . THR A 1 330 ? -3.482 14.681 10.700 1.00 94.88 330 THR A N 1
ATOM 2605 C CA . THR A 1 330 ? -3.546 15.271 9.355 1.00 94.88 330 THR A CA 1
ATOM 2606 C C . THR A 1 330 ? -2.173 15.778 8.914 1.00 94.88 330 THR A C 1
ATOM 2608 O O . THR A 1 330 ? -1.736 15.473 7.801 1.00 94.88 330 THR A O 1
ATOM 2611 N N . ALA A 1 331 ? -1.462 16.495 9.790 1.00 94.25 331 ALA A N 1
ATOM 2612 C CA . ALA A 1 331 ? -0.108 16.975 9.532 1.00 94.25 331 ALA A CA 1
ATOM 2613 C C . ALA A 1 331 ? 0.865 15.811 9.298 1.00 94.25 331 ALA A C 1
ATOM 2615 O O . ALA A 1 331 ? 1.634 15.834 8.334 1.00 94.25 331 ALA A O 1
ATOM 2616 N N . ALA A 1 332 ? 0.769 14.754 10.110 1.00 93.12 332 ALA A N 1
ATOM 2617 C CA . ALA A 1 332 ? 1.553 13.540 9.934 1.00 93.12 332 ALA A CA 1
ATOM 2618 C C . ALA A 1 332 ? 1.306 12.906 8.556 1.00 93.12 332 ALA A C 1
ATOM 2620 O O . ALA A 1 332 ? 2.264 12.599 7.855 1.00 93.12 332 ALA A O 1
ATOM 2621 N N . CYS A 1 333 ? 0.049 12.784 8.104 1.00 91.81 333 CYS A N 1
ATOM 2622 C CA . CYS A 1 333 ? -0.256 12.212 6.785 1.00 91.81 333 CYS A CA 1
ATOM 2623 C C . CYS A 1 333 ? 0.380 13.014 5.640 1.00 91.81 333 CYS A C 1
ATOM 2625 O O . CYS A 1 333 ? 0.917 12.430 4.696 1.00 91.81 333 CYS A O 1
ATOM 2627 N N . ILE A 1 334 ? 0.319 14.346 5.717 1.00 91.88 334 ILE A N 1
ATOM 2628 C CA . ILE A 1 334 ? 0.907 15.244 4.714 1.00 91.88 334 ILE A CA 1
ATOM 2629 C C . ILE A 1 334 ? 2.427 15.068 4.678 1.00 91.88 334 ILE A C 1
ATOM 2631 O O . ILE A 1 334 ? 2.999 14.855 3.605 1.00 91.88 334 ILE A O 1
ATOM 2635 N N . LEU A 1 335 ? 3.067 15.102 5.847 1.00 91.88 335 LEU A N 1
ATOM 2636 C CA . LEU A 1 335 ? 4.513 14.975 5.966 1.00 91.88 335 LEU A CA 1
ATOM 2637 C C . LEU A 1 335 ? 4.999 13.593 5.503 1.00 91.88 335 LEU A C 1
ATOM 2639 O O . LEU A 1 335 ? 5.937 13.506 4.711 1.00 91.88 335 LEU A O 1
ATOM 2643 N N . SER A 1 336 ? 4.332 12.517 5.926 1.00 89.12 336 SER A N 1
ATOM 2644 C CA . SER A 1 336 ? 4.646 11.148 5.505 1.00 89.12 336 SER A CA 1
ATOM 2645 C C . SER A 1 336 ? 4.534 10.975 3.991 1.00 89.12 336 SER A C 1
ATOM 2647 O O . SER A 1 336 ? 5.412 10.370 3.375 1.00 89.12 336 SER A O 1
ATOM 2649 N N . ARG A 1 337 ? 3.492 11.544 3.364 1.00 90.12 337 ARG A N 1
ATOM 2650 C CA . ARG A 1 337 ? 3.329 11.533 1.902 1.00 90.12 337 ARG A CA 1
ATOM 2651 C C . ARG A 1 337 ? 4.502 12.213 1.205 1.00 90.12 337 ARG A C 1
ATOM 2653 O O . ARG A 1 337 ? 5.035 11.680 0.233 1.00 90.12 337 ARG A O 1
ATOM 2660 N N . GLN A 1 338 ? 4.877 13.398 1.684 1.00 91.69 338 GLN A N 1
ATOM 2661 C CA . GLN A 1 338 ? 5.974 14.174 1.120 1.00 91.69 338 GLN A CA 1
ATOM 2662 C C . GLN A 1 338 ? 7.293 13.401 1.218 1.00 91.69 338 GLN A C 1
ATOM 2664 O O . GLN A 1 338 ? 7.967 13.210 0.207 1.00 91.69 338 GLN A O 1
ATOM 2669 N N . ARG A 1 339 ? 7.636 12.903 2.411 1.00 90.31 339 ARG A N 1
ATOM 2670 C CA . ARG A 1 339 ? 8.892 12.178 2.641 1.00 90.31 339 ARG A CA 1
ATOM 2671 C C . ARG A 1 339 ? 8.980 10.874 1.859 1.00 90.31 339 ARG A C 1
ATOM 2673 O O . ARG A 1 339 ? 10.041 10.572 1.316 1.00 90.31 339 ARG A O 1
ATOM 2680 N N . ALA A 1 340 ? 7.874 10.143 1.719 1.00 86.81 340 ALA A N 1
ATOM 2681 C CA . ALA A 1 340 ? 7.841 8.950 0.880 1.00 86.81 340 ALA A CA 1
ATOM 2682 C C . ALA A 1 340 ? 8.131 9.289 -0.590 1.00 86.81 340 ALA A C 1
ATOM 2684 O O . ALA A 1 340 ? 8.928 8.607 -1.236 1.00 86.81 340 ALA A O 1
ATOM 2685 N N . LEU A 1 341 ? 7.529 10.356 -1.128 1.00 88.56 341 LEU A N 1
ATOM 2686 C CA . LEU A 1 341 ? 7.791 10.792 -2.501 1.00 88.56 341 LEU A CA 1
ATOM 2687 C C . LEU A 1 341 ? 9.248 11.243 -2.688 1.00 88.56 341 LEU A C 1
ATOM 2689 O O . LEU A 1 341 ? 9.893 10.825 -3.647 1.00 88.56 341 LEU A O 1
ATOM 2693 N N . GLU A 1 342 ? 9.789 12.033 -1.757 1.00 92.06 342 GLU A N 1
ATOM 2694 C CA . GLU A 1 342 ? 11.202 12.436 -1.760 1.00 92.06 342 GLU A CA 1
ATOM 2695 C C . GLU A 1 342 ? 12.136 11.219 -1.760 1.00 92.06 342 GLU A C 1
ATOM 2697 O O . GLU A 1 342 ? 13.067 11.152 -2.564 1.00 92.06 342 GLU A O 1
ATOM 2702 N N . TRP A 1 343 ? 11.875 10.230 -0.898 1.00 90.12 343 TRP A N 1
ATOM 2703 C CA . TRP A 1 343 ? 12.615 8.966 -0.879 1.00 90.12 343 TRP A CA 1
ATOM 2704 C C . TRP A 1 343 ? 12.555 8.261 -2.238 1.00 90.12 343 TRP A C 1
ATOM 2706 O O . TRP A 1 343 ? 13.589 7.841 -2.761 1.00 90.12 343 TRP A O 1
ATOM 2716 N N . ARG A 1 344 ? 11.370 8.179 -2.852 1.00 87.88 344 ARG A N 1
ATOM 2717 C CA . ARG A 1 344 ? 11.196 7.487 -4.131 1.00 87.88 344 ARG A CA 1
ATOM 2718 C C . ARG A 1 344 ? 11.955 8.175 -5.263 1.00 87.88 344 ARG A C 1
ATOM 2720 O O . ARG A 1 344 ? 12.539 7.486 -6.104 1.00 87.88 344 ARG A O 1
ATOM 2727 N N . LEU A 1 345 ? 11.960 9.506 -5.293 1.00 91.94 345 LEU A N 1
ATOM 2728 C CA . LEU A 1 345 ? 12.647 10.288 -6.322 1.00 91.94 345 LEU A CA 1
ATOM 2729 C C . LEU A 1 345 ? 14.173 10.192 -6.216 1.00 91.94 345 LEU A C 1
ATOM 2731 O O . LEU A 1 345 ? 14.839 10.177 -7.247 1.00 91.94 345 LEU A O 1
ATOM 2735 N N . LYS A 1 346 ? 14.733 10.005 -5.010 1.00 93.62 346 LYS A N 1
ATOM 2736 C CA . LYS A 1 346 ? 16.181 9.768 -4.811 1.00 93.62 346 LYS A CA 1
ATOM 2737 C C . LYS A 1 346 ? 16.709 8.512 -5.512 1.00 93.62 346 LYS A C 1
ATOM 2739 O O . LYS A 1 346 ? 17.915 8.362 -5.666 1.00 93.62 346 LYS A O 1
ATOM 2744 N N . LYS A 1 347 ? 15.829 7.595 -5.923 1.00 87.19 347 LYS A N 1
ATOM 2745 C CA . LYS A 1 347 ? 16.205 6.378 -6.657 1.00 87.19 347 LYS A CA 1
ATOM 2746 C C . LYS A 1 347 ? 16.492 6.637 -8.136 1.00 87.19 347 LYS A C 1
ATOM 2748 O O . LYS A 1 347 ? 17.076 5.768 -8.788 1.00 87.19 347 LYS A O 1
ATOM 2753 N N . ILE A 1 348 ? 16.103 7.807 -8.645 1.00 91.50 348 ILE A N 1
ATOM 2754 C CA . ILE A 1 348 ? 16.366 8.260 -10.008 1.00 91.50 348 ILE A CA 1
ATOM 2755 C C . ILE A 1 348 ? 17.710 8.998 -10.027 1.00 91.50 348 ILE A C 1
ATOM 2757 O O . ILE A 1 348 ? 17.945 9.898 -9.226 1.00 91.50 348 ILE A O 1
ATOM 2761 N N . GLY A 1 349 ? 18.592 8.610 -10.943 1.00 93.25 349 GLY A N 1
ATOM 2762 C CA . GLY A 1 349 ? 19.966 9.092 -11.026 1.00 93.25 349 GLY A CA 1
ATOM 2763 C C . GLY A 1 349 ? 20.398 9.454 -12.442 1.00 93.25 349 GLY A C 1
ATOM 2764 O O . GLY A 1 349 ? 19.811 9.014 -13.435 1.00 93.25 349 GLY A O 1
ATOM 2765 N N . TRP A 1 350 ? 21.463 10.251 -12.504 1.00 97.00 350 TRP A N 1
ATOM 2766 C CA . TRP A 1 350 ? 22.123 10.716 -13.720 1.00 97.00 350 TRP A CA 1
ATOM 2767 C C . TRP A 1 350 ? 23.593 10.296 -13.710 1.00 97.00 350 TRP A C 1
ATOM 2769 O O . TRP A 1 350 ? 24.253 10.387 -12.674 1.00 97.00 350 TRP A O 1
ATOM 2779 N N . ARG A 1 351 ? 24.114 9.864 -14.860 1.00 95.81 351 ARG A N 1
ATOM 2780 C CA . ARG A 1 351 ? 25.536 9.541 -15.048 1.00 95.81 351 ARG A CA 1
ATOM 2781 C C . ARG A 1 351 ? 25.999 9.992 -16.428 1.00 95.81 351 ARG A C 1
ATOM 2783 O O . ARG A 1 351 ? 25.247 9.897 -17.394 1.00 95.81 351 ARG A O 1
ATOM 2790 N N . GLU A 1 352 ? 27.246 10.432 -16.530 1.00 97.06 352 GLU A N 1
ATOM 2791 C CA . GLU A 1 352 ? 27.905 10.744 -17.801 1.00 97.06 352 GLU A CA 1
ATOM 2792 C C . GLU A 1 352 ? 29.187 9.912 -17.921 1.00 97.06 352 GLU A C 1
ATOM 2794 O O . GLU A 1 352 ? 29.855 9.648 -16.923 1.00 97.06 352 GLU A O 1
ATOM 2799 N N . GLU A 1 353 ? 29.518 9.486 -19.135 1.00 96.00 353 GLU A N 1
ATOM 2800 C CA . GLU A 1 353 ? 30.751 8.768 -19.458 1.00 96.00 353 GLU A CA 1
ATOM 2801 C C . GLU A 1 353 ? 31.417 9.416 -20.672 1.00 96.00 353 GLU A C 1
ATOM 2803 O O . GLU A 1 353 ? 30.755 9.691 -21.677 1.00 96.00 353 GLU A O 1
ATOM 2808 N N . ASP A 1 354 ? 32.731 9.614 -20.589 1.00 94.06 354 ASP A N 1
ATOM 2809 C CA . ASP A 1 354 ? 33.587 10.030 -21.699 1.00 94.06 354 ASP A CA 1
ATOM 2810 C C . ASP A 1 354 ? 34.582 8.908 -22.004 1.00 94.06 354 ASP A C 1
ATOM 2812 O O . ASP A 1 354 ? 35.184 8.325 -21.099 1.00 94.06 354 ASP A O 1
ATOM 2816 N N . LYS A 1 355 ? 34.723 8.572 -23.285 1.00 93.31 355 LYS A N 1
ATOM 2817 C CA . LYS A 1 355 ? 35.631 7.535 -23.758 1.00 93.31 355 LYS A CA 1
ATOM 2818 C C . LYS A 1 355 ? 36.296 7.970 -25.054 1.00 93.31 355 LYS A C 1
ATOM 2820 O O . LYS A 1 355 ? 35.619 8.138 -26.069 1.00 93.31 355 LYS A O 1
ATOM 2825 N N . THR A 1 356 ? 37.624 8.040 -25.057 1.00 90.94 356 THR A N 1
ATOM 2826 C CA . THR A 1 356 ? 38.401 8.170 -26.293 1.00 90.94 356 THR A CA 1
ATOM 2827 C C . THR A 1 356 ? 38.148 6.955 -27.188 1.00 90.94 356 THR A C 1
ATOM 2829 O O . THR A 1 356 ? 38.280 5.802 -26.769 1.00 90.94 356 THR A O 1
ATOM 2832 N N . ILE A 1 357 ? 37.765 7.220 -28.429 1.00 83.50 357 ILE A N 1
ATOM 2833 C CA . ILE A 1 357 ? 37.644 6.259 -29.521 1.00 83.50 357 ILE A CA 1
ATOM 2834 C C . ILE A 1 357 ? 38.766 6.538 -30.542 1.00 83.50 357 ILE A C 1
ATOM 2836 O O . ILE A 1 357 ? 39.359 7.615 -30.554 1.00 83.50 357 ILE A O 1
ATOM 2840 N N . GLY A 1 358 ? 39.147 5.536 -31.339 1.00 82.69 358 GLY A N 1
ATOM 2841 C CA . GLY A 1 358 ? 40.337 5.609 -32.200 1.00 82.69 358 GLY A CA 1
ATOM 2842 C C . GLY A 1 358 ? 40.400 6.859 -33.096 1.00 82.69 358 GLY A C 1
ATOM 2843 O O . GLY A 1 358 ? 39.373 7.448 -33.433 1.00 82.69 358 GLY A O 1
ATOM 2844 N N . LEU A 1 359 ? 41.622 7.235 -33.499 1.00 80.25 359 LEU A N 1
ATOM 2845 C CA . LEU A 1 359 ? 41.910 8.406 -34.348 1.00 80.25 359 LEU A CA 1
ATOM 2846 C C . LEU A 1 359 ? 41.554 9.765 -33.703 1.00 80.25 359 LEU A C 1
ATOM 2848 O O . LEU A 1 359 ? 41.113 10.680 -34.389 1.00 80.25 359 LEU A O 1
ATOM 2852 N N . GLY A 1 360 ? 41.741 9.907 -32.385 1.00 80.62 360 GLY A N 1
ATOM 2853 C CA . GLY A 1 360 ? 41.567 11.187 -31.677 1.00 80.62 360 GLY A CA 1
ATOM 2854 C C . GLY A 1 360 ? 40.112 11.617 -31.465 1.00 80.62 360 GLY A C 1
ATOM 2855 O O . GLY A 1 360 ? 39.862 12.747 -31.051 1.00 80.62 360 GLY A O 1
ATOM 2856 N N . ASN A 1 361 ? 39.154 10.730 -31.732 1.00 88.44 361 ASN A N 1
ATOM 2857 C CA . ASN A 1 361 ? 37.742 10.999 -31.513 1.00 88.44 361 ASN A CA 1
ATOM 2858 C C . ASN A 1 361 ? 37.329 10.654 -30.071 1.00 88.44 361 ASN A C 1
ATOM 2860 O O . ASN A 1 361 ? 37.900 9.764 -29.452 1.00 88.44 361 ASN A O 1
ATOM 2864 N N . SER A 1 362 ? 36.293 11.297 -29.535 1.00 92.25 362 SER A N 1
ATOM 2865 C CA . SER A 1 362 ? 35.717 10.954 -28.223 1.00 92.25 362 SER A CA 1
ATOM 2866 C C . SER A 1 362 ? 34.243 10.601 -28.347 1.00 92.25 362 SER A C 1
ATOM 2868 O O . SER A 1 362 ? 33.527 11.168 -29.173 1.00 92.25 362 SER A O 1
ATOM 2870 N N . LYS A 1 363 ? 33.783 9.666 -27.513 1.00 94.62 363 LYS A N 1
ATOM 2871 C CA . LYS A 1 363 ? 32.380 9.286 -27.342 1.00 94.62 363 LYS A CA 1
ATOM 2872 C C 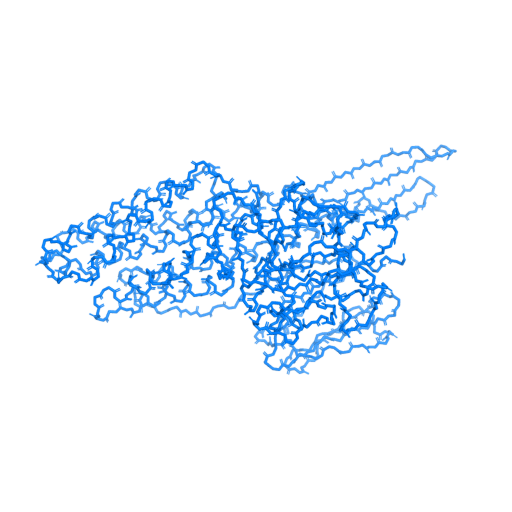. LYS A 1 363 ? 31.897 9.747 -25.971 1.00 94.62 363 LYS A C 1
ATOM 2874 O O . LYS A 1 363 ? 32.359 9.248 -24.951 1.00 94.62 363 LYS A O 1
ATOM 2879 N N . TYR A 1 364 ? 30.887 10.608 -25.973 1.00 95.81 364 TYR A N 1
ATOM 2880 C CA . TYR A 1 364 ? 30.186 11.064 -24.776 1.00 95.81 364 TYR A CA 1
ATOM 2881 C C . TYR A 1 364 ? 28.862 10.320 -24.657 1.00 95.81 364 TYR A C 1
ATOM 2883 O O . TYR A 1 364 ? 28.042 10.399 -25.573 1.00 95.81 364 TYR A O 1
ATOM 2891 N N . THR A 1 365 ? 28.640 9.617 -23.550 1.00 96.50 365 THR A N 1
ATOM 2892 C CA . THR A 1 365 ? 27.394 8.888 -23.277 1.00 96.50 365 THR A CA 1
ATOM 2893 C C . THR A 1 365 ? 26.736 9.429 -22.014 1.00 96.50 365 THR A C 1
ATOM 2895 O O . THR A 1 365 ? 27.385 9.600 -20.988 1.00 96.50 365 THR A O 1
ATOM 2898 N N . TYR A 1 366 ? 25.436 9.694 -22.087 1.00 96.62 366 TYR A N 1
ATOM 2899 C CA . TYR A 1 366 ? 24.635 10.250 -21.000 1.00 96.62 366 TYR A CA 1
ATOM 2900 C C . TYR A 1 366 ? 23.577 9.235 -20.595 1.00 96.62 366 TYR A C 1
ATOM 2902 O O . TYR A 1 366 ? 22.885 8.702 -21.464 1.00 96.62 366 TYR A O 1
ATOM 2910 N N . PHE A 1 367 ? 23.434 8.987 -19.298 1.00 92.44 367 PHE A N 1
ATOM 2911 C CA . PHE A 1 367 ? 22.553 7.972 -18.739 1.00 92.44 367 PHE A CA 1
ATOM 2912 C C . PHE A 1 367 ? 21.579 8.592 -17.745 1.00 92.44 367 PHE A C 1
ATOM 2914 O O . PHE A 1 367 ? 21.971 9.341 -16.851 1.00 92.44 367 PHE A O 1
ATOM 2921 N N . ALA A 1 368 ? 20.319 8.191 -17.857 1.00 91.69 368 ALA A N 1
ATOM 2922 C CA . ALA A 1 368 ? 19.331 8.332 -16.802 1.00 91.69 368 ALA A CA 1
ATOM 2923 C C . ALA A 1 368 ? 18.946 6.928 -16.336 1.00 91.69 368 ALA A C 1
ATOM 2925 O O . ALA A 1 368 ? 18.765 6.028 -17.158 1.00 91.69 368 ALA A O 1
ATOM 2926 N N . SER A 1 369 ? 18.828 6.724 -15.031 1.00 85.19 369 SER A N 1
ATOM 2927 C CA . SER A 1 369 ? 18.451 5.428 -14.469 1.00 85.19 369 SER A CA 1
ATOM 2928 C C . SER A 1 369 ? 17.543 5.587 -13.267 1.00 85.19 369 SER A C 1
ATOM 2930 O O . SER A 1 369 ? 17.602 6.593 -12.575 1.00 85.19 369 SER A O 1
ATOM 2932 N N . ASP A 1 370 ? 16.747 4.572 -12.984 1.00 82.19 370 ASP A N 1
ATOM 2933 C CA . ASP A 1 370 ? 15.923 4.468 -11.794 1.00 82.19 370 ASP A CA 1
ATOM 2934 C C . ASP A 1 370 ? 16.225 3.132 -11.125 1.00 82.19 370 ASP A C 1
ATOM 2936 O O . ASP A 1 370 ? 15.823 2.071 -11.594 1.00 82.19 370 ASP A O 1
ATOM 2940 N N . SER A 1 371 ? 16.981 3.186 -10.037 1.00 78.25 371 SER A N 1
ATOM 2941 C CA . SER A 1 371 ? 17.428 1.998 -9.301 1.00 78.25 371 SER A CA 1
ATOM 2942 C C . SER A 1 371 ? 16.284 1.239 -8.630 1.00 78.25 371 SER A C 1
ATOM 2944 O O . SER A 1 371 ? 16.423 0.049 -8.365 1.00 78.25 371 SER A O 1
ATOM 2946 N N . TYR A 1 372 ? 15.146 1.895 -8.386 1.00 69.38 372 TYR A N 1
ATOM 2947 C CA . TYR A 1 372 ? 14.002 1.273 -7.725 1.00 69.38 372 TYR A CA 1
ATOM 2948 C C . TYR A 1 372 ? 13.333 0.214 -8.603 1.00 69.38 372 TYR A C 1
ATOM 2950 O O . TYR A 1 372 ? 12.855 -0.803 -8.111 1.00 69.38 372 TYR A O 1
ATOM 2958 N N . ASP A 1 373 ? 13.278 0.453 -9.912 1.00 61.78 373 ASP A N 1
ATOM 2959 C CA . ASP A 1 373 ? 12.636 -0.466 -10.847 1.00 61.78 373 ASP A CA 1
ATOM 2960 C C . ASP A 1 373 ? 13.581 -0.934 -11.971 1.00 61.78 373 ASP A C 1
ATOM 2962 O O . ASP A 1 373 ? 13.195 -1.715 -12.844 1.00 61.78 373 ASP A O 1
ATOM 2966 N N . GLY A 1 374 ? 14.838 -0.500 -11.934 1.00 62.47 374 GLY A N 1
ATOM 2967 C CA . GLY A 1 374 ? 15.874 -0.828 -12.905 1.00 62.47 374 GLY A CA 1
ATOM 2968 C C . GLY A 1 374 ? 15.680 -0.166 -14.271 1.00 62.47 374 GLY A C 1
ATOM 2969 O O . GLY A 1 374 ? 16.345 -0.560 -15.230 1.00 62.47 374 GLY A O 1
ATOM 2970 N N . TRP A 1 375 ? 14.773 0.809 -14.407 1.00 76.69 375 TRP A N 1
ATOM 2971 C CA . TRP A 1 375 ? 14.649 1.567 -15.651 1.00 76.69 375 TRP A CA 1
ATOM 2972 C C . TRP A 1 375 ? 15.977 2.259 -15.979 1.00 76.69 375 TRP A C 1
ATOM 2974 O O . TRP A 1 375 ? 16.657 2.788 -15.101 1.00 76.69 375 TRP A O 1
ATOM 2984 N N . SER A 1 376 ? 16.358 2.260 -17.253 1.00 80.12 376 SER A N 1
ATOM 2985 C CA . SER A 1 376 ? 17.507 3.020 -17.731 1.00 80.12 376 SER A CA 1
ATOM 2986 C C . SER A 1 376 ? 17.290 3.499 -19.159 1.00 80.12 376 SER A C 1
ATOM 2988 O O . SER A 1 376 ? 16.582 2.874 -19.951 1.00 80.12 376 SER A O 1
ATOM 2990 N N . ALA A 1 377 ? 17.902 4.630 -19.475 1.00 82.88 377 ALA A N 1
ATOM 2991 C CA . ALA A 1 377 ? 17.963 5.203 -20.804 1.00 82.88 377 ALA A CA 1
ATOM 2992 C C . ALA A 1 377 ? 19.348 5.807 -21.024 1.00 82.88 377 ALA A C 1
ATOM 2994 O O . ALA A 1 377 ? 19.974 6.312 -20.089 1.00 82.88 377 ALA A O 1
ATOM 2995 N N . SER A 1 378 ? 19.812 5.782 -22.270 1.00 90.75 378 SER A N 1
ATOM 2996 C CA . SER A 1 378 ? 21.079 6.397 -22.641 1.00 90.75 378 SER A CA 1
ATOM 2997 C C . SER A 1 378 ? 21.049 6.956 -24.053 1.00 90.75 378 SER A C 1
ATOM 2999 O O . SER A 1 378 ? 20.477 6.334 -24.950 1.00 90.75 378 SER A O 1
ATOM 3001 N N . MET A 1 379 ? 21.744 8.067 -24.268 1.00 90.75 379 MET A N 1
ATOM 3002 C CA . MET A 1 379 ? 22.088 8.571 -25.599 1.00 90.75 379 MET A CA 1
ATOM 3003 C C . MET A 1 379 ? 23.575 8.889 -25.638 1.00 90.75 379 MET A C 1
ATOM 3005 O O . MET A 1 379 ? 24.174 9.210 -24.612 1.00 90.75 379 MET A O 1
ATOM 3009 N N . TYR A 1 380 ? 24.165 8.822 -26.826 1.00 94.31 380 TYR A N 1
ATOM 3010 C CA . TYR A 1 380 ? 25.562 9.180 -27.019 1.00 94.31 380 TYR A CA 1
ATOM 3011 C C . TYR A 1 380 ? 25.729 10.136 -28.191 1.00 94.31 380 TYR A C 1
ATOM 3013 O O . TYR A 1 380 ? 24.877 10.207 -29.075 1.00 94.31 380 TYR A O 1
ATOM 3021 N N . ARG A 1 381 ? 26.862 10.831 -28.199 1.00 94.38 381 ARG A N 1
ATOM 3022 C CA . ARG A 1 381 ? 27.386 11.559 -29.356 1.00 94.38 381 ARG A CA 1
ATOM 3023 C C . ARG A 1 381 ? 28.888 11.327 -29.469 1.00 94.38 381 ARG A C 1
ATOM 3025 O O . ARG A 1 381 ? 29.539 11.076 -28.452 1.00 94.38 381 ARG A O 1
ATOM 3032 N N . THR A 1 382 ? 29.441 11.466 -30.663 1.00 92.69 382 THR A N 1
ATOM 3033 C CA . THR A 1 382 ? 30.890 11.471 -30.882 1.00 92.69 382 THR A CA 1
ATOM 3034 C C . THR A 1 382 ? 31.381 12.831 -31.372 1.00 92.69 382 THR A C 1
ATOM 3036 O O . THR A 1 382 ? 30.597 13.682 -31.796 1.00 92.69 382 THR A O 1
ATOM 3039 N N . THR A 1 383 ? 32.693 13.053 -31.312 1.00 90.25 383 THR A N 1
ATOM 3040 C CA . THR A 1 383 ? 33.349 14.212 -31.945 1.00 90.25 383 THR A CA 1
ATOM 3041 C C . THR A 1 383 ? 33.338 14.140 -33.474 1.00 90.25 383 THR A C 1
ATOM 3043 O O . THR A 1 383 ? 33.397 15.184 -34.111 1.00 90.25 383 THR A O 1
ATOM 3046 N N . SER A 1 384 ? 33.204 12.941 -34.059 1.00 86.94 384 SER A N 1
ATOM 3047 C CA . SER A 1 384 ? 33.044 12.725 -35.508 1.00 86.94 384 SER A CA 1
ATOM 3048 C C . SER A 1 384 ? 31.655 13.104 -36.042 1.00 86.94 384 SER A C 1
ATOM 3050 O O . SER A 1 384 ? 31.463 13.124 -37.253 1.00 86.94 384 SER A O 1
ATOM 3052 N N . GLY A 1 385 ? 30.694 13.418 -35.164 1.00 84.56 385 GLY A N 1
ATOM 3053 C CA . GLY A 1 385 ? 29.313 13.747 -35.537 1.00 84.56 385 GLY A CA 1
ATOM 3054 C C . GLY A 1 385 ? 28.336 12.566 -35.493 1.00 84.56 385 GLY A C 1
ATOM 3055 O O . GLY A 1 385 ? 27.152 12.760 -35.758 1.00 84.56 385 GLY A O 1
ATOM 3056 N N . ASP A 1 386 ? 28.788 11.370 -35.104 1.00 86.75 386 ASP A N 1
ATOM 3057 C CA . ASP A 1 386 ? 27.930 10.194 -34.942 1.00 86.75 386 ASP A CA 1
ATOM 3058 C C . ASP A 1 386 ? 27.085 10.277 -33.658 1.00 86.75 386 ASP A C 1
ATOM 3060 O O . ASP A 1 386 ? 27.491 10.838 -32.635 1.00 86.75 386 ASP A O 1
ATOM 3064 N N . GLY A 1 387 ? 25.917 9.632 -33.672 1.00 87.44 387 GLY A N 1
ATOM 3065 C CA . GLY A 1 387 ? 25.008 9.557 -32.525 1.00 87.44 387 GLY A CA 1
ATOM 3066 C C . GLY A 1 387 ? 23.923 10.636 -32.535 1.00 87.44 387 GLY A C 1
ATOM 3067 O O . GLY A 1 387 ? 23.492 11.099 -33.587 1.00 87.44 387 GLY A O 1
ATOM 3068 N N . THR A 1 388 ? 23.411 10.993 -31.357 1.00 87.56 388 THR A N 1
ATOM 3069 C CA . THR A 1 388 ? 22.285 11.922 -31.214 1.00 87.56 388 THR A CA 1
ATOM 3070 C C . THR A 1 388 ? 22.779 13.372 -31.082 1.00 87.56 388 THR A C 1
ATOM 3072 O O . THR A 1 388 ? 23.479 13.696 -30.115 1.00 87.56 388 THR A O 1
ATOM 3075 N N . PRO A 1 389 ? 22.368 14.296 -31.971 1.00 85.56 389 PRO A N 1
ATOM 3076 C CA . PRO A 1 389 ? 22.616 15.724 -31.781 1.00 85.56 389 PRO A CA 1
ATOM 3077 C C . PRO A 1 389 ? 22.013 16.221 -30.461 1.00 85.56 389 PRO A C 1
ATOM 3079 O O . PRO A 1 389 ? 20.881 15.874 -30.125 1.00 85.56 389 PRO A O 1
ATOM 3082 N N . ASN A 1 390 ? 22.747 17.045 -29.705 1.00 89.06 390 ASN A N 1
ATOM 3083 C CA . ASN A 1 390 ? 22.320 17.531 -28.382 1.00 89.06 390 ASN A CA 1
ATOM 3084 C C . ASN A 1 390 ? 21.942 16.396 -27.402 1.00 89.06 390 ASN A C 1
ATOM 3086 O O . ASN A 1 390 ? 21.008 16.534 -26.607 1.00 89.06 390 ASN A O 1
ATOM 3090 N N . ALA A 1 391 ? 22.656 15.259 -27.461 1.00 90.25 391 ALA A N 1
ATOM 3091 C CA . ALA A 1 391 ? 22.390 14.073 -26.638 1.00 90.25 391 ALA A CA 1
ATOM 3092 C C . ALA A 1 391 ? 22.228 14.391 -25.142 1.00 90.25 391 ALA A C 1
ATOM 3094 O O . ALA A 1 391 ? 21.339 13.838 -24.499 1.00 90.25 391 ALA A O 1
ATOM 3095 N N . ARG A 1 392 ? 23.037 15.313 -24.598 1.00 93.06 392 ARG A N 1
ATOM 3096 C CA . ARG A 1 392 ? 22.961 15.719 -23.188 1.00 93.06 392 ARG A CA 1
ATOM 3097 C C . ARG A 1 392 ? 21.622 16.369 -22.857 1.00 93.06 392 ARG A C 1
ATOM 3099 O O . ARG A 1 392 ? 20.937 15.912 -21.949 1.00 93.06 392 ARG A O 1
ATOM 3106 N N . GLN A 1 393 ? 21.235 17.397 -23.614 1.00 90.94 393 GLN A N 1
ATOM 3107 C CA . GLN A 1 393 ? 19.988 18.134 -23.403 1.00 90.94 393 GLN A CA 1
ATOM 3108 C C . GLN A 1 393 ? 18.773 17.219 -23.589 1.00 90.94 393 GLN A C 1
ATOM 3110 O O . GLN A 1 393 ? 17.853 17.224 -22.775 1.00 90.94 393 GLN A O 1
ATOM 3115 N N . ARG A 1 394 ? 18.789 16.369 -24.623 1.00 88.62 394 ARG A N 1
ATOM 3116 C CA . ARG A 1 394 ? 17.727 15.379 -24.858 1.00 88.62 394 ARG A CA 1
ATOM 3117 C C . ARG A 1 394 ? 17.618 14.377 -23.708 1.00 88.62 394 ARG A C 1
ATOM 3119 O O . ARG A 1 394 ? 16.511 14.064 -23.278 1.00 88.62 394 ARG A O 1
ATOM 3126 N N . MET A 1 395 ? 18.742 13.914 -23.165 1.00 91.44 395 MET A N 1
ATOM 3127 C CA . MET A 1 395 ? 18.742 13.008 -22.015 1.00 91.44 395 MET A CA 1
ATOM 3128 C C . MET A 1 395 ? 18.316 13.686 -20.708 1.00 91.44 395 MET A C 1
ATOM 3130 O O . MET A 1 395 ? 17.674 13.036 -19.886 1.00 91.44 395 MET A O 1
ATOM 3134 N N . GLN A 1 396 ? 18.574 14.984 -20.527 1.00 91.81 396 GLN A N 1
ATOM 3135 C CA . GLN A 1 396 ? 18.015 15.753 -19.406 1.00 91.81 396 GLN A CA 1
ATOM 3136 C C . GLN A 1 396 ? 16.482 15.825 -19.480 1.00 91.81 396 GLN A C 1
ATOM 3138 O O . GLN A 1 396 ? 15.816 15.663 -18.460 1.00 91.81 396 GLN A O 1
ATOM 3143 N N . VAL A 1 397 ? 15.908 15.974 -20.681 1.00 87.06 397 VAL A N 1
ATOM 3144 C CA . VAL A 1 397 ? 14.449 15.882 -20.882 1.00 87.06 397 VAL A CA 1
ATOM 3145 C C . VAL A 1 397 ? 13.930 14.483 -20.534 1.00 87.06 397 VAL A C 1
ATOM 3147 O O . VAL A 1 397 ? 12.916 14.359 -19.857 1.00 87.06 397 VAL A O 1
ATOM 3150 N N . VAL A 1 398 ? 14.635 13.421 -20.938 1.00 84.38 398 VAL A N 1
ATOM 3151 C CA . VAL A 1 398 ? 14.271 12.034 -20.589 1.00 84.38 398 VAL A CA 1
ATOM 3152 C C . VAL A 1 398 ? 14.292 11.807 -19.070 1.00 84.38 398 VAL A C 1
ATOM 3154 O O . VAL A 1 398 ? 13.380 11.175 -18.534 1.00 84.38 398 VAL A O 1
ATOM 3157 N N . LEU A 1 399 ? 15.295 12.341 -18.367 1.00 90.12 399 LEU A N 1
ATOM 3158 C CA . LEU A 1 399 ? 15.373 12.303 -16.905 1.00 90.12 399 LEU A CA 1
ATOM 3159 C C . LEU A 1 399 ? 14.187 13.037 -16.263 1.00 90.12 399 LEU A C 1
ATOM 3161 O O . LEU A 1 399 ? 13.526 12.483 -15.387 1.00 90.12 399 LEU A O 1
ATOM 3165 N N . GLN A 1 400 ? 13.890 14.253 -16.725 1.00 89.19 400 GLN A N 1
ATOM 3166 C CA . GLN A 1 400 ? 12.785 15.060 -16.208 1.00 89.19 400 GLN A CA 1
ATOM 3167 C C . GLN A 1 400 ? 11.427 14.378 -16.429 1.00 89.19 400 GLN A C 1
ATOM 3169 O O . GLN A 1 400 ? 10.630 14.264 -15.499 1.00 89.19 400 GLN A O 1
ATOM 3174 N N . ASN A 1 401 ? 11.202 13.812 -17.616 1.00 83.19 401 ASN A N 1
ATOM 3175 C CA . ASN A 1 401 ? 10.013 13.016 -17.912 1.00 83.19 401 ASN A CA 1
ATOM 3176 C C . ASN A 1 401 ? 9.878 11.820 -16.960 1.00 83.19 401 ASN A C 1
ATOM 3178 O O . ASN A 1 401 ? 8.781 11.516 -16.489 1.00 83.19 401 ASN A O 1
ATOM 3182 N N . ARG A 1 402 ? 10.988 11.142 -16.635 1.00 84.31 402 ARG A N 1
ATOM 3183 C CA . ARG A 1 402 ? 10.970 10.040 -15.667 1.00 84.31 402 ARG A CA 1
ATOM 3184 C C . ARG A 1 402 ? 10.586 10.520 -14.265 1.00 84.31 402 ARG A C 1
ATOM 3186 O O . ARG A 1 402 ? 9.787 9.855 -13.606 1.00 84.31 402 ARG A O 1
ATOM 3193 N N . ILE A 1 403 ? 11.113 11.662 -13.826 1.00 88.81 403 ILE A N 1
ATOM 3194 C CA . ILE A 1 403 ? 10.757 12.289 -12.544 1.00 88.81 403 ILE A CA 1
ATOM 3195 C C . ILE A 1 403 ? 9.258 12.606 -12.501 1.00 88.81 403 ILE A C 1
ATOM 3197 O O . ILE A 1 403 ? 8.591 12.266 -11.523 1.00 88.81 403 ILE A O 1
ATOM 3201 N N . GLU A 1 404 ? 8.703 13.189 -13.563 1.00 83.38 404 GLU A N 1
ATOM 3202 C CA . GLU A 1 404 ? 7.277 13.524 -13.661 1.00 83.38 404 GLU A CA 1
ATOM 3203 C C . GLU A 1 404 ? 6.383 12.280 -13.644 1.00 83.38 404 GLU A C 1
ATOM 3205 O O . GLU A 1 404 ? 5.402 12.233 -12.901 1.00 83.38 404 GLU A O 1
ATOM 3210 N N . GLN A 1 405 ? 6.745 11.237 -14.397 1.00 76.25 405 GLN A N 1
ATOM 3211 C CA . GLN A 1 405 ? 6.031 9.957 -14.387 1.00 76.25 405 GLN A CA 1
ATOM 3212 C C . GLN A 1 405 ? 6.003 9.331 -12.993 1.00 76.25 405 GLN A C 1
ATOM 3214 O O . GLN A 1 405 ? 4.941 8.934 -12.515 1.00 76.25 405 GLN A O 1
ATOM 3219 N N . VAL A 1 406 ? 7.164 9.239 -12.336 1.00 79.81 406 VAL A N 1
ATOM 3220 C CA . VAL A 1 406 ? 7.268 8.646 -10.998 1.00 79.81 406 VAL A CA 1
ATOM 3221 C C . VAL A 1 406 ? 6.505 9.490 -9.985 1.00 79.81 406 VAL A C 1
ATOM 3223 O O . VAL A 1 406 ? 5.785 8.930 -9.163 1.00 79.81 406 VAL A O 1
ATOM 3226 N N . THR A 1 407 ? 6.586 10.818 -10.081 1.00 83.12 407 THR A N 1
ATOM 3227 C CA . THR A 1 407 ? 5.831 11.738 -9.221 1.00 83.12 407 THR A CA 1
ATOM 3228 C C . THR A 1 407 ? 4.328 11.530 -9.354 1.00 83.12 407 THR A C 1
ATOM 3230 O O . THR A 1 407 ? 3.640 11.381 -8.344 1.00 83.12 407 THR A O 1
ATOM 3233 N N . ALA A 1 408 ? 3.816 11.475 -10.586 1.00 73.56 408 ALA A N 1
ATOM 3234 C CA . ALA A 1 408 ? 2.396 11.279 -10.844 1.00 73.56 408 ALA A CA 1
ATOM 3235 C C . ALA A 1 408 ? 1.921 9.896 -10.381 1.00 73.56 408 ALA A C 1
ATOM 3237 O O . ALA A 1 408 ? 0.933 9.793 -9.655 1.00 73.56 408 ALA A O 1
ATOM 3238 N N . GLN A 1 409 ? 2.640 8.835 -10.759 1.00 72.25 409 GLN A N 1
ATOM 3239 C CA . GLN A 1 409 ? 2.235 7.465 -10.460 1.00 72.25 409 GLN A CA 1
ATOM 3240 C C . GLN A 1 409 ? 2.336 7.158 -8.963 1.00 72.25 409 GLN A C 1
ATOM 3242 O O . GLN A 1 409 ? 1.358 6.742 -8.347 1.00 72.25 409 GLN A O 1
ATOM 3247 N N . PHE A 1 410 ? 3.505 7.379 -8.361 1.00 76.31 410 PHE A N 1
ATOM 3248 C CA . PHE A 1 410 ? 3.710 7.076 -6.947 1.00 76.31 410 PHE A CA 1
ATOM 3249 C C . PHE A 1 410 ? 2.895 8.016 -6.052 1.00 76.31 410 PHE A C 1
ATOM 3251 O O . PHE A 1 410 ? 2.330 7.586 -5.050 1.00 76.31 410 PHE A O 1
ATOM 3258 N N . GLY A 1 411 ? 2.751 9.287 -6.445 1.00 79.62 411 GLY A N 1
ATOM 3259 C CA . GLY A 1 411 ? 1.868 10.231 -5.766 1.00 79.62 411 GLY A CA 1
ATOM 3260 C C . GLY A 1 411 ? 0.406 9.775 -5.756 1.00 79.62 411 GLY A C 1
ATOM 3261 O O . GLY A 1 411 ? -0.244 9.879 -4.718 1.00 79.62 411 GLY A O 1
ATOM 3262 N N . ALA A 1 412 ? -0.095 9.224 -6.868 1.00 71.75 412 ALA A N 1
ATOM 3263 C CA . ALA A 1 412 ? -1.441 8.656 -6.939 1.00 71.75 412 ALA A CA 1
ATOM 3264 C C . ALA A 1 412 ? -1.602 7.434 -6.021 1.00 71.75 412 ALA A C 1
ATOM 3266 O O . ALA A 1 412 ? -2.595 7.333 -5.304 1.00 71.75 412 ALA A O 1
ATOM 3267 N N . GLU A 1 413 ? -0.616 6.534 -6.002 1.00 71.62 413 GLU A N 1
ATOM 3268 C CA . GLU A 1 413 ? -0.615 5.352 -5.129 1.00 71.62 413 GLU A CA 1
ATOM 3269 C C . GLU A 1 413 ? -0.639 5.758 -3.640 1.00 71.62 413 GLU A C 1
ATOM 3271 O O . GLU A 1 413 ? -1.443 5.235 -2.863 1.00 71.62 413 GLU A O 1
ATOM 3276 N N . LEU A 1 414 ? 0.164 6.7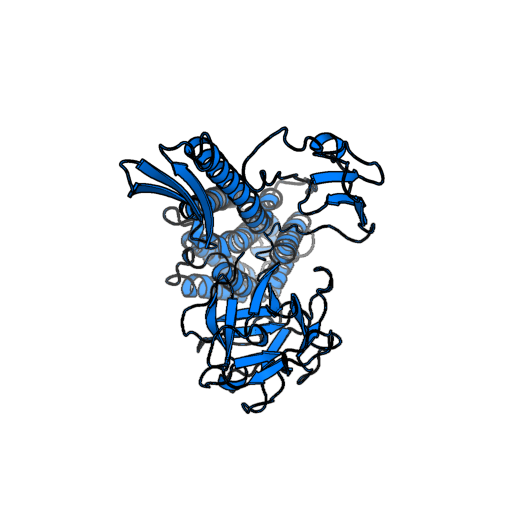55 -3.246 1.00 77.31 414 LEU A N 1
ATOM 3277 C CA . LEU A 1 414 ? 0.126 7.329 -1.896 1.00 77.31 414 LEU A CA 1
ATOM 3278 C C . LEU A 1 414 ? -1.218 8.003 -1.589 1.00 77.31 414 LEU A C 1
ATOM 3280 O O . LEU A 1 414 ? -1.731 7.894 -0.478 1.00 77.31 414 LEU A O 1
ATOM 3284 N N . ASP A 1 415 ? -1.809 8.696 -2.562 1.00 78.50 415 ASP A N 1
ATOM 3285 C CA . ASP A 1 415 ? -3.097 9.367 -2.392 1.00 78.50 415 ASP A CA 1
ATOM 3286 C C . ASP A 1 415 ? -4.257 8.395 -2.181 1.00 78.50 415 ASP A C 1
ATOM 3288 O O . ASP A 1 415 ? -5.194 8.734 -1.458 1.00 78.50 415 ASP A O 1
ATOM 3292 N N . VAL A 1 416 ? -4.199 7.205 -2.783 1.00 72.50 416 VAL A N 1
ATOM 3293 C CA . VAL A 1 416 ? -5.153 6.118 -2.525 1.00 72.50 416 VAL A CA 1
ATOM 3294 C C . VAL A 1 416 ? -4.983 5.590 -1.103 1.00 72.50 416 VAL A C 1
ATOM 3296 O O . VAL A 1 416 ? -5.970 5.442 -0.383 1.00 72.50 416 VAL A O 1
ATOM 3299 N N . LEU A 1 417 ? -3.744 5.361 -0.661 1.00 74.44 417 LEU A N 1
ATOM 3300 C CA . LEU A 1 417 ? -3.463 4.906 0.703 1.00 74.44 417 LEU A CA 1
ATOM 3301 C C . LEU A 1 417 ? -3.963 5.911 1.755 1.00 74.44 417 LEU A C 1
ATOM 3303 O O . LEU A 1 417 ? -4.562 5.528 2.755 1.00 74.44 417 LEU A O 1
ATOM 3307 N N . LEU A 1 418 ? -3.762 7.204 1.501 1.00 83.50 418 LEU A N 1
ATOM 3308 C CA . LEU A 1 418 ? -4.133 8.297 2.401 1.00 83.50 418 LEU A CA 1
ATOM 3309 C C . LEU A 1 418 ? -5.568 8.802 2.195 1.00 83.50 418 LEU A C 1
ATOM 3311 O O . LEU A 1 418 ? -6.004 9.709 2.898 1.00 83.50 418 LEU A O 1
ATOM 3315 N N . ALA A 1 419 ? -6.330 8.248 1.249 1.00 80.81 419 ALA A N 1
ATOM 3316 C CA . ALA A 1 419 ? -7.685 8.710 0.956 1.00 80.81 419 ALA A CA 1
ATOM 3317 C C . ALA A 1 419 ? -8.619 8.773 2.188 1.00 80.81 419 ALA A C 1
ATOM 3319 O O . ALA A 1 419 ? -9.360 9.758 2.282 1.00 80.81 419 ALA A O 1
ATOM 3320 N N . PRO A 1 420 ? -8.585 7.821 3.147 1.00 83.94 420 PRO A N 1
ATOM 3321 C CA . PRO A 1 420 ? -9.451 7.875 4.327 1.00 83.94 420 PRO A CA 1
ATOM 3322 C C . PRO A 1 420 ? -9.157 9.060 5.256 1.00 83.94 420 PRO A C 1
ATOM 3324 O O . PRO A 1 420 ? -10.071 9.570 5.898 1.00 83.94 420 PRO A O 1
ATOM 3327 N N . SER A 1 421 ? -7.923 9.577 5.304 1.00 90.50 421 SER A N 1
ATOM 3328 C CA . SER A 1 421 ? -7.625 10.732 6.168 1.00 90.50 421 SER A CA 1
ATOM 3329 C C . SER A 1 421 ? -8.338 12.006 5.709 1.00 90.50 421 SER A C 1
ATOM 3331 O O . SER A 1 421 ? -8.676 12.879 6.506 1.00 90.50 421 SER A O 1
ATOM 3333 N N . ARG A 1 422 ? -8.685 12.091 4.418 1.00 86.44 422 ARG A N 1
ATOM 3334 C CA . ARG A 1 422 ? -9.429 13.223 3.843 1.00 86.44 422 ARG A CA 1
ATOM 3335 C C . ARG A 1 422 ? -10.870 13.306 4.350 1.00 86.44 422 ARG A C 1
ATOM 3337 O O . ARG A 1 422 ? -11.494 14.364 4.224 1.00 86.44 422 ARG A O 1
ATOM 3344 N N . THR A 1 423 ? -11.401 12.217 4.910 1.00 86.06 423 THR A N 1
ATOM 3345 C CA . THR A 1 423 ? -12.753 12.175 5.478 1.00 86.06 423 THR A CA 1
ATOM 3346 C C . THR A 1 423 ? -12.790 12.431 6.979 1.00 86.06 423 THR A C 1
ATOM 3348 O O . THR A 1 423 ? -13.869 12.675 7.507 1.00 86.06 423 THR A O 1
ATOM 3351 N N . TRP A 1 424 ? -11.648 12.484 7.670 1.00 91.69 424 TRP A N 1
ATOM 3352 C CA . TRP A 1 424 ? -11.594 12.745 9.116 1.00 91.69 424 TRP A CA 1
ATOM 3353 C C . TRP A 1 424 ? -12.246 14.054 9.538 1.00 91.69 424 TRP A C 1
ATOM 3355 O O . TRP A 1 424 ? -12.856 14.124 10.597 1.00 91.69 424 TRP A O 1
ATOM 3365 N N . LYS A 1 425 ? -12.215 15.072 8.675 1.00 89.75 425 LYS A N 1
ATOM 3366 C CA . LYS A 1 425 ? -12.893 16.346 8.934 1.00 89.75 425 LYS A CA 1
ATOM 3367 C C . LYS A 1 425 ? -14.403 16.194 9.171 1.00 89.75 425 LYS A C 1
ATOM 3369 O O . LYS A 1 425 ? -14.994 17.102 9.741 1.00 89.75 425 LYS A O 1
ATOM 3374 N N . TYR A 1 426 ? -15.017 15.102 8.696 1.00 87.31 426 TYR A N 1
ATOM 3375 C CA . TYR A 1 426 ? -16.430 14.757 8.904 1.00 87.31 426 TYR A CA 1
ATOM 3376 C C . TYR A 1 426 ? -16.692 14.074 10.249 1.00 87.31 426 TYR A C 1
ATOM 3378 O O . TYR A 1 426 ? -17.831 14.052 10.692 1.00 87.31 426 TYR A O 1
ATOM 3386 N N . LEU A 1 427 ? -15.654 13.589 10.933 1.00 89.00 427 LEU A N 1
ATOM 3387 C CA . LEU A 1 427 ? -15.766 13.064 12.295 1.00 89.00 427 LEU A CA 1
ATOM 3388 C C . LEU A 1 427 ? -15.877 14.171 13.352 1.00 89.00 427 LEU A C 1
ATOM 3390 O O . LEU A 1 427 ? -16.192 13.866 14.496 1.00 89.00 427 LEU A O 1
ATOM 3394 N N . HIS A 1 428 ? -15.624 15.434 12.998 1.00 91.56 428 HIS A N 1
ATOM 3395 C CA . HIS A 1 428 ? -15.698 16.537 13.952 1.00 91.56 428 HIS A CA 1
ATOM 3396 C C . HIS A 1 428 ? -17.095 16.600 14.608 1.00 91.56 428 HIS A C 1
ATOM 3398 O O . HIS A 1 428 ? -18.078 16.702 13.868 1.00 91.56 428 HIS A O 1
ATOM 3404 N N . PRO A 1 429 ? -17.213 16.591 15.955 1.00 87.56 429 PRO A N 1
ATOM 3405 C CA . PRO A 1 429 ? -18.497 16.476 16.664 1.00 87.56 429 PRO A CA 1
ATOM 3406 C C . PRO A 1 429 ? -19.569 17.483 16.225 1.00 87.56 429 PRO A C 1
ATOM 3408 O O . PRO A 1 429 ? -20.739 17.135 16.107 1.00 87.56 429 PRO A O 1
ATOM 3411 N N . ASN A 1 430 ? -19.160 18.712 15.899 1.00 85.75 430 ASN A N 1
ATOM 3412 C CA . ASN A 1 430 ? -20.078 19.782 15.484 1.00 85.75 430 ASN A CA 1
ATOM 3413 C C . ASN A 1 430 ? -20.384 19.813 13.975 1.00 85.75 430 ASN A C 1
ATOM 3415 O O . ASN A 1 430 ? -21.024 20.749 13.494 1.00 85.75 430 ASN A O 1
ATOM 3419 N N . ARG A 1 431 ? -19.887 18.854 13.184 1.00 82.25 431 ARG A N 1
ATOM 3420 C CA . ARG A 1 431 ? -20.030 18.895 11.726 1.00 82.25 431 ARG A CA 1
ATOM 3421 C C . ARG A 1 431 ? -21.233 18.087 11.256 1.00 82.25 431 ARG A C 1
ATOM 3423 O O . ARG A 1 431 ? -21.315 16.888 11.469 1.00 82.25 431 ARG A O 1
ATOM 3430 N N . THR A 1 432 ? -22.114 18.751 10.515 1.00 71.94 432 THR A N 1
ATOM 3431 C CA . THR A 1 432 ? -23.346 18.168 9.949 1.00 71.94 432 THR A CA 1
ATOM 3432 C C . THR A 1 432 ? -23.280 17.944 8.436 1.00 71.94 432 THR A C 1
ATOM 3434 O O . THR A 1 432 ? -24.175 17.351 7.839 1.00 71.94 432 THR A O 1
ATOM 3437 N N . GLN A 1 433 ? -22.219 18.431 7.788 1.00 74.12 433 GLN A N 1
ATOM 3438 C CA . GLN A 1 433 ? -22.037 18.318 6.342 1.00 74.12 433 GLN A CA 1
ATOM 3439 C C . GLN A 1 433 ? -21.714 16.882 5.936 1.00 74.12 433 GLN A C 1
ATOM 3441 O O . GLN A 1 433 ? -20.813 16.269 6.503 1.00 74.12 433 GLN A O 1
ATOM 3446 N N . GLN A 1 434 ? -22.370 16.402 4.882 1.00 68.25 434 GLN A N 1
ATOM 3447 C CA . GLN A 1 434 ? -22.063 15.108 4.282 1.00 68.25 434 GLN A CA 1
ATOM 3448 C C . GLN A 1 434 ? -20.869 15.199 3.310 1.00 68.25 434 GLN A C 1
ATOM 3450 O O . GLN A 1 434 ? -20.611 16.263 2.730 1.00 68.25 434 GLN A O 1
ATOM 3455 N N . PRO A 1 435 ? -20.118 14.103 3.105 1.00 71.81 435 PRO A N 1
ATOM 3456 C CA . PRO A 1 435 ? -19.053 14.053 2.113 1.00 71.81 435 PRO A CA 1
ATOM 3457 C C . PRO A 1 435 ? -19.587 14.179 0.688 1.00 71.81 435 PRO A C 1
ATOM 3459 O O . PRO A 1 435 ? -20.642 13.647 0.353 1.00 71.81 435 PRO A O 1
ATOM 3462 N N . THR A 1 436 ? -18.808 14.818 -0.183 1.00 67.50 436 THR A N 1
ATOM 3463 C CA . THR A 1 436 ? -19.064 14.839 -1.627 1.00 67.50 436 THR A CA 1
ATOM 3464 C C . THR A 1 436 ? -17.925 14.161 -2.378 1.00 67.50 436 THR A C 1
ATOM 3466 O O . THR A 1 436 ? -16.750 14.286 -2.024 1.00 67.50 436 THR A O 1
ATOM 3469 N N . THR A 1 437 ? -18.273 13.420 -3.431 1.00 66.19 437 THR A N 1
ATOM 3470 C CA . THR A 1 437 ? -17.278 12.760 -4.281 1.00 66.19 437 THR A CA 1
ATOM 3471 C C . THR A 1 437 ? -16.601 13.794 -5.174 1.00 66.19 437 THR A C 1
ATOM 3473 O O . THR A 1 437 ? -17.273 14.537 -5.885 1.00 66.19 437 THR A O 1
ATOM 3476 N N . GLN A 1 438 ? -15.267 13.812 -5.180 1.00 63.72 438 GLN A N 1
ATOM 3477 C CA . GLN A 1 438 ? -14.477 14.634 -6.096 1.00 63.72 438 GLN A CA 1
ATOM 3478 C C . GLN A 1 438 ? -13.630 13.749 -7.009 1.00 63.72 438 GLN A C 1
ATOM 3480 O O . GLN A 1 438 ? -12.882 12.892 -6.537 1.00 63.72 438 GLN A O 1
ATOM 3485 N N . ARG A 1 439 ? -13.719 13.978 -8.324 1.00 64.88 439 ARG A N 1
ATOM 3486 C CA . ARG A 1 439 ? -12.838 13.345 -9.311 1.00 64.88 439 ARG A CA 1
ATOM 3487 C C . ARG A 1 439 ? -11.594 14.217 -9.487 1.00 64.88 439 ARG A C 1
ATOM 3489 O O . ARG A 1 439 ? -11.718 15.404 -9.770 1.00 64.88 439 ARG A O 1
ATOM 3496 N N . LYS A 1 440 ? -10.406 13.625 -9.349 1.00 62.53 440 LYS A N 1
ATOM 3497 C CA . LYS A 1 440 ? -9.135 14.256 -9.727 1.00 62.53 440 LYS A CA 1
ATOM 3498 C C . LYS A 1 440 ? -8.573 13.571 -10.965 1.00 62.53 440 LYS A C 1
ATOM 3500 O O . LYS A 1 440 ? -8.543 12.344 -11.024 1.00 62.53 440 LYS A O 1
ATOM 3505 N N . THR A 1 441 ? -8.121 14.372 -11.921 1.00 67.31 441 THR A N 1
ATOM 3506 C CA . THR A 1 441 ? -7.360 13.910 -13.084 1.00 67.31 441 THR A CA 1
ATOM 3507 C C . THR A 1 441 ? -5.882 14.150 -12.810 1.00 67.31 441 THR A C 1
ATOM 3509 O O . THR A 1 441 ? -5.510 15.222 -12.337 1.00 67.31 441 THR A O 1
ATOM 3512 N N . LEU A 1 442 ? -5.050 13.149 -13.086 1.00 61.62 442 LEU A N 1
ATOM 3513 C CA . LEU A 1 442 ? -3.598 13.238 -12.977 1.00 61.62 442 LEU A CA 1
ATOM 3514 C C . LEU A 1 442 ? -2.998 12.929 -14.347 1.00 61.62 442 LEU A C 1
ATOM 3516 O O . LEU A 1 442 ? -3.293 11.883 -14.924 1.00 61.62 442 LEU A O 1
ATOM 3520 N N . ALA A 1 443 ? -2.167 13.832 -14.860 1.00 67.31 443 ALA A N 1
ATOM 3521 C CA . ALA A 1 443 ? -1.392 13.589 -16.067 1.00 67.31 443 ALA A CA 1
ATOM 3522 C C . ALA A 1 443 ? -0.116 12.826 -15.692 1.00 67.31 443 ALA A C 1
ATOM 3524 O O . ALA A 1 443 ? 0.689 13.301 -14.891 1.00 67.31 443 ALA A O 1
ATOM 3525 N N . MET A 1 444 ? 0.068 11.634 -16.259 1.00 60.06 444 MET A N 1
ATOM 3526 C CA . MET A 1 444 ? 1.355 10.942 -16.213 1.00 60.06 444 MET A CA 1
ATOM 3527 C C . MET A 1 444 ? 2.175 11.489 -17.382 1.00 60.06 444 MET A C 1
ATOM 3529 O O . MET A 1 444 ? 1.739 11.358 -18.522 1.00 60.06 444 MET A O 1
ATOM 3533 N N . GLY A 1 445 ? 3.289 12.175 -17.103 1.00 60.78 445 GLY A N 1
ATOM 3534 C CA . GLY A 1 445 ? 4.112 12.844 -18.121 1.00 60.78 445 GLY A CA 1
ATOM 3535 C C . GLY A 1 445 ? 4.533 11.941 -19.294 1.00 60.78 445 GLY A C 1
ATOM 3536 O O . GLY A 1 445 ? 4.336 10.726 -19.287 1.00 60.78 445 GLY A O 1
ATOM 3537 N N . THR A 1 446 ? 5.129 12.530 -20.333 1.00 65.12 446 THR A N 1
ATOM 3538 C CA . THR A 1 446 ? 5.413 11.819 -21.599 1.00 65.12 446 THR A CA 1
ATOM 3539 C C . THR A 1 446 ? 6.355 10.620 -21.436 1.00 65.12 446 THR A C 1
ATOM 3541 O O . THR A 1 446 ? 7.271 10.654 -20.616 1.00 65.12 446 THR A O 1
ATOM 3544 N N . TYR A 1 447 ? 6.170 9.563 -22.237 1.00 61.59 447 TYR A N 1
ATOM 3545 C CA . TYR A 1 447 ? 7.092 8.421 -22.307 1.00 61.59 447 TYR A CA 1
ATOM 3546 C C . TYR A 1 447 ? 8.222 8.688 -23.313 1.00 61.59 447 TYR A C 1
ATOM 3548 O O . TYR A 1 447 ? 7.956 8.914 -24.489 1.00 61.59 447 TYR A O 1
ATOM 3556 N N . GLY A 1 448 ? 9.484 8.608 -22.872 1.00 62.81 448 GLY A N 1
ATOM 3557 C CA . GLY A 1 448 ? 10.660 8.820 -23.729 1.00 62.81 448 GLY A CA 1
ATOM 3558 C C . GLY A 1 448 ? 11.146 10.273 -23.746 1.00 62.81 448 GLY A C 1
ATOM 3559 O O . GLY A 1 448 ? 11.055 10.964 -22.734 1.00 62.81 448 GLY A O 1
ATOM 3560 N N . SER A 1 449 ? 11.714 10.727 -24.867 1.00 60.25 449 SER A N 1
ATOM 3561 C CA . SER A 1 449 ? 12.093 12.133 -25.078 1.00 60.25 449 SER A CA 1
ATOM 3562 C C . SER A 1 449 ? 10.928 12.922 -25.673 1.00 60.25 449 SER A C 1
ATOM 3564 O O . SER A 1 449 ? 10.233 12.413 -26.549 1.00 60.25 449 SER A O 1
ATOM 3566 N N . LYS A 1 450 ? 10.742 14.175 -25.249 1.00 61.09 450 LYS A N 1
ATOM 3567 C CA . LYS A 1 450 ? 9.734 15.067 -25.833 1.00 61.09 450 LYS A CA 1
ATOM 3568 C C . LYS A 1 450 ? 10.220 15.615 -27.177 1.00 61.09 450 LYS A C 1
ATOM 3570 O O . LYS A 1 450 ? 11.123 16.446 -27.210 1.00 61.09 450 LYS A O 1
ATOM 3575 N N . GLU A 1 451 ? 9.580 15.192 -28.260 1.00 58.34 451 GLU A N 1
ATOM 3576 C CA . GLU A 1 451 ? 9.588 15.892 -29.546 1.00 58.34 451 GLU A CA 1
ATOM 3577 C C . GLU A 1 451 ? 8.126 16.184 -29.922 1.00 58.34 451 GLU A C 1
ATOM 3579 O O . GLU A 1 451 ? 7.307 15.270 -29.957 1.00 58.34 451 GLU A O 1
ATOM 3584 N N . GLY A 1 452 ? 7.773 17.459 -30.131 1.00 63.44 452 GLY A N 1
ATOM 3585 C CA . GLY A 1 452 ? 6.406 17.881 -30.478 1.00 63.44 452 GLY A CA 1
ATOM 3586 C C . GLY A 1 452 ? 5.543 18.413 -29.320 1.00 63.44 452 GLY A C 1
ATOM 3587 O O . GLY A 1 452 ? 6.037 18.772 -28.245 1.00 63.44 452 GLY A O 1
ATOM 3588 N N . VAL A 1 453 ? 4.236 18.528 -29.583 1.00 64.25 453 VAL A N 1
ATOM 3589 C CA . VAL A 1 453 ? 3.220 19.090 -28.672 1.00 64.25 453 VAL A CA 1
ATOM 3590 C C . VAL A 1 453 ? 2.652 17.975 -27.789 1.00 64.25 453 VAL A C 1
ATOM 3592 O O . VAL A 1 453 ? 2.411 16.869 -28.264 1.00 64.25 453 VAL A O 1
ATOM 3595 N N . ALA A 1 454 ? 2.476 18.248 -26.493 1.00 66.62 454 ALA A N 1
ATOM 3596 C CA . ALA A 1 454 ? 1.832 17.299 -25.586 1.00 66.62 454 ALA A CA 1
ATOM 3597 C C . ALA A 1 454 ? 0.354 17.115 -25.962 1.00 66.62 454 ALA A C 1
ATOM 3599 O O . ALA A 1 454 ? -0.266 18.027 -26.504 1.00 66.62 454 ALA A O 1
ATOM 3600 N N . PHE A 1 455 ? -0.209 15.955 -25.629 1.00 70.44 455 PHE A N 1
ATOM 3601 C CA . PHE A 1 455 ? -1.650 15.733 -25.717 1.00 70.44 455 PHE A CA 1
ATOM 3602 C C . PHE A 1 455 ? -2.369 16.824 -24.917 1.00 70.44 455 PHE A C 1
ATOM 3604 O O . PHE A 1 455 ? -1.988 17.083 -23.780 1.00 70.44 455 PHE A O 1
ATOM 3611 N N . SER A 1 456 ? -3.377 17.458 -25.513 1.00 69.56 456 SER A N 1
ATOM 3612 C CA . SER A 1 456 ? -4.134 18.563 -24.907 1.00 69.56 456 SER A CA 1
ATOM 3613 C C . SER A 1 456 ? -5.625 18.234 -24.766 1.00 69.56 456 SER A C 1
ATOM 3615 O O . SER A 1 456 ? -6.489 19.097 -24.932 1.00 69.56 456 SER A O 1
ATOM 3617 N N . ASP A 1 457 ? -5.942 16.956 -24.551 1.00 72.56 457 ASP A N 1
ATOM 3618 C CA . ASP A 1 457 ? -7.317 16.451 -24.532 1.00 72.56 457 ASP A CA 1
ATOM 3619 C C . ASP A 1 457 ? -8.021 16.683 -23.184 1.00 72.56 457 ASP A C 1
ATOM 3621 O O . ASP A 1 457 ? -9.173 16.285 -23.027 1.00 72.56 457 ASP A O 1
ATOM 3625 N N . GLU A 1 458 ? -7.381 17.315 -22.193 1.00 70.00 458 GLU A N 1
ATOM 3626 C CA . GLU A 1 458 ? -7.916 17.441 -20.829 1.00 70.00 458 GLU A CA 1
ATOM 3627 C C . GLU A 1 458 ? -9.289 18.124 -20.784 1.00 70.00 458 GLU A C 1
ATOM 3629 O O . GLU A 1 458 ? -10.163 17.711 -20.018 1.00 70.00 458 GLU A O 1
ATOM 3634 N N . SER A 1 459 ? -9.503 19.140 -21.625 1.00 68.50 459 SER A N 1
ATOM 3635 C CA . SER A 1 459 ? -10.789 19.837 -21.741 1.00 68.50 459 SER A CA 1
ATOM 3636 C C . SER A 1 459 ? -11.858 18.965 -22.409 1.00 68.50 459 SER A C 1
ATOM 3638 O O . SER A 1 459 ? -13.000 18.931 -21.952 1.00 68.50 459 SER A O 1
ATOM 3640 N N . ALA A 1 460 ? -11.487 18.200 -23.440 1.00 68.00 460 ALA A N 1
ATOM 3641 C CA . ALA A 1 460 ? -12.370 17.250 -24.115 1.00 68.00 460 ALA A CA 1
ATOM 3642 C C . ALA A 1 460 ? -12.723 16.043 -23.225 1.00 68.00 460 ALA A C 1
ATOM 3644 O O . ALA A 1 460 ? -13.817 15.486 -23.346 1.00 68.00 460 ALA A O 1
ATOM 3645 N N . ALA A 1 461 ? -11.823 15.676 -22.310 1.00 71.38 461 ALA A N 1
ATOM 3646 C CA . ALA A 1 461 ? -11.951 14.570 -21.368 1.00 71.38 461 ALA A CA 1
ATOM 3647 C C . ALA A 1 461 ? -12.798 14.900 -20.127 1.00 71.38 461 ALA A C 1
ATOM 3649 O O . ALA A 1 461 ? -13.244 13.990 -19.422 1.00 71.38 461 ALA A O 1
ATOM 3650 N N . ALA A 1 462 ? -13.006 16.184 -19.816 1.00 74.12 462 ALA A N 1
ATOM 3651 C CA . ALA A 1 462 ? -13.637 16.618 -18.574 1.00 74.12 462 ALA A CA 1
ATOM 3652 C C . ALA A 1 462 ? -15.042 16.010 -18.395 1.00 74.12 462 ALA A C 1
ATOM 3654 O O . ALA A 1 462 ? -15.954 16.238 -19.183 1.00 74.12 462 ALA A O 1
ATOM 3655 N N . GLY A 1 463 ? -15.211 15.204 -17.341 1.00 70.81 463 GLY A N 1
ATOM 3656 C CA . GLY A 1 463 ? -16.475 14.534 -17.006 1.00 70.81 463 GLY A CA 1
ATOM 3657 C C . GLY A 1 463 ? -16.822 13.302 -17.854 1.00 70.81 463 GLY A C 1
ATOM 3658 O O . GLY A 1 463 ? -17.617 12.480 -17.400 1.00 70.81 463 GLY A O 1
ATOM 3659 N N . LYS A 1 464 ? -16.182 13.111 -19.011 1.00 77.62 464 LYS A N 1
ATOM 3660 C CA . LYS A 1 464 ? -16.503 12.056 -19.985 1.00 77.62 464 LYS A CA 1
ATOM 3661 C C . LYS A 1 464 ? -15.687 10.781 -19.764 1.00 77.62 464 LYS A C 1
ATOM 3663 O O . LYS A 1 464 ? -14.669 10.794 -19.065 1.00 77.62 464 LYS A O 1
ATOM 3668 N N . ARG A 1 465 ? -16.127 9.646 -20.319 1.00 77.88 465 ARG A N 1
ATOM 3669 C CA . ARG A 1 465 ? -15.398 8.364 -20.240 1.00 77.88 465 ARG A CA 1
ATOM 3670 C C . ARG A 1 465 ? -14.683 8.067 -21.547 1.00 77.88 465 ARG A C 1
ATOM 3672 O O . ARG A 1 465 ? -15.233 8.283 -22.619 1.00 77.88 465 ARG A O 1
ATOM 3679 N N . ILE A 1 466 ? -13.491 7.481 -21.459 1.00 82.19 466 ILE A N 1
ATOM 3680 C CA . ILE A 1 466 ? -12.835 6.901 -22.634 1.00 82.19 466 ILE A CA 1
ATOM 3681 C C . ILE A 1 466 ? -13.661 5.692 -23.091 1.00 82.19 466 ILE A C 1
ATOM 3683 O O . ILE A 1 466 ? -13.869 4.742 -22.336 1.00 82.19 466 ILE A O 1
ATOM 3687 N N . THR A 1 467 ? -14.131 5.754 -24.328 1.00 87.75 467 THR A N 1
ATOM 3688 C CA . THR A 1 467 ? -14.947 4.740 -25.012 1.00 87.75 467 THR A CA 1
ATOM 3689 C C . THR A 1 467 ? -14.169 4.026 -26.108 1.00 87.75 467 THR A C 1
ATOM 3691 O O . THR A 1 467 ? -14.476 2.878 -26.417 1.00 87.75 467 THR A O 1
ATOM 3694 N N . ALA A 1 468 ? -13.123 4.649 -26.649 1.00 86.62 468 ALA A N 1
ATOM 3695 C CA . ALA A 1 468 ? -12.168 3.980 -27.518 1.00 86.62 468 ALA A CA 1
ATOM 3696 C C . ALA A 1 468 ? -10.788 4.641 -27.458 1.00 86.62 468 ALA A C 1
ATOM 3698 O O . ALA A 1 468 ? -10.665 5.822 -27.132 1.00 86.62 468 ALA A O 1
ATOM 3699 N N . ILE A 1 469 ? -9.761 3.866 -27.796 1.00 88.94 469 ILE A N 1
ATOM 3700 C CA . ILE A 1 469 ? -8.422 4.354 -28.126 1.00 88.94 469 ILE A CA 1
ATOM 3701 C C . ILE A 1 469 ? -8.115 3.867 -29.536 1.00 88.94 469 ILE A C 1
ATOM 3703 O O . ILE A 1 469 ? -8.126 2.661 -29.784 1.00 88.94 469 ILE A O 1
ATOM 3707 N N . VAL A 1 470 ? -7.838 4.786 -30.451 1.00 89.44 470 VAL A N 1
ATOM 3708 C CA . VAL A 1 470 ? -7.462 4.454 -31.823 1.00 89.44 470 VAL A CA 1
ATOM 3709 C C . VAL A 1 470 ? -5.983 4.745 -31.992 1.00 89.44 470 VAL A C 1
ATOM 3711 O O . VAL A 1 470 ? -5.544 5.873 -31.798 1.00 89.44 470 VAL A O 1
ATOM 3714 N N . ILE A 1 471 ? -5.213 3.714 -32.324 1.00 89.38 471 ILE A N 1
ATOM 3715 C CA . ILE A 1 471 ? -3.760 3.781 -32.474 1.00 89.38 471 ILE A CA 1
ATOM 3716 C C . ILE A 1 471 ? -3.418 3.548 -33.941 1.00 89.38 471 ILE A C 1
ATOM 3718 O O . ILE A 1 471 ? -3.803 2.532 -34.515 1.00 89.38 471 ILE A O 1
ATOM 3722 N N . HIS A 1 472 ? -2.668 4.468 -34.530 1.00 87.81 472 HIS A N 1
ATOM 3723 C CA . HIS A 1 472 ? -2.068 4.338 -35.850 1.00 87.81 472 HIS A CA 1
ATOM 3724 C C . HIS A 1 472 ? -0.645 3.827 -35.670 1.00 87.81 472 HIS A C 1
ATOM 3726 O O . HIS A 1 472 ? 0.168 4.471 -35.003 1.00 87.81 472 HIS A O 1
ATOM 3732 N N . ALA A 1 473 ? -0.356 2.643 -36.207 1.00 82.50 473 ALA A N 1
ATOM 3733 C CA . ALA A 1 473 ? 0.954 2.027 -36.036 1.00 82.50 473 ALA A CA 1
ATOM 3734 C C . ALA A 1 473 ? 1.396 1.227 -37.264 1.00 82.50 473 ALA A C 1
ATOM 3736 O O . ALA A 1 473 ? 0.641 0.403 -37.792 1.00 82.50 473 ALA A O 1
ATOM 3737 N N . GLY A 1 474 ? 2.641 1.455 -37.680 1.00 75.88 474 GLY A N 1
ATOM 3738 C CA . GLY A 1 474 ? 3.423 0.591 -38.558 1.00 75.88 474 GLY A CA 1
ATOM 3739 C C . GLY A 1 474 ? 4.453 -0.214 -37.759 1.00 75.88 474 GLY A C 1
ATOM 3740 O O . GLY A 1 474 ? 4.104 -1.031 -36.908 1.00 75.88 474 GLY A O 1
ATOM 3741 N N . LEU A 1 475 ? 5.741 0.024 -38.029 1.00 73.44 475 LEU A N 1
ATOM 3742 C CA . LEU A 1 475 ? 6.852 -0.564 -37.262 1.00 73.44 475 LEU A CA 1
ATOM 3743 C C . LEU A 1 475 ? 6.975 0.058 -35.854 1.00 73.44 475 LEU A C 1
ATOM 3745 O O . LEU A 1 475 ? 7.473 -0.580 -34.927 1.00 73.44 475 LEU A O 1
ATOM 3749 N N . TRP A 1 476 ? 6.466 1.284 -35.701 1.00 73.06 476 TRP A N 1
ATOM 3750 C CA . TRP A 1 476 ? 6.332 2.038 -34.456 1.00 73.06 476 TRP A CA 1
ATOM 3751 C C . TRP A 1 476 ? 4.897 2.569 -34.328 1.00 73.06 476 TRP A C 1
ATOM 3753 O O . TRP A 1 476 ? 4.113 2.481 -35.270 1.00 73.06 476 TRP A O 1
ATOM 3763 N N . ILE A 1 477 ? 4.543 3.101 -33.155 1.00 78.75 477 ILE A N 1
ATOM 3764 C CA . ILE A 1 477 ? 3.302 3.870 -33.001 1.00 78.75 477 ILE A CA 1
ATOM 3765 C C . ILE A 1 477 ? 3.541 5.252 -33.609 1.00 78.75 477 ILE A C 1
ATOM 3767 O O . ILE A 1 477 ? 4.412 5.979 -33.133 1.00 78.75 477 ILE A O 1
ATOM 3771 N N . ASP A 1 478 ? 2.763 5.595 -34.631 1.00 82.00 478 ASP A N 1
ATOM 3772 C CA . ASP A 1 478 ? 2.901 6.833 -35.402 1.00 82.00 478 ASP A CA 1
ATOM 3773 C C . ASP A 1 478 ? 1.989 7.938 -34.865 1.00 82.00 478 ASP A C 1
ATOM 3775 O O . ASP A 1 478 ? 2.362 9.112 -34.847 1.00 82.00 478 ASP A O 1
ATOM 3779 N N . GLY A 1 479 ? 0.805 7.563 -34.381 1.00 85.31 479 GLY A N 1
ATOM 3780 C CA . GLY A 1 479 ? -0.146 8.494 -33.790 1.00 85.31 479 GLY A CA 1
ATOM 3781 C C . GLY A 1 479 ? -1.313 7.798 -33.106 1.00 85.31 479 GLY A C 1
ATOM 3782 O O . GLY A 1 479 ? -1.474 6.580 -33.184 1.00 85.31 479 GLY A O 1
ATOM 3783 N N . MET A 1 480 ? -2.133 8.561 -32.393 1.00 89.06 480 MET A N 1
ATOM 3784 C CA . MET A 1 480 ? -3.350 8.057 -31.765 1.00 89.06 480 MET A CA 1
ATOM 3785 C C . MET A 1 480 ? -4.383 9.161 -31.546 1.00 89.06 480 MET A C 1
ATOM 3787 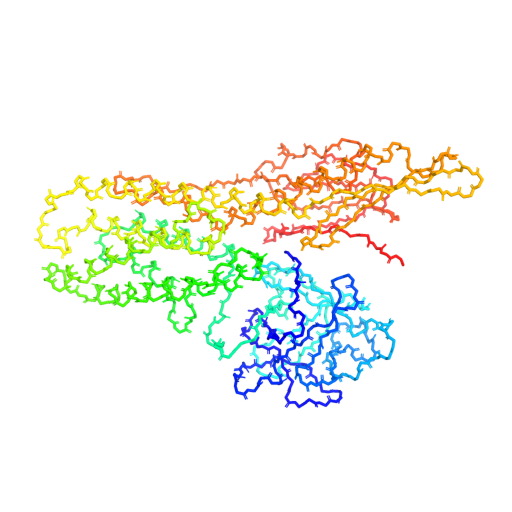O O . MET A 1 480 ? -4.040 10.336 -31.459 1.00 89.06 480 MET A O 1
ATOM 3791 N N . HIS A 1 481 ? -5.641 8.773 -31.376 1.00 88.06 481 HIS A N 1
ATOM 3792 C CA . HIS A 1 481 ? -6.687 9.630 -30.822 1.00 88.06 481 HIS A CA 1
ATOM 3793 C C . HIS A 1 481 ? -7.570 8.836 -29.859 1.00 88.06 481 HIS A C 1
ATOM 3795 O O . HIS A 1 481 ? -7.623 7.601 -29.889 1.00 88.06 481 HIS A O 1
ATOM 3801 N N . LEU A 1 482 ? -8.250 9.553 -28.972 1.00 88.69 482 LEU A N 1
ATOM 3802 C CA . LEU A 1 482 ? -9.133 8.990 -27.956 1.00 88.69 482 LEU A CA 1
ATOM 3803 C C . LEU A 1 482 ? -10.580 9.280 -28.337 1.00 88.69 482 LEU A C 1
ATOM 3805 O O . LEU A 1 482 ? -10.859 10.306 -28.940 1.00 88.69 482 LEU A O 1
ATOM 3809 N N . CYS A 1 483 ? -11.516 8.419 -27.949 1.00 87.94 483 CYS A N 1
ATOM 3810 C CA . CYS A 1 483 ? -12.941 8.732 -28.039 1.00 87.94 483 CYS A CA 1
ATOM 3811 C C . CYS A 1 483 ? -13.519 8.899 -26.638 1.00 87.94 483 CYS A C 1
ATOM 3813 O O . CYS A 1 483 ? -13.491 7.951 -25.849 1.00 87.94 483 CYS A O 1
ATOM 3815 N N . TYR A 1 484 ? -14.092 10.062 -26.340 1.00 87.38 484 TYR A N 1
ATOM 3816 C CA . TYR A 1 484 ? -14.776 10.347 -25.081 1.00 87.38 484 TYR A CA 1
ATOM 3817 C C . TYR A 1 484 ? -16.291 10.329 -25.284 1.00 87.38 484 TYR A C 1
ATOM 3819 O O . TYR A 1 484 ? -16.813 11.117 -26.068 1.00 87.38 484 TYR A O 1
ATOM 3827 N N . ASP A 1 485 ? -16.992 9.421 -24.601 1.00 86.06 485 ASP A N 1
ATOM 3828 C CA . ASP A 1 485 ? -18.438 9.183 -24.758 1.00 86.06 485 ASP A CA 1
ATOM 3829 C C . ASP A 1 485 ? -18.879 9.074 -26.237 1.00 86.06 485 ASP A C 1
ATOM 3831 O O . ASP A 1 485 ? -19.909 9.600 -26.647 1.00 86.06 485 ASP A O 1
ATOM 3835 N N . GLY A 1 486 ? -18.065 8.398 -27.056 1.00 83.12 486 GLY A N 1
ATOM 3836 C CA . GLY A 1 486 ? -18.287 8.197 -28.490 1.00 83.12 486 GLY A CA 1
ATOM 3837 C C . GLY A 1 486 ? -17.722 9.287 -29.409 1.00 83.12 486 GLY A C 1
ATOM 3838 O O . GLY A 1 486 ? -17.613 9.046 -30.607 1.00 83.12 486 GLY A O 1
ATOM 3839 N N . ALA A 1 487 ? -17.310 10.446 -28.884 1.00 87.12 487 ALA A N 1
ATOM 3840 C CA . ALA A 1 487 ? -16.756 11.537 -29.688 1.00 87.12 487 ALA A CA 1
ATOM 3841 C C . ALA A 1 487 ? -15.217 11.454 -29.781 1.00 87.12 487 ALA A C 1
ATOM 3843 O O . ALA A 1 487 ? -14.562 11.475 -28.733 1.00 87.12 487 ALA A O 1
ATOM 3844 N N . PRO A 1 488 ? -14.620 11.374 -30.986 1.00 87.62 488 PRO A N 1
ATOM 3845 C CA . PRO A 1 488 ? -13.168 11.336 -31.153 1.00 87.62 488 PRO A CA 1
ATOM 3846 C C . PRO A 1 488 ? -12.513 12.687 -30.825 1.00 87.62 488 PRO A C 1
ATOM 3848 O O . PRO A 1 488 ? -13.085 13.747 -31.082 1.00 87.62 488 PRO A O 1
ATOM 3851 N N . THR A 1 489 ? -11.300 12.648 -30.278 1.00 87.62 489 THR A N 1
ATOM 3852 C CA . THR A 1 489 ? -10.415 13.806 -30.118 1.00 87.62 489 THR A CA 1
ATOM 3853 C C . THR A 1 489 ? -9.592 14.060 -31.375 1.00 87.62 489 THR A C 1
ATOM 3855 O O . THR A 1 489 ? -9.671 13.317 -32.357 1.00 87.62 489 THR A O 1
ATOM 3858 N N . ALA A 1 490 ? -8.815 15.145 -31.364 1.00 86.12 490 ALA A N 1
ATOM 3859 C CA . ALA A 1 490 ? -7.859 15.418 -32.426 1.00 86.12 490 ALA A CA 1
ATOM 3860 C C . ALA A 1 490 ? -6.809 14.296 -32.522 1.00 86.12 490 ALA A C 1
ATOM 3862 O O . ALA A 1 490 ? -6.488 13.633 -31.536 1.00 86.12 490 ALA A O 1
ATOM 3863 N N . MET A 1 491 ? -6.260 14.098 -33.722 1.00 85.00 491 MET A N 1
ATOM 3864 C CA . MET A 1 491 ? -5.152 13.168 -33.916 1.00 85.00 491 MET A CA 1
ATOM 3865 C C . MET A 1 491 ? -3.891 13.707 -33.243 1.00 85.00 491 MET A C 1
ATOM 3867 O O . MET A 1 491 ? -3.467 14.829 -33.519 1.00 85.00 491 MET A O 1
ATOM 3871 N N . HIS A 1 492 ? -3.258 12.877 -32.422 1.00 83.75 492 HIS A N 1
ATOM 3872 C CA . HIS A 1 492 ? -1.961 13.155 -31.819 1.00 83.75 492 HIS A CA 1
ATOM 3873 C C . HIS A 1 492 ? -0.897 12.325 -32.532 1.00 83.75 492 HIS A C 1
ATOM 3875 O O . HIS A 1 492 ? -0.884 11.101 -32.412 1.00 83.75 492 HIS A O 1
ATOM 3881 N N . GLY A 1 493 ? -0.013 12.978 -33.288 1.00 80.94 493 GLY A N 1
ATOM 3882 C CA . GLY A 1 493 ? 0.977 12.312 -34.143 1.00 80.94 493 GLY A CA 1
ATOM 3883 C C . GLY A 1 493 ? 0.492 12.101 -35.584 1.00 80.94 493 GLY A C 1
ATOM 3884 O O . GLY A 1 493 ? -0.389 12.808 -36.069 1.00 80.94 493 GLY A O 1
ATOM 3885 N N . GLY A 1 494 ? 1.106 11.155 -36.296 1.00 79.00 494 GLY A N 1
ATOM 3886 C CA . GLY A 1 494 ? 0.821 10.854 -37.701 1.00 79.00 494 GLY A CA 1
ATOM 3887 C C . GLY A 1 494 ? -0.328 9.858 -37.895 1.00 79.00 494 GLY A C 1
ATOM 3888 O O . GLY A 1 494 ? -0.446 8.877 -37.169 1.00 79.00 494 GLY A O 1
ATOM 3889 N N . GLY A 1 495 ? -1.161 10.081 -38.917 1.00 76.62 495 GLY A N 1
ATOM 3890 C CA . GLY A 1 495 ? -2.306 9.216 -39.254 1.00 76.62 495 GLY A CA 1
ATOM 3891 C C . GLY A 1 495 ? -2.088 8.265 -40.437 1.00 76.62 495 GLY A C 1
ATOM 3892 O O . GLY A 1 495 ? -3.012 7.551 -40.812 1.00 76.62 495 GLY A O 1
ATOM 3893 N N . ALA A 1 496 ? -0.898 8.264 -41.049 1.00 74.88 496 ALA A N 1
ATOM 3894 C CA . ALA A 1 496 ? -0.633 7.552 -42.306 1.00 74.88 496 ALA A CA 1
ATOM 3895 C C . ALA A 1 496 ? -0.592 6.019 -42.163 1.00 74.88 496 ALA A C 1
ATOM 3897 O O . ALA A 1 496 ? -0.711 5.300 -43.154 1.00 74.88 496 ALA A O 1
ATOM 3898 N N . ALA A 1 497 ? -0.414 5.514 -40.942 1.00 80.69 497 ALA A N 1
ATOM 3899 C CA . ALA A 1 497 ? -0.335 4.088 -40.674 1.00 80.69 497 ALA A CA 1
ATOM 3900 C C . ALA A 1 497 ? -1.702 3.448 -40.410 1.00 80.69 497 ALA A C 1
ATOM 3902 O O . ALA A 1 497 ? -2.706 4.119 -40.152 1.00 80.69 497 ALA A O 1
ATOM 3903 N N . THR A 1 498 ? -1.718 2.113 -40.446 1.00 85.44 498 THR A N 1
ATOM 3904 C CA . THR A 1 498 ? -2.938 1.324 -40.244 1.00 85.44 498 THR A CA 1
ATOM 3905 C C . THR A 1 498 ? -3.500 1.577 -38.847 1.00 85.44 498 THR A C 1
ATOM 3907 O O . THR A 1 498 ? -2.799 1.420 -37.844 1.00 85.44 498 THR A O 1
ATOM 3910 N N . ALA A 1 499 ? -4.778 1.948 -38.784 1.00 87.00 499 ALA A N 1
ATOM 3911 C CA . ALA A 1 499 ? -5.475 2.189 -37.531 1.00 87.00 499 ALA A CA 1
ATOM 3912 C C . ALA A 1 499 ? -5.890 0.870 -36.867 1.00 87.00 499 ALA A C 1
ATOM 3914 O O . ALA A 1 499 ? -6.436 -0.030 -37.508 1.00 87.00 499 ALA A O 1
ATOM 3915 N N . ARG A 1 500 ? -5.691 0.775 -35.554 1.00 87.06 500 ARG A N 1
ATOM 3916 C CA . ARG A 1 500 ? -6.258 -0.267 -34.697 1.00 87.06 500 ARG A CA 1
ATOM 3917 C C . ARG A 1 500 ? -7.071 0.382 -33.589 1.00 87.06 500 ARG A C 1
ATOM 3919 O O . ARG A 1 500 ? -6.584 1.273 -32.900 1.00 87.06 500 ARG A O 1
ATOM 3926 N N . CYS A 1 501 ? -8.305 -0.078 -33.418 1.00 86.38 501 CYS A N 1
ATOM 3927 C CA . CYS A 1 501 ? -9.232 0.460 -32.431 1.00 86.38 501 CYS A CA 1
ATOM 3928 C C . CYS A 1 501 ? -9.361 -0.487 -31.234 1.00 86.38 501 CYS A C 1
ATOM 3930 O O . CYS A 1 501 ? -9.631 -1.677 -31.391 1.00 86.38 501 CYS A O 1
ATOM 3932 N N . LEU A 1 502 ? -9.189 0.063 -30.036 1.00 83.12 502 LEU A N 1
ATOM 3933 C CA . LEU A 1 502 ? -9.469 -0.581 -28.760 1.00 83.12 502 LEU A CA 1
ATOM 3934 C C . LEU A 1 502 ? -10.742 0.036 -28.180 1.00 83.12 502 LEU A C 1
ATOM 3936 O O . LEU A 1 502 ? -10.706 1.131 -27.624 1.00 83.12 502 LEU A O 1
ATOM 3940 N N . THR A 1 503 ? -11.870 -0.660 -28.293 1.00 84.12 503 THR A N 1
ATOM 3941 C CA . THR A 1 503 ? -13.155 -0.206 -27.742 1.00 84.12 503 THR A CA 1
ATOM 3942 C C . THR A 1 503 ? -13.301 -0.574 -26.266 1.00 84.12 503 THR A C 1
ATOM 3944 O O . THR A 1 503 ? -13.069 -1.718 -25.870 1.00 84.12 503 THR A O 1
ATOM 3947 N N . CYS A 1 504 ? -13.750 0.377 -25.453 1.00 75.50 504 CYS A N 1
ATOM 3948 C CA . CYS A 1 504 ? -14.025 0.204 -24.031 1.00 75.50 504 CYS A CA 1
ATOM 3949 C C . CYS A 1 504 ? -15.534 0.064 -23.808 1.00 75.50 504 CYS A C 1
ATOM 3951 O O . CYS A 1 504 ? -16.298 0.956 -24.172 1.00 75.50 504 CYS A O 1
ATOM 3953 N N . SER A 1 505 ? -15.983 -1.038 -23.194 1.00 69.94 505 SER A N 1
ATOM 3954 C CA . SER A 1 505 ? -17.414 -1.194 -22.897 1.00 69.94 505 SER A CA 1
ATOM 3955 C C . SER A 1 505 ? -17.868 -0.222 -21.792 1.00 69.94 505 SER A C 1
ATOM 3957 O O . SER A 1 505 ? -17.062 0.146 -20.933 1.00 69.94 505 SER A O 1
ATOM 3959 N N . PRO A 1 506 ? -19.168 0.129 -21.725 1.00 63.03 506 PRO A N 1
ATOM 3960 C CA . PRO A 1 506 ? -19.716 1.023 -20.692 1.00 63.03 506 PRO A CA 1
ATOM 3961 C C . PRO A 1 506 ? -19.472 0.535 -19.253 1.00 63.03 506 PRO A C 1
ATOM 3963 O O . PRO A 1 506 ? -19.369 1.322 -18.308 1.00 63.03 506 PRO A O 1
ATOM 3966 N N . THR A 1 507 ? -19.355 -0.781 -19.081 1.00 54.91 507 THR A N 1
ATOM 3967 C CA . THR A 1 507 ? -19.114 -1.449 -17.796 1.00 54.91 507 THR A CA 1
ATOM 3968 C C . THR A 1 507 ? -17.632 -1.597 -17.460 1.00 54.91 507 THR A C 1
ATOM 3970 O O . THR A 1 507 ? -17.295 -1.835 -16.303 1.00 54.91 507 THR A O 1
ATOM 3973 N N . LYS A 1 508 ? -16.732 -1.418 -18.432 1.00 49.00 508 LYS A N 1
ATOM 3974 C CA . LYS A 1 508 ? -15.285 -1.561 -18.247 1.00 49.00 508 LYS A CA 1
ATOM 3975 C C . LYS A 1 508 ? -14.617 -0.195 -18.063 1.00 49.00 508 LYS A C 1
ATOM 3977 O O . LYS A 1 508 ? -15.100 0.843 -18.521 1.00 49.00 508 LYS A O 1
ATOM 3982 N N . ARG A 1 509 ? -13.499 -0.184 -17.339 1.00 53.91 509 ARG A N 1
ATOM 3983 C CA . ARG A 1 509 ? -12.604 0.974 -17.214 1.00 53.91 509 ARG A CA 1
ATOM 3984 C C . ARG A 1 509 ? -11.208 0.554 -17.644 1.00 53.91 509 ARG A C 1
ATOM 3986 O O . ARG A 1 509 ? -10.775 -0.557 -17.348 1.00 53.91 509 ARG A O 1
ATOM 3993 N N . LEU A 1 510 ? -10.514 1.449 -18.334 1.00 55.25 510 LEU A N 1
ATOM 3994 C CA . LEU A 1 510 ? -9.078 1.329 -18.544 1.00 55.25 510 LEU A CA 1
ATOM 3995 C C . LEU A 1 510 ? -8.388 1.640 -17.220 1.00 55.25 510 LEU A C 1
ATOM 3997 O O . LEU A 1 510 ? -8.376 2.787 -16.783 1.00 55.25 510 LEU A O 1
ATOM 4001 N N . CYS A 1 511 ? -7.855 0.611 -16.569 1.00 41.94 511 CYS A N 1
ATOM 4002 C CA . CYS A 1 511 ? -7.210 0.765 -15.266 1.00 41.94 511 CYS A CA 1
ATOM 4003 C C . CYS A 1 511 ? -5.689 0.966 -15.373 1.00 41.94 511 CYS A C 1
ATOM 4005 O O . CYS A 1 511 ? -5.066 1.341 -14.385 1.00 41.94 511 CYS A O 1
ATOM 4007 N N . ARG A 1 512 ? -5.068 0.698 -16.537 1.00 45.31 512 ARG A N 1
ATOM 4008 C CA . ARG A 1 512 ? -3.611 0.810 -16.720 1.00 45.31 512 ARG A CA 1
ATOM 4009 C C . ARG A 1 512 ? -3.184 0.883 -18.189 1.00 45.31 512 ARG A C 1
ATOM 4011 O O . ARG A 1 512 ? -3.800 0.249 -19.041 1.00 45.31 512 ARG A O 1
ATOM 4018 N N . SER A 1 513 ? -2.068 1.565 -18.450 1.00 49.16 513 SER A N 1
ATOM 4019 C CA . SER A 1 513 ? -1.284 1.476 -19.688 1.00 49.16 513 SER A CA 1
ATOM 4020 C C . SER A 1 513 ? 0.180 1.125 -19.376 1.00 49.16 513 SER A C 1
ATOM 4022 O O . SER A 1 513 ? 0.711 1.469 -18.317 1.00 49.16 513 SER A O 1
ATOM 4024 N N . THR A 1 514 ? 0.843 0.396 -20.276 1.00 45.59 514 THR A N 1
ATOM 4025 C CA . THR A 1 514 ? 2.280 0.089 -20.190 1.00 45.59 514 THR A CA 1
ATOM 4026 C C . THR A 1 514 ? 2.917 0.247 -21.562 1.00 45.59 514 THR A C 1
ATOM 4028 O O . THR A 1 514 ? 2.471 -0.393 -22.511 1.00 45.59 514 THR A O 1
ATOM 4031 N N . ALA A 1 515 ? 3.975 1.052 -21.659 1.00 47.50 515 ALA A N 1
ATOM 4032 C CA . ALA A 1 515 ? 4.802 1.156 -22.856 1.00 47.50 515 ALA A CA 1
ATOM 4033 C C . ALA A 1 515 ? 6.060 0.289 -22.692 1.00 47.50 515 ALA A C 1
ATOM 4035 O O . ALA A 1 515 ? 6.719 0.335 -21.653 1.00 47.50 515 ALA A O 1
ATOM 4036 N N . GLY A 1 516 ? 6.398 -0.504 -23.707 1.00 40.88 516 GLY A N 1
ATOM 4037 C CA . GLY A 1 516 ? 7.612 -1.316 -23.733 1.00 40.88 516 GLY A CA 1
ATOM 4038 C C . GLY A 1 516 ? 8.210 -1.344 -25.133 1.00 40.88 516 GLY A C 1
ATOM 4039 O O . GLY A 1 516 ? 7.477 -1.347 -26.119 1.00 40.88 516 GLY A O 1
ATOM 4040 N N . ARG A 1 517 ? 9.543 -1.377 -25.230 1.00 38.50 517 ARG A N 1
ATOM 4041 C CA . ARG A 1 517 ? 10.217 -1.728 -26.484 1.00 38.50 517 ARG A CA 1
ATOM 4042 C C . ARG A 1 517 ? 10.070 -3.234 -26.690 1.00 38.50 517 ARG A C 1
ATOM 4044 O O . ARG A 1 517 ? 10.432 -3.999 -25.798 1.00 38.50 517 ARG A O 1
ATOM 4051 N N . ARG A 1 518 ? 9.596 -3.665 -27.862 1.00 32.03 518 ARG A N 1
ATOM 4052 C CA . ARG A 1 518 ? 9.938 -5.004 -28.355 1.00 32.03 518 ARG A CA 1
ATOM 4053 C C . ARG A 1 518 ? 11.445 -4.991 -28.592 1.00 32.03 518 ARG A C 1
ATOM 4055 O O . ARG A 1 518 ? 11.915 -4.300 -29.489 1.00 32.03 518 ARG A O 1
ATOM 4062 N N . THR A 1 519 ? 12.202 -5.669 -27.740 1.00 28.02 519 THR A N 1
ATOM 4063 C CA . THR A 1 519 ? 13.543 -6.113 -28.119 1.00 28.02 519 THR A CA 1
ATOM 4064 C C . THR A 1 519 ? 13.331 -7.210 -29.152 1.00 28.02 519 THR A C 1
ATOM 4066 O O . THR A 1 519 ? 12.665 -8.198 -28.836 1.00 28.02 519 THR A O 1
ATOM 4069 N N . ALA A 1 520 ? 13.759 -6.945 -30.386 1.00 27.95 520 ALA A N 1
ATOM 4070 C CA . ALA A 1 520 ? 13.847 -7.960 -31.427 1.00 27.95 520 ALA A CA 1
ATOM 4071 C C . ALA A 1 520 ? 14.861 -9.033 -31.024 1.00 27.95 520 ALA A C 1
ATOM 4073 O O . ALA A 1 520 ? 15.849 -8.655 -30.346 1.00 27.95 520 ALA A O 1
#

Foldseek 3Di:
DAFDDDALFKWWKAQQLQLFTWFFPDPDFFTFIATAHDDLVPQQGGIWGWDDPDQQKTFTHRRPDQWTWFQPPLDQDWPGTITTDHDDPDPPSQRRIWHFDDLAQQWTFTARPRNRFTWFQPPSDNDGRRGITTHHDDDSVPRSRRIIHIFGDDPPDDSLEDDAPRLLVLLVQLLVLLLVLLVDDDDPCPSVVSLLCSQDPPSYHGLLSNLVRSCCRVPVVLADPPCPVVLVVLVVQLSVLSVVLNVDAWQDPSNLVSLVSNQVSLVVNLVVQQDPVRLLNNLSCLLSSLSSNLSSLLCCLQCVCRRNVDPDPCNVVSLVVSVVSLVRSLVSLVVNLVVNLVVQLVQKDKDWDWDDDPPRKIKIKIKIAGNVSGDIDMWIAMPVGDTDVVRVVQVVQQSVLVSQQSCQVVSVVSCSSCVSSVSSVSSNNPDPDRDDDDDDDTDNGDHGGDDDDDDPCCVVQPPWAFFKKKFFDDPHTQWIWTATVNRIDDIGGDDPGDIDMDGADPPDHDPDDDDDDPPD

Sequence (520 aa):
MAFIPEPGKPYNLFVQHSGKVLGISRIIRGAKLQQQTFDPAMPQSQQFVFHQVGFREYMIQVHGHNLVLDVSDSAQHSGDVLCLWTRNGDDSNGNQRFKFIYGGPGYYYIRCSVSGKMLDVMMASQDDKAVVIQYEQAPNANAGNQHFRPVLSGADYSHAETMPFVPEVNSERLRDTVISMAGAVPEVGSGLKGLIGFLWPKGQSTVFDQMRNYVETLVKELIEENNLLQIQNKLNGFHDNAVVYEKTSATTKQKSEYFTGMLREVNNLKHDVINAQHPEKRLTYLVSVGSLALGTLREQCVRYQYIYGIPDPDAADHLAQFDTAFADYTAACILSRQRALEWRLKKIGWREEDKTIGLGNSKYTYFASDSYDGWSASMYRTTSGDGTPNARQRMQVVLQNRIEQVTAQFGAELDVLLAPSRTWKYLHPNRTQQPTTQRKTLAMGTYGSKEGVAFSDESAAAGKRITAIVIHAGLWIDGMHLCYDGAPTAMHGGGAATARCLTCSPTKRLCRSTAGRRTA

Secondary structure (DSSP, 8-state):
----PPTT-EEEEEETTT-PEEE-SS-STTPBPEEE---TT-HHHH-EEEEEEETTEEEEEETTSSEEEEEGGG--STTPBEEEEEPPSSTT-GGG-EEEEEEETTEEEEEETTT-PEEEEGGG--STTPBEEEEPPPPGGG-TTT-EEEEE--TT--STT-S---HHHHHHHHHHHHHHHHH--SSTTHHHHHHHHHHS-TTS--HHHHHHHHHHHH-GGG--GGGHHHHHHHHHHHHHHHHHHHHSPTT-HHHHHHHHHHHHHHHHHHHHH--SSSGGGGHHHHHHHHHHHHHHHHHHHHHHHHHHSS--TTHHHHHHHHHHHHHHHHHHHHHHHHHHHHHHHTTEEEEEEEEEETTTEEEEEEEEEETTTTEEEEEEEETTS-B-TTHHHHHHHHHHHHHHHHHHHHHHHHHHHTGGGGGGGGSSTT--PPP---------PPSSS--SPPP-THHHHTTPPEEEEEEEESSSEEEEEEEETTEE---EE---SPEEEEEPPTT-------------

Radius of gyration: 26.8 Å; chains: 1; bounding box: 71×57×78 Å